Protein 6MGU (pdb70)

Radius of gyration: 30.3 Å; Cα contacts (8 Å, |Δi|>4): 1615; chains: 2; bounding box: 68×63×99 Å

B-factor: mean 42.01, std 12.17, range [18.79, 87.87]

CATH classification: 3.20.20.70

Nearest PDB structures (foldseek):
  6mgu-assembly1_A  TM=1.002E+00  e=1.951E-73  Bacillus anthracis
  5urs-assembly2_E  TM=9.987E-01  e=3.464E-72  Bacillus anthracis
  4qm1-assembly1_D  TM=9.973E-01  e=1.754E-67  Bacillus anthracis
  4qm1-assembly1_A  TM=9.969E-01  e=3.655E-67  Bacillus anthracis
  4q33-assembly2_E  TM=9.945E-01  e=1.100E-58  Clostridium perfringens ATCC 13124

InterPro domains:
  IPR000644 CBS domain [PF00571] (97-143)
  IPR000644 CBS domain [PF00571] (153-208)
  IPR000644 CBS domain [PS51371] (95-153)
  IPR000644 CBS domain [PS51371] (157-215)
  IPR000644 CBS domain [SM00116] (98-148)
  IPR000644 CBS domain [SM00116] (161-209)
  IPR001093 IMP dehydrogenase/GMP reductase [PF00478] (10-474)
  IPR001093 IMP dehydrogenase/GMP reductase [cd00381] (10-463)
  IPR005990 Inosine-5'-monophosphate dehydrogenase [MF_01964] (10-487)
  IPR005990 Inosine-5'-monophosphate dehydrogenase [PIRSF000130] (2-486)
  IPR005990 Inosine-5'-monophosphate dehydrogenase [PTHR11911] (8-482)
  IPR005990 Inosine-5'-monophosphate dehydrogenase [TIGR01302] (10-456)
  IPR013785 Aldolase-type TIM barrel [G3DSA:3.20.20.70] (1-487)
  IPR015875 IMP dehydrogenase / GMP reductase, conserved site [PS00487] (298-310)
  IPR046342 CBS domain superfamily [SSF54631] (66-208)

Sequence (695 aa):
SNAMMWESKFVKEGLTFDDVLLVPAKSDVLPREVSVKTVLSESLQLNIPLISAGMDTVTEADMAIAMARQGGLGIIHKNMSIEEQQAEQVDKVKRSGGLLVGAAVGVTADAMTRIDALVKASVDAIIVLDTAHGHSQGVIDKVKEVRAKYPSLNIIAGNVATAEATKALIEAGANVVKVGIGPGSICTTRVVVAGVGVPQLTAVYDCATEARKHGIPVIADGGIKYSGDMVKALAAGAHVVMLGSMFAGVAESPGEETEIYQGRQFKVYRGMGSVGAMELLVVPPEGIEGRVPYKGPLADTVHQLVGGLRAGMGYCGAQDLEFLRENAQFIRMSGAGLLESHPHHVQITKEAPNYSNAMWESKFVKEGLTTFDDVLLVPAKSDVLPREVSVKTVLSESLQLNIPLISAGMDTVTEADMAIAMARQGGLGIIHKNMSIEEQQAEQVDKVKRSGGLLVGAAVGVTADAMTRIDALVKASVDAIVLDTAHGHSQGVIDKVKEVRAKYPSLNIIAGNVATAEEATKALIEAGANVVKVGIGPGSICTTRVVAGVGVPQLTAVYDCATEARRKHGIPVIADGGIKYSGDMVKALAAGAHVVMLGSMFAGVAESPGETEIYQGRQFKVYRGMGSVGAMELVPEGIEGRVPYKGPLADTVHQLVGGLRAGMGYCGAQDLEFLRENAQFIRMSGAGLLESHPHHVQITKEAPNYS

Solvent-accessible surface area: 33070 Å² total; per-residue (Å²): 110,130,80,164,170,114,55,124,186,109,183,164,30,61,50,4,37,48,1,68,34,58,95,57,193,42,141,17,109,56,224,99,6,45,6,93,5,67,5,24,167,72,0,78,1,94,16,0,0,0,0,6,11,22,21,11,0,0,49,3,83,0,0,19,17,0,15,159,64,14,2,0,0,0,0,4,75,59,25,68,40,149,82,0,15,116,23,0,48,101,0,36,184,32,70,56,27,42,0,0,0,1,1,11,39,71,106,76,3,24,79,34,0,46,28,0,46,191,14,67,12,27,0,0,0,0,32,40,82,108,0,75,38,113,42,2,23,72,28,0,109,79,0,53,79,102,41,103,107,18,9,0,1,0,0,16,3,8,43,29,112,1,0,92,22,0,19,109,6,19,3,30,0,0,6,0,5,20,14,26,21,74,24,37,27,20,82,128,81,56,64,89,34,33,51,2,8,24,0,0,136,53,0,4,58,16,1,152,152,73,64,31,8,2,0,0,23,14,18,8,87,67,16,33,5,0,6,21,0,0,5,7,12,0,38,0,0,6,4,11,27,30,0,0,0,0,27,50,7,23,54,81,12,51,56,99,141,61,131,50,33,6,66,8,56,1,45,27,0,76,17,10,98,171,221,92,47,66,7,85,94,31,103,25,68,34,78,10,54,1,43,81,11,5,128,51,1,16,33,20,0,60,39,13,0,8,150,8,14,0,87,54,3,113,87,0,47,89,68,17,119,64,102,176,36,71,50,75,16,40,124,133,55,50,71,93,186,100,159,98,110,167,110,44,110,80,61,96,135,78,168,178,122,57,124,186,112,181,159,31,58,50,3,38,48,2,69,33,59,96,56,184,44,143,21,95,51,180,88,6,36,6,124,5,81,5,22,94,70,0,110,2,82,14,0,0,0,0,5,9,22,19,9,0,0,54,5,82,0,0,19,16,0,13,162,67,13,2,0,0,0,0,4,66,66,25,46,25,130,101,0,15,98,36,0,52,79,0,39,162,31,74,50,31,45,0,0,0,1,0,6,58,60,105,70,0,43,81,24,0,31,31,0,43,165,12,64,13,29,0,0,0,0,31,33,82,112,0,76,47,113,40,2,22,60,31,0,110,84,0,51,83,106,36,108,104,20,8,0,0,0,0,16,4,7,44,32,111,2,0,75,22,0,11,117,7,19,2,30,0,0,8,0,5,20,14,25,21,71,24,39,26,21,82,128,81,58,63,89,34,35,47,1,8,23,0,0,140,51,0,5,58,13,0,110,88,12,24,14,9,2,0,0,23,13,19,8,87,74,16,34,6,0,6,22,0,0,6,8,13,0,37,0,0,6,3,12,28,31,0,0,0,0,48,52,6,21,52,150,59,65,118,100,146,73,133,91,25,5,53,9,56,1,50,27,1,80,12,9,104,170,216,127,41,66,8,84,93,32,103,27,68,69,81,11,68,0,44,80,10,5,130,47,3,18,32,22,0,63,40,13,0,7,152,8,14,0,86,54,2,103,86,0,46,64,66,18,119,63,105,177,37,74,51,75,18,40,125,133,55,46,69,94,184,96,161,100,123,177,121,49,110,80,61,103

Organism: Bacillus anthracis (NCBI:txid1392)

Secondary structure (DSSP, 8-state):
--HHHHTTTT-----GGGEEEPP------GGG----EEEETTEEESSSEEE-S-TTT-SHHHHHHHHHTTSEEEE-SSS-HHHHHHHHHHHHTTTS---EEEEESSTTHHHHHHHHHHTT-SEEEEE-S-TTSHHHHHHHHHHHHH-TTSEEEEEEE-SHHHHHHHHHHT-SEEEE-SS-STTB-HHHHT-----HHHHHHHHHHHHHHHT--EEEES---SHHHHHHHHHTT-SEEEESHHHHTBTTSSS-EEEETTEEEEEEE-TTSHHHH----SB-EEEEE--B-HHHHHHHHHHHHHHHHHHHT-SSHHHHHHH--EEE--HHHHHHHS--SS---S-BTTB-/-HHHHTTT------GGGEEEPP------GGG----EEEETTEEESSSEEE-S-TTT-SHHHHHHHHHHT-EEEE-SSS-HHHHHHHHHHHHTTTS---EEEE-SSTTHHHHHHHHHHTT-SEEEEE-S-TTSHHHHHHHHHHHHH-TTSEEEEEEE-SHHHHHHHHHHT-SEEEE-SS--TTB-HHHHT-----HHHHHHHHHHHHHTTT--EEEES---SHHHHHHHHHTT-SEEEESHHHHTBTTSSS-EEEETTEEEEEEE-TTSHHHH----SB-EEEEE--B-HHHHHHHHHHHHHHHHHHHT-SSHHHHHHH--EEE--HHHHHHHS--SS---S-BTTB-

Foldseek 3Di:
DDDCVVCVPVDDADALLFWDWAFDDAPDALVQFFQWFPQDPLDIFRHQEEADQAQLFDFLLNQLQQQVVRHEYEHHDLDDLVVRLVSLLVSCVPPNGAYEYEFELDPCSVVSVVSNVVSVHQAYEHDDLAQLDPSNLVVLLVCCVVPVPHAYEYDDAQALVSLVSSVVSPHQEYEYWHAQAPFFQCCVQVVDTGRQLNSLLRNQVNVVVVVGAYEREHNDDFLSSQLSSLLSRHRHYYDHQLRSQEPRGDADWDADPNFIKGKGKDCQDPVNPCDDGGGYIDIHGHQYHPVLSVVRNSSSNSVSCRSHNHSYSVCSNVPIDMDGDDVVVSQVVDDDPDDDDDADSRHD/DVCVVCVPVDDADALLFWDWAFDDADDALVQFFQWFDQDPLDTFRHQEEADQAQLFDFLLNQLQQQVLRHEYEPHDPDDLVRRLVRLLSNCVPPRTAYEYEAELDPCRVVSVVSNVVSVHQEYEHDDLAQLDPSNLVVLLVCCVVPVPHAYEYDDAQALVSLVSNVVSPHQEYEYFHALAPFFQCCPQVVDTGHQLNSLLRNLVNQVVVPGAYEREHNDDFLSSQLSSLLSRHRHYYDYQLRSQEPSGDADWDADPNFIKGKGKDCQDPVNVCPDGGGGIDIHGHQYHPVLSVVRNSSSNSVSCRSHNHSYSVCSNVPIDMDGDDVVVSQVVDDDPDDDDDADSGHD

Structure (mmCIF, N/CA/C/O backbone):
data_6MGU
#
_entry.id   6MGU
#
_cell.length_a   86.411
_cell.length_b   86.411
_cell.length_c   90.984
_cell.angle_alpha   90.00
_cell.angle_beta   90.00
_cell.angle_gamma   90.00
#
_symmetry.space_group_name_H-M   'P 4'
#
loop_
_entity.id
_entity.type
_entity.pdbx_description
1 polymer "Inosine-5'-monophosphate dehydrogenase"
2 non-polymer '5-[(Z)-(aminomethylidene)amino]-1-(5-O-phosphono-beta-D-ribofuranosyl)-1H-imidazole-4-carboxylic acid'
3 non-polymer 'POTASSIUM ION'
4 non-polymer 1,2-ETHANEDIOL
5 non-polymer 'TRIETHYLENE GLYCOL'
6 non-polymer DI(HYDROXYETHYL)ETHER
7 water water
#
loop_
_atom_site.group_PDB
_atom_site.id
_atom_site.type_symbol
_atom_site.label_atom_id
_atom_site.label_alt_id
_atom_site.label_comp_id
_atom_site.label_asym_id
_atom_site.label_entity_id
_atom_site.label_seq_id
_atom_site.pdbx_PDB_ins_code
_atom_site.Cartn_x
_atom_site.Cartn_y
_atom_site.Cartn_z
_atom_site.occupancy
_atom_site.B_iso_or_equiv
_atom_site.auth_seq_id
_atom_site.auth_comp_id
_atom_site.auth_asym_id
_atom_site.auth_atom_id
_atom_site.pdbx_PDB_model_num
ATOM 1 N N . SER A 1 1 ? 14.953 -15.766 -48.261 1.00 70.63 -2 SER A N 1
ATOM 2 C CA . SER A 1 1 ? 14.615 -16.996 -47.553 1.00 69.57 -2 SER A CA 1
ATOM 3 C C . SER A 1 1 ? 13.258 -17.526 -48.008 1.00 66.79 -2 SER A C 1
ATOM 4 O O . SER A 1 1 ? 12.510 -16.831 -48.699 1.00 67.22 -2 SER A O 1
ATOM 7 N N . ASN A 1 2 ? 12.940 -18.757 -47.615 1.00 62.63 -1 ASN A N 1
ATOM 8 C CA . ASN A 1 2 ? 11.724 -19.387 -48.098 1.00 57.12 -1 ASN A CA 1
ATOM 9 C C . ASN A 1 2 ? 10.511 -18.864 -47.324 1.00 48.84 -1 ASN A C 1
ATOM 10 O O . ASN A 1 2 ? 10.613 -18.038 -46.402 1.00 44.15 -1 ASN A O 1
ATOM 15 N N . ALA A 1 3 ? 9.342 -19.372 -47.710 1.00 45.04 0 ALA A N 1
ATOM 16 C CA . ALA A 1 3 ? 8.091 -18.694 -47.395 1.00 41.77 0 ALA A CA 1
ATOM 17 C C . ALA A 1 3 ? 7.762 -18.768 -45.913 1.00 37.29 0 ALA A C 1
ATOM 18 O O . ALA A 1 3 ? 7.336 -17.770 -45.325 1.00 36.34 0 ALA A O 1
ATOM 20 N N A MET A 1 4 ? 7.941 -19.942 -45.297 0.55 35.91 1 MET A N 1
ATOM 21 N N B MET A 1 4 ? 7.944 -19.938 -45.296 0.45 36.44 1 MET A N 1
ATOM 22 C CA A MET A 1 4 ? 7.609 -20.105 -43.884 0.55 34.84 1 MET A CA 1
ATOM 23 C CA B MET A 1 4 ? 7.609 -20.087 -43.884 0.45 35.69 1 MET A CA 1
ATOM 24 C C A MET A 1 4 ? 8.529 -19.287 -42.990 0.55 31.48 1 MET A C 1
ATOM 25 C C B MET A 1 4 ? 8.521 -19.248 -43.004 0.45 32.57 1 MET A C 1
ATOM 26 O O A MET A 1 4 ? 8.105 -18.818 -41.931 0.55 30.37 1 MET A O 1
ATOM 27 O O B MET A 1 4 ? 8.089 -18.732 -41.969 0.45 31.92 1 MET A O 1
ATOM 36 N N . TRP A 1 5 ? 9.795 -19.125 -43.379 1.00 31.37 2 TRP A N 1
ATOM 37 C CA . TRP A 1 5 ? 10.686 -18.265 -42.609 1.00 29.43 2 TRP A CA 1
ATOM 38 C C . TRP A 1 5 ? 10.219 -16.815 -42.666 1.00 29.74 2 TRP A C 1
ATOM 39 O O . TRP A 1 5 ? 10.198 -16.116 -41.644 1.00 29.77 2 TRP A O 1
ATOM 50 N N . GLU A 1 6 ? 9.846 -16.344 -43.853 1.00 29.51 3 GLU A N 1
ATOM 51 C CA . GLU A 1 6 ? 9.504 -14.936 -44.006 1.00 30.27 3 GLU A CA 1
ATOM 52 C C . GLU A 1 6 ? 8.115 -14.586 -43.472 1.00 29.17 3 GLU A C 1
ATOM 53 O O . GLU A 1 6 ? 7.868 -13.410 -43.180 1.00 31.18 3 GLU A O 1
ATOM 59 N N . SER A 1 7 ? 7.215 -15.561 -43.298 1.00 27.58 4 SER A N 1
ATOM 60 C CA . SER A 1 7 ? 5.868 -15.269 -42.808 1.00 27.38 4 SER A CA 1
ATOM 61 C C . SER A 1 7 ? 5.744 -15.296 -41.289 1.00 25.70 4 SER A C 1
ATOM 62 O O . SER A 1 7 ? 4.634 -15.083 -40.774 1.00 24.85 4 SER A O 1
ATOM 65 N N . LYS A 1 8 ? 6.841 -15.536 -40.563 1.00 25.23 5 LYS A N 1
ATOM 66 C CA . LYS A 1 8 ? 6.743 -15.835 -39.131 1.00 24.55 5 LYS A CA 1
ATOM 67 C C . LYS A 1 8 ? 5.944 -14.795 -38.358 1.00 23.68 5 LYS A C 1
ATOM 68 O O . LYS A 1 8 ? 5.209 -15.142 -37.424 1.00 23.06 5 LYS A O 1
ATOM 74 N N . PHE A 1 9 ? 6.108 -13.508 -38.685 1.00 24.52 6 PHE A N 1
ATOM 75 C CA . PHE A 1 9 ? 5.541 -12.447 -37.854 1.00 25.11 6 PHE A CA 1
ATOM 76 C C . PHE A 1 9 ? 4.448 -11.655 -38.571 1.00 27.46 6 PHE A C 1
ATOM 77 O O . PHE A 1 9 ? 4.049 -10.576 -38.106 1.00 28.05 6 PHE A O 1
ATOM 85 N N . VAL A 1 10 ? 3.922 -12.191 -39.676 1.00 27.73 7 VAL A N 1
ATOM 86 C CA . VAL A 1 10 ? 2.967 -11.436 -40.479 1.00 27.66 7 VAL A CA 1
ATOM 87 C C . VAL A 1 10 ? 1.630 -11.290 -39.765 1.00 26.59 7 VAL A C 1
ATOM 88 O O . VAL A 1 10 ? 1.009 -10.226 -39.830 1.00 27.46 7 VAL A O 1
ATOM 92 N N . LYS A 1 11 ? 1.148 -12.347 -39.107 1.00 26.06 8 LYS A N 1
ATOM 93 C CA . LYS A 1 11 ? -0.214 -12.325 -38.566 1.00 25.17 8 LYS A CA 1
ATOM 94 C C . LYS A 1 11 ? -0.326 -11.392 -37.363 1.00 24.51 8 LYS A C 1
ATOM 95 O O . LYS A 1 11 ? 0.627 -11.208 -36.601 1.00 24.28 8 LYS A O 1
ATOM 101 N N . GLU A 1 12 ? -1.518 -10.812 -37.191 1.00 24.12 9 GLU A N 1
ATOM 102 C CA . GLU A 1 12 ? -1.842 -10.054 -35.990 1.00 25.05 9 GLU A CA 1
ATOM 103 C C . GLU A 1 12 ? -3.200 -10.489 -35.457 1.00 22.95 9 GLU A C 1
ATOM 104 O O . GLU A 1 12 ? -4.089 -10.886 -36.214 1.00 24.43 9 GLU A O 1
ATOM 110 N N . GLY A 1 13 ? -3.341 -10.436 -34.144 1.00 22.01 10 GLY A N 1
ATOM 111 C CA . GLY A 1 13 ? -4.549 -10.903 -33.494 1.00 22.48 10 GLY A CA 1
ATOM 112 C C . GLY A 1 13 ? -5.110 -9.919 -32.489 1.00 22.02 10 GLY A C 1
ATOM 113 O O . GLY A 1 13 ? -4.382 -9.131 -31.877 1.00 22.70 10 GLY A O 1
ATOM 114 N N . LEU A 1 14 ? -6.429 -10.009 -32.295 1.00 20.83 11 LEU A N 1
ATOM 115 C CA . LEU A 1 14 ? -7.195 -9.120 -31.422 1.00 21.41 11 LEU A CA 1
ATOM 116 C C . LEU A 1 14 ? -7.821 -9.898 -30.278 1.00 21.67 11 LEU A C 1
ATOM 117 O O . LEU A 1 14 ? -8.282 -11.035 -30.464 1.00 21.40 11 LEU A O 1
ATOM 122 N N . THR A 1 15 ? -7.887 -9.258 -29.110 1.00 22.35 12 THR A N 1
ATOM 123 C CA . THR A 1 15 ? -8.626 -9.749 -27.960 1.00 23.99 12 THR A CA 1
ATOM 124 C C . THR A 1 15 ? -9.868 -8.879 -27.739 1.00 21.58 12 THR A C 1
ATOM 125 O O . THR A 1 15 ? -10.060 -7.840 -28.390 1.00 21.54 12 THR A O 1
ATOM 129 N N . PHE A 1 16 ? -10.685 -9.284 -26.763 1.00 21.59 13 PHE A N 1
ATOM 130 C CA . PHE A 1 16 ? -11.903 -8.536 -26.454 1.00 21.41 13 PHE A CA 1
ATOM 131 C C . PHE A 1 16 ? -11.614 -7.073 -26.162 1.00 20.87 13 PHE A C 1
ATOM 132 O O . PHE A 1 16 ? -12.334 -6.179 -26.637 1.00 21.18 13 PHE A O 1
ATOM 140 N N . ASP A 1 17 ? -10.559 -6.811 -25.380 1.00 21.42 14 ASP A N 1
ATOM 141 C CA . ASP A 1 17 ? -10.235 -5.462 -24.919 1.00 21.45 14 ASP A CA 1
ATOM 142 C C . ASP A 1 17 ? -9.568 -4.618 -25.999 1.00 20.71 14 ASP A C 1
ATOM 143 O O . ASP A 1 17 ? -9.258 -3.444 -25.744 1.00 22.47 14 ASP A O 1
ATOM 148 N N . ASP A 1 18 ? -9.362 -5.172 -27.197 1.00 20.47 15 ASP A N 1
ATOM 149 C CA . ASP A 1 18 ? -8.869 -4.412 -28.340 1.00 19.28 15 ASP A CA 1
ATOM 150 C C . ASP A 1 18 ? -9.969 -3.783 -29.185 1.00 19.55 15 ASP A C 1
ATOM 151 O O . ASP A 1 18 ? -9.633 -3.054 -30.132 1.00 20.58 15 ASP A O 1
ATOM 156 N N . VAL A 1 19 ? -11.256 -4.051 -28.918 1.00 18.79 16 VAL A N 1
ATOM 157 C CA . VAL A 1 19 ? -12.317 -3.635 -29.835 1.00 19.54 16 VAL A CA 1
ATOM 158 C C . VAL A 1 19 ? -13.552 -3.206 -29.065 1.00 19.36 16 VAL A C 1
ATOM 159 O O . VAL A 1 19 ? -13.736 -3.543 -27.894 1.00 22.01 16 VAL A O 1
ATOM 163 N N . LEU A 1 20 ? -14.421 -2.475 -29.768 1.00 19.43 17 LEU A N 1
ATOM 164 C CA . LEU A 1 20 ? -15.800 -2.218 -29.364 1.00 19.43 17 LEU A CA 1
ATOM 165 C C . LEU A 1 20 ? -16.727 -2.564 -30.513 1.00 20.55 17 LEU A C 1
ATOM 166 O O . LEU A 1 20 ? -16.331 -2.501 -31.687 1.00 21.57 17 LEU A O 1
ATOM 171 N N . LEU A 1 21 ? -17.967 -2.941 -30.176 1.00 19.94 18 LEU A N 1
ATOM 172 C CA . LEU A 1 21 ? -18.996 -3.114 -31.199 1.00 19.74 18 LEU A CA 1
ATOM 173 C C . LEU A 1 21 ? -19.590 -1.771 -31.612 1.00 20.45 18 LEU A C 1
ATOM 174 O O . LEU A 1 21 ? -19.927 -0.944 -30.760 1.00 22.55 18 LEU A O 1
ATOM 179 N N . VAL A 1 22 ? -19.728 -1.546 -32.913 1.00 20.41 19 VAL A N 1
ATOM 180 C CA . VAL A 1 22 ? -20.231 -0.251 -33.394 1.00 20.72 19 VAL A CA 1
ATOM 181 C C . VAL A 1 22 ? -21.755 -0.255 -33.314 1.00 23.01 19 VAL A C 1
ATOM 182 O O . VAL A 1 22 ? -22.389 -1.157 -33.878 1.00 25.41 19 VAL A O 1
ATOM 186 N N . PRO A 1 23 ? -22.383 0.744 -32.685 1.00 22.66 20 PRO A N 1
ATOM 187 C CA . PRO A 1 23 ? -23.856 0.771 -32.664 1.00 24.47 20 PRO A CA 1
ATOM 188 C C . PRO A 1 23 ? -24.402 0.928 -34.075 1.00 24.83 20 PRO A C 1
ATOM 189 O O . PRO A 1 23 ? -23.791 1.573 -34.935 1.00 25.05 20 PRO A O 1
ATOM 193 N N . ALA A 1 24 ? -25.582 0.354 -34.307 1.00 24.91 21 ALA A N 1
ATOM 194 C CA . ALA A 1 24 ? -26.159 0.338 -35.644 1.00 24.84 21 ALA A CA 1
ATOM 195 C C . ALA A 1 24 ? -27.637 0.693 -35.558 1.00 27.26 21 ALA A C 1
ATOM 196 O O . ALA A 1 24 ? -28.219 0.708 -34.475 1.00 27.62 21 ALA A O 1
ATOM 198 N N . LYS A 1 25 ? -28.242 0.984 -36.713 1.00 28.81 22 LYS A N 1
ATOM 199 C CA . LYS A 1 25 ? -29.677 1.240 -36.765 1.00 32.10 22 LYS A CA 1
ATOM 200 C C . LYS A 1 25 ? -30.431 0.084 -36.118 1.00 32.74 22 LYS A C 1
ATOM 201 O O . LYS A 1 25 ? -30.168 -1.085 -36.409 1.00 32.97 22 LYS A O 1
ATOM 207 N N . SER A 1 26 ? -31.349 0.410 -35.218 1.00 32.77 23 SER A N 1
ATOM 208 C CA . SER A 1 26 ? -32.054 -0.628 -34.479 1.00 33.30 23 SER A CA 1
ATOM 209 C C . SER A 1 26 ? -33.528 -0.293 -34.336 1.00 36.77 23 SER A C 1
ATOM 210 O O . SER A 1 26 ? -33.886 0.833 -34.000 1.00 38.03 23 SER A O 1
ATOM 213 N N . ASP A 1 27 ? -34.379 -1.283 -34.556 1.00 38.95 24 ASP A N 1
ATOM 214 C CA . ASP A 1 27 ? -35.767 -1.163 -34.142 1.00 44.00 24 ASP A CA 1
ATOM 215 C C . ASP A 1 27 ? -36.142 -2.307 -33.207 1.00 42.57 24 ASP A C 1
ATOM 216 O O . ASP A 1 27 ? -37.305 -2.700 -33.113 1.00 43.21 24 ASP A O 1
ATOM 221 N N . VAL A 1 28 ? -35.164 -2.847 -32.493 1.00 40.72 25 VAL A N 1
ATOM 222 C CA . VAL A 1 28 ? -35.415 -3.947 -31.579 1.00 40.46 25 VAL A CA 1
ATOM 223 C C . VAL A 1 28 ? -35.111 -3.503 -30.156 1.00 40.27 25 VAL A C 1
ATOM 224 O O . VAL A 1 28 ? -34.146 -2.769 -29.907 1.00 42.21 25 VAL A O 1
ATOM 228 N N . LEU A 1 29 ? -35.954 -3.935 -29.231 1.00 38.31 26 LEU A N 1
ATOM 229 C CA . LEU A 1 29 ? -35.876 -3.710 -27.796 1.00 37.23 26 LEU A CA 1
ATOM 230 C C . LEU A 1 29 ? -35.078 -4.827 -27.149 1.00 34.52 26 LEU A C 1
ATOM 231 O O . LEU A 1 29 ? -35.281 -5.994 -27.497 1.00 34.30 26 LEU A O 1
ATOM 236 N N . PRO A 1 30 ? -34.164 -4.519 -26.224 1.00 33.64 27 PRO A N 1
ATOM 237 C CA . PRO A 1 30 ? -33.416 -5.600 -25.560 1.00 33.77 27 PRO A CA 1
ATOM 238 C C . PRO A 1 30 ? -34.289 -6.708 -24.999 1.00 33.28 27 PRO A C 1
ATOM 239 O O . PRO A 1 30 ? -33.935 -7.888 -25.128 1.00 32.69 27 PRO A O 1
ATOM 243 N N . ARG A 1 31 ? -35.427 -6.369 -24.390 1.00 34.68 28 ARG A N 1
ATOM 244 C CA . ARG A 1 31 ? -36.255 -7.411 -23.791 1.00 37.19 28 ARG A CA 1
ATOM 245 C C . ARG A 1 31 ? -36.891 -8.317 -24.838 1.00 36.98 28 ARG A C 1
ATOM 246 O O . ARG A 1 31 ? -37.317 -9.431 -24.500 1.00 37.45 28 ARG A O 1
ATOM 254 N N . GLU A 1 32 ? -36.952 -7.866 -26.090 1.00 35.42 29 GLU A N 1
ATOM 255 C CA . GLU A 1 32 ? -37.599 -8.591 -27.178 1.00 36.59 29 GLU A CA 1
ATOM 256 C C . GLU A 1 32 ? -36.654 -9.485 -27.967 1.00 34.06 29 GLU A C 1
ATOM 257 O O . GLU A 1 32 ? -37.131 -10.352 -28.706 1.00 34.14 29 GLU A O 1
ATOM 263 N N . VAL A 1 33 ? -35.337 -9.272 -27.880 1.00 31.07 30 VAL A N 1
ATOM 264 C CA . VAL A 1 33 ? -34.454 -10.051 -28.747 1.00 29.78 30 VAL A CA 1
ATOM 265 C C . VAL A 1 33 ? -34.502 -11.523 -28.353 1.00 29.93 30 VAL A C 1
ATOM 266 O O . VAL A 1 33 ? -34.871 -11.901 -27.229 1.00 31.06 30 VAL A O 1
ATOM 270 N N . SER A 1 34 ? -34.158 -12.372 -29.313 1.00 28.71 31 SER A N 1
ATOM 271 C CA . SER A 1 34 ? -34.025 -13.799 -29.071 1.00 28.95 31 SER A CA 1
ATOM 272 C C . SER A 1 34 ? -32.564 -14.125 -28.829 1.00 28.23 31 SER A C 1
ATOM 273 O O . SER A 1 34 ? -31.722 -13.806 -29.669 1.00 28.05 31 SER A O 1
ATOM 276 N N . VAL A 1 35 ? -32.267 -14.796 -27.721 1.00 27.20 32 VAL A N 1
ATOM 277 C CA . VAL A 1 35 ? -30.900 -15.255 -27.495 1.00 26.81 32 VAL A CA 1
ATOM 278 C C . VAL A 1 35 ? -30.809 -16.775 -27.593 1.00 27.50 32 VAL A C 1
ATOM 279 O O . VAL A 1 35 ? -29.820 -17.369 -27.157 1.00 28.00 32 VAL A O 1
ATOM 283 N N . LYS A 1 36 ? -31.808 -17.402 -28.212 1.00 27.22 33 LYS A N 1
ATOM 284 C CA . LYS A 1 36 ? -31.792 -18.840 -28.435 1.00 28.29 33 LYS A CA 1
ATOM 285 C C . LYS A 1 36 ? -30.717 -19.208 -29.456 1.00 29.73 33 LYS A C 1
ATOM 286 O O . LYS A 1 36 ? -30.410 -18.446 -30.371 1.00 32.98 33 LYS A O 1
ATOM 292 N N . THR A 1 37 ? -30.118 -20.380 -29.276 1.00 28.99 34 THR A N 1
ATOM 293 C CA . THR A 1 37 ? -29.080 -20.832 -30.186 1.00 29.01 34 THR A CA 1
ATOM 294 C C . THR A 1 37 ? -29.222 -22.332 -30.395 1.00 30.19 34 THR A C 1
ATOM 295 O O . THR A 1 37 ? -29.470 -23.077 -29.445 1.00 32.60 34 THR A O 1
ATOM 299 N N . VAL A 1 38 ? -29.107 -22.771 -31.643 1.00 30.39 35 VAL A N 1
ATOM 300 C CA . VAL A 1 38 ? -29.249 -24.181 -31.994 1.00 31.04 35 VAL A CA 1
ATOM 301 C C . VAL A 1 38 ? -27.847 -24.731 -32.208 1.00 30.99 35 VAL A C 1
ATOM 302 O O . VAL A 1 38 ? -27.195 -24.412 -33.208 1.00 32.40 35 VAL A O 1
ATOM 306 N N . LEU A 1 39 ? -27.353 -25.528 -31.255 1.00 28.56 36 LEU A N 1
ATOM 307 C CA . LEU A 1 39 ? -26.065 -26.178 -31.467 1.00 29.71 36 LEU A CA 1
ATOM 308 C C . LEU A 1 39 ? -26.213 -27.416 -32.337 1.00 30.79 36 LEU A C 1
ATOM 309 O O . LEU A 1 39 ? -25.327 -27.723 -33.151 1.00 31.87 36 LEU A O 1
ATOM 314 N N . SER A 1 40 ? -27.326 -28.123 -32.191 1.00 30.12 37 SER A N 1
ATOM 315 C CA . SER A 1 40 ? -27.742 -29.128 -33.158 1.00 31.84 37 SER A CA 1
ATOM 316 C C . SER A 1 40 ? -29.245 -29.286 -33.014 1.00 33.22 37 SER A C 1
ATOM 317 O O . SER A 1 40 ? -29.860 -28.732 -32.101 1.00 32.96 37 SER A O 1
ATOM 320 N N . GLU A 1 41 ? -29.836 -30.068 -33.915 1.00 35.04 38 GLU A N 1
ATOM 321 C CA . GLU A 1 41 ? -31.278 -30.237 -33.841 1.00 37.96 38 GLU A CA 1
ATOM 322 C C . GLU A 1 41 ? -31.698 -30.860 -32.510 1.00 37.64 38 GLU A C 1
ATOM 323 O O . GLU A 1 41 ? -32.814 -30.615 -32.036 1.00 39.26 38 GLU A O 1
ATOM 329 N N . SER A 1 42 ? -30.804 -31.610 -31.859 1.00 35.68 39 SER A N 1
ATOM 330 C CA . SER A 1 42 ? -31.082 -32.210 -30.559 1.00 33.99 39 SER A CA 1
ATOM 331 C C . SER A 1 42 ? -30.366 -31.496 -29.415 1.00 34.44 39 SER A C 1
ATOM 332 O O . SER A 1 42 ? -30.239 -32.057 -28.318 1.00 35.00 39 SER A O 1
ATOM 335 N N . LEU A 1 43 ? -29.880 -30.274 -29.648 1.00 32.33 40 LEU A N 1
ATOM 336 C CA . LEU A 1 43 ? -29.153 -29.557 -28.599 1.00 31.81 40 LEU A CA 1
ATOM 337 C C . LEU A 1 43 ? -29.431 -28.062 -28.787 1.00 31.00 40 LEU A C 1
ATOM 338 O O . LEU A 1 43 ? -28.621 -27.303 -29.323 1.00 31.65 40 LEU A O 1
ATOM 343 N N . GLN A 1 44 ? -30.609 -27.634 -28.340 1.00 30.09 41 GLN A N 1
ATOM 344 C CA . GLN A 1 44 ? -31.059 -26.255 -28.503 1.00 30.63 41 GLN A CA 1
ATOM 345 C C . GLN A 1 44 ? -31.049 -25.563 -27.145 1.00 28.96 41 GLN A C 1
ATOM 346 O O . GLN A 1 44 ? -31.677 -26.045 -26.195 1.00 30.27 41 GLN A O 1
ATOM 352 N N . LEU A 1 45 ? -30.338 -24.439 -27.056 1.00 27.95 42 LEU A N 1
ATOM 353 C CA . LEU A 1 45 ? -30.182 -23.689 -25.815 1.00 28.02 42 LEU A CA 1
ATOM 354 C C . LEU A 1 45 ? -30.993 -22.399 -25.880 1.00 29.61 42 LEU A C 1
ATOM 355 O O . LEU A 1 45 ? -30.866 -21.627 -26.841 1.00 30.32 42 LEU A O 1
ATOM 360 N N . ASN A 1 46 ? -31.782 -22.139 -24.832 1.00 29.40 43 ASN A N 1
ATOM 361 C CA . ASN A 1 46 ? -32.529 -20.889 -24.781 1.00 30.67 43 ASN A CA 1
ATOM 362 C C . ASN A 1 46 ? -31.650 -19.685 -24.465 1.00 29.76 43 ASN A C 1
ATOM 363 O O . ASN A 1 46 ? -32.043 -18.558 -24.793 1.00 29.46 43 ASN A O 1
ATOM 368 N N . ILE A 1 47 ? -30.504 -19.883 -23.816 1.00 27.35 44 ILE A N 1
ATOM 369 C CA . ILE A 1 47 ? -29.524 -18.810 -23.632 1.00 26.80 44 ILE A CA 1
ATOM 370 C C . ILE A 1 47 ? -28.158 -19.340 -24.052 1.00 26.74 44 ILE A C 1
ATOM 371 O O . ILE A 1 47 ? -27.874 -20.538 -23.892 1.00 26.60 44 ILE A O 1
ATOM 376 N N . PRO A 1 48 ? -27.285 -18.490 -24.599 1.00 24.67 45 PRO A N 1
ATOM 377 C CA . PRO A 1 48 ? -26.047 -18.964 -25.230 1.00 24.96 45 PRO A CA 1
ATOM 378 C C . PRO A 1 48 ? -24.879 -19.105 -24.248 1.00 25.22 45 PRO A C 1
ATOM 379 O O . PRO A 1 48 ? -23.778 -18.599 -24.483 1.00 25.16 45 PRO A O 1
ATOM 383 N N . LEU A 1 49 ? -25.095 -19.855 -23.166 1.00 24.72 46 LEU A N 1
ATOM 384 C CA . LEU A 1 49 ? -24.135 -19.983 -22.075 1.00 24.18 46 LEU A CA 1
ATOM 385 C C . LEU A 1 49 ? -23.917 -21.450 -21.736 1.00 24.13 46 LEU A C 1
ATOM 386 O O . LEU A 1 49 ? -24.885 -22.182 -21.492 1.00 24.71 46 LEU A O 1
ATOM 391 N N . ILE A 1 50 ? -22.653 -21.856 -21.677 1.00 23.42 47 ILE A N 1
ATOM 392 C CA . ILE A 1 50 ? -22.247 -23.178 -21.205 1.00 23.33 47 ILE A CA 1
ATOM 393 C C . ILE A 1 50 ? -21.291 -22.993 -20.033 1.00 24.23 47 ILE A C 1
ATOM 394 O O . ILE A 1 50 ? -20.354 -22.195 -20.119 1.00 24.53 47 ILE A O 1
ATOM 399 N N . SER A 1 51 ? -21.503 -23.741 -18.941 1.00 24.62 48 SER A N 1
ATOM 400 C CA . SER A 1 51 ? -20.539 -23.715 -17.837 1.00 25.43 48 SER A CA 1
ATOM 401 C C . SER A 1 51 ? -19.429 -24.733 -18.084 1.00 25.66 48 SER A C 1
ATOM 402 O O . SER A 1 51 ? -19.682 -25.859 -18.530 1.00 26.73 48 SER A O 1
ATOM 405 N N . ALA A 1 52 ? -18.188 -24.317 -17.825 1.00 25.16 49 ALA A N 1
ATOM 406 C CA . ALA A 1 52 ? -17.024 -25.111 -18.211 1.00 24.37 49 ALA A CA 1
ATOM 407 C C . ALA A 1 52 ? -16.970 -26.448 -17.483 1.00 26.26 49 ALA A C 1
ATOM 408 O O . ALA A 1 52 ? -17.387 -26.574 -16.330 1.00 27.18 49 ALA A O 1
ATOM 410 N N . GLY A 1 53 ? -16.398 -27.443 -18.162 1.00 26.64 50 GLY A N 1
ATOM 411 C CA . GLY A 1 53 ? -16.209 -28.758 -17.569 1.00 27.94 50 GLY A CA 1
ATOM 412 C C . GLY A 1 53 ? -14.990 -28.803 -16.665 1.00 27.64 50 GLY A C 1
ATOM 413 O O . GLY A 1 53 ? -14.002 -29.475 -16.975 1.00 28.73 50 GLY A O 1
ATOM 414 N N . MET A 1 54 ? -15.045 -28.070 -15.556 1.00 28.04 51 MET A N 1
ATOM 415 C CA . MET A 1 54 ? -13.933 -27.925 -14.624 1.00 28.06 51 MET A CA 1
ATOM 416 C C . MET A 1 54 ? -14.393 -28.328 -13.240 1.00 29.91 51 MET A C 1
ATOM 417 O O . MET A 1 54 ? -15.570 -28.176 -12.898 1.00 30.79 51 MET A O 1
ATOM 422 N N . ASP A 1 55 ? -13.454 -28.845 -12.443 1.00 30.64 52 ASP A N 1
ATOM 423 C CA . ASP A 1 55 ? -13.841 -29.436 -11.169 1.00 30.97 52 ASP A CA 1
ATOM 424 C C . ASP A 1 55 ? -14.114 -28.394 -10.093 1.00 30.40 52 ASP A C 1
ATOM 425 O O . ASP A 1 55 ? -14.504 -28.766 -8.983 1.00 32.23 52 ASP A O 1
ATOM 430 N N . THR A 1 56 ? -13.957 -27.109 -10.404 1.00 30.29 53 THR A N 1
ATOM 431 C CA . THR A 1 56 ? -14.430 -26.044 -9.535 1.00 29.73 53 THR A CA 1
ATOM 432 C C . THR A 1 56 ? -15.561 -25.247 -10.177 1.00 28.63 53 THR A C 1
ATOM 433 O O . THR A 1 56 ? -15.914 -24.170 -9.668 1.00 29.94 53 THR A O 1
ATOM 437 N N . VAL A 1 57 ? -16.171 -25.751 -11.262 1.00 28.25 54 VAL A N 1
ATOM 438 C CA . VAL A 1 57 ? -17.240 -25.034 -11.950 1.00 28.80 54 VAL A CA 1
ATOM 439 C C . VAL A 1 57 ? -18.519 -25.865 -12.057 1.00 29.71 54 VAL A C 1
ATOM 440 O O . VAL A 1 57 ? -19.594 -25.398 -11.678 1.00 30.80 54 VAL A O 1
ATOM 444 N N . THR A 1 58 ? -18.434 -27.094 -12.592 1.00 29.75 55 THR A N 1
ATOM 445 C CA . THR A 1 58 ? -19.661 -27.818 -12.970 1.00 29.36 55 THR A CA 1
ATOM 446 C C . THR A 1 58 ? -19.682 -29.256 -12.477 1.00 31.22 55 THR A C 1
ATOM 447 O O . THR A 1 58 ? -18.986 -30.116 -13.026 1.00 30.66 55 THR A O 1
ATOM 451 N N . GLU A 1 59 ? -20.543 -29.525 -11.496 1.00 32.49 56 GLU A N 1
ATOM 452 C CA . GLU A 1 59 ? -21.029 -30.882 -11.272 1.00 34.26 56 GLU A CA 1
ATOM 453 C C . GLU A 1 59 ? -22.552 -30.876 -11.430 1.00 34.47 56 GLU A C 1
ATOM 454 O O . GLU A 1 59 ? -23.095 -29.961 -12.052 1.00 33.27 56 GLU A O 1
ATOM 460 N N . ALA A 1 60 ? -23.256 -31.891 -10.910 1.00 36.15 57 ALA A N 1
ATOM 461 C CA . ALA A 1 60 ? -24.669 -32.051 -11.252 1.00 36.47 57 ALA A CA 1
ATOM 462 C C . ALA A 1 60 ? -25.499 -30.834 -10.849 1.00 37.52 57 ALA A C 1
ATOM 463 O O . ALA A 1 60 ? -26.365 -30.389 -11.609 1.00 37.45 57 ALA A O 1
ATOM 465 N N . ASP A 1 61 ? -25.245 -30.271 -9.666 1.00 38.91 58 ASP A N 1
ATOM 466 C CA . ASP A 1 61 ? -26.077 -29.164 -9.198 1.00 39.76 58 ASP A CA 1
ATOM 467 C C . ASP A 1 61 ? -25.929 -27.947 -10.096 1.00 36.07 58 ASP A C 1
ATOM 468 O O . ASP A 1 61 ? -26.916 -27.253 -10.386 1.00 35.34 58 ASP A O 1
ATOM 473 N N . MET A 1 62 ? -24.702 -27.672 -10.547 1.00 34.28 59 MET A N 1
ATOM 474 C CA . MET A 1 62 ? -24.485 -26.593 -11.499 1.00 32.82 59 MET A CA 1
ATOM 475 C C . MET A 1 62 ? -25.159 -26.901 -12.828 1.00 31.77 59 MET A C 1
ATOM 476 O O . MET A 1 62 ? -25.774 -26.022 -13.439 1.00 31.39 59 MET A O 1
ATOM 481 N N . ALA A 1 63 ? -25.061 -28.147 -13.291 1.00 31.78 60 ALA A N 1
ATOM 482 C CA . ALA A 1 63 ? -25.635 -28.469 -14.591 1.00 31.84 60 ALA A CA 1
ATOM 483 C C . ALA A 1 63 ? -27.155 -28.357 -14.555 1.00 32.16 60 ALA A C 1
ATOM 484 O O . ALA A 1 63 ? -27.778 -27.906 -15.525 1.00 31.67 60 ALA A O 1
ATOM 486 N N . ILE A 1 64 ? -27.765 -28.756 -13.440 1.00 32.56 61 ILE A N 1
ATOM 487 C CA . ILE A 1 64 ? -29.209 -28.597 -13.287 1.00 32.45 61 ILE A CA 1
ATOM 488 C C . ILE A 1 64 ? -29.577 -27.121 -13.321 1.00 31.49 61 ILE A C 1
ATOM 489 O O . ILE A 1 64 ? -30.517 -26.711 -14.010 1.00 31.13 61 ILE A O 1
ATOM 494 N N . ALA A 1 65 ? -28.826 -26.298 -12.589 1.00 31.33 62 ALA A N 1
ATOM 495 C CA . ALA A 1 65 ? -29.165 -24.882 -12.515 1.00 31.07 62 ALA A CA 1
ATOM 496 C C . ALA A 1 65 ? -28.970 -24.207 -13.865 1.00 30.05 62 ALA A C 1
ATOM 497 O O . ALA A 1 65 ? -29.808 -23.395 -14.280 1.00 30.85 62 ALA A O 1
ATOM 499 N N . MET A 1 66 ? -27.894 -24.563 -14.578 1.00 30.23 63 MET A N 1
ATOM 500 C CA . MET A 1 66 ? -27.660 -24.012 -15.910 1.00 28.96 63 MET A CA 1
ATOM 501 C C . MET A 1 66 ? -28.786 -24.373 -16.870 1.00 28.78 63 MET A C 1
ATOM 502 O O . MET A 1 66 ? -29.261 -23.519 -17.627 1.00 29.04 63 MET A O 1
ATOM 507 N N . ALA A 1 67 ? -29.176 -25.656 -16.896 1.00 29.75 64 ALA A N 1
ATOM 508 C CA . ALA A 1 67 ? -30.237 -26.109 -17.792 1.00 30.10 64 ALA A CA 1
ATOM 509 C C . ALA A 1 67 ? -31.557 -25.419 -17.467 1.00 30.40 64 ALA A C 1
ATOM 510 O O . ALA A 1 67 ? -32.294 -25.011 -18.374 1.00 31.64 64 ALA A O 1
ATOM 512 N N . ARG A 1 68 ? -31.876 -25.278 -16.176 1.00 30.68 65 ARG A N 1
ATOM 513 C CA . ARG A 1 68 ? -33.112 -24.596 -15.811 1.00 32.18 65 ARG A CA 1
ATOM 514 C C . ARG A 1 68 ? -33.094 -23.137 -16.238 1.00 32.38 65 ARG A C 1
ATOM 515 O O . ARG A 1 68 ? -34.157 -22.544 -16.470 1.00 32.71 65 ARG A O 1
ATOM 523 N N . GLN A 1 69 ? -31.908 -22.536 -16.338 1.00 32.73 66 GLN A N 1
ATOM 524 C CA . GLN A 1 69 ? -31.788 -21.180 -16.854 1.00 32.61 66 GLN A CA 1
ATOM 525 C C . GLN A 1 69 ? -31.824 -21.116 -18.374 1.00 31.28 66 GLN A C 1
ATOM 526 O O . GLN A 1 69 ? -31.876 -20.013 -18.922 1.00 32.19 66 GLN A O 1
ATOM 532 N N . GLY A 1 70 ? -31.806 -22.256 -19.057 1.00 28.46 67 GLY A N 1
ATOM 533 C CA . GLY A 1 70 ? -31.824 -22.293 -20.507 1.00 28.50 67 GLY A CA 1
ATOM 534 C C . GLY A 1 70 ? -30.482 -22.561 -21.142 1.00 27.70 67 GLY A C 1
ATOM 535 O O . GLY A 1 70 ? -30.378 -22.531 -22.379 1.00 28.32 67 GLY A O 1
ATOM 536 N N . GLY A 1 71 ? -29.451 -22.791 -20.339 1.00 26.60 68 GLY A N 1
ATOM 537 C CA . GLY A 1 71 ? -28.117 -23.044 -20.862 1.00 25.26 68 GLY A CA 1
ATOM 538 C C . GLY A 1 71 ? -27.718 -24.494 -20.725 1.00 26.48 68 GLY A C 1
ATOM 539 O O . GLY A 1 71 ? -28.573 -25.385 -20.773 1.00 27.54 68 GLY A O 1
ATOM 540 N N . LEU A 1 72 ? -26.428 -24.746 -20.526 1.00 26.12 69 LEU A N 1
ATOM 541 C CA . LEU A 1 72 ? -25.910 -26.105 -20.525 1.00 27.22 69 LEU A CA 1
ATOM 542 C C . LEU A 1 72 ? -24.731 -26.189 -19.573 1.00 26.62 69 LEU A C 1
ATOM 543 O O . LEU A 1 72 ? -23.884 -25.288 -19.552 1.00 27.12 69 LEU A O 1
ATOM 548 N N . GLY A 1 73 ? -24.667 -27.262 -18.796 1.00 26.13 70 GLY A N 1
ATOM 549 C CA . GLY A 1 73 ? -23.496 -27.562 -17.976 1.00 27.42 70 GLY A CA 1
ATOM 550 C C . GLY A 1 73 ? -22.725 -28.738 -18.550 1.00 27.40 70 GLY A C 1
ATOM 551 O O . GLY A 1 73 ? -23.326 -29.689 -19.064 1.00 30.09 70 GLY A O 1
ATOM 552 N N . ILE A 1 74 ? -21.393 -28.667 -18.481 1.00 27.13 71 ILE A N 1
ATOM 553 C CA . ILE A 1 74 ? -20.528 -29.787 -18.842 1.00 27.63 71 ILE A CA 1
ATOM 554 C C . ILE A 1 74 ? -19.992 -30.394 -17.551 1.00 28.74 71 ILE A C 1
ATOM 555 O O . ILE A 1 74 ? -19.176 -29.770 -16.861 1.00 29.63 71 ILE A O 1
ATOM 560 N N . ILE A 1 75 ? -20.407 -31.623 -17.241 1.00 30.42 72 ILE A N 1
ATOM 561 C CA . ILE A 1 75 ? -19.877 -32.312 -16.069 1.00 31.91 72 ILE A CA 1
ATOM 562 C C . ILE A 1 75 ? -18.410 -32.652 -16.291 1.00 31.44 72 ILE A C 1
ATOM 563 O O . ILE A 1 75 ? -18.055 -33.314 -17.274 1.00 31.50 72 ILE A O 1
ATOM 568 N N . HIS A 1 76 ? -17.553 -32.228 -15.361 1.00 31.43 73 HIS A N 1
ATOM 569 C CA . HIS A 1 76 ? -16.117 -32.404 -15.544 1.00 31.88 73 HIS A CA 1
ATOM 570 C C . HIS A 1 76 ? -15.722 -33.875 -15.429 1.00 34.34 73 HIS A C 1
ATOM 571 O O . HIS A 1 76 ? -16.484 -34.726 -14.951 1.00 34.49 73 HIS A O 1
ATOM 578 N N . LYS A 1 77 ? -14.504 -34.166 -15.890 1.00 35.71 74 LYS A N 1
ATOM 579 C CA . LYS A 1 77 ? -14.020 -35.531 -16.046 1.00 37.37 74 LYS A CA 1
ATOM 580 C C . LYS A 1 77 ? -13.152 -35.986 -14.885 1.00 38.21 74 LYS A C 1
ATOM 581 O O . LYS A 1 77 ? -12.673 -37.125 -14.899 1.00 37.82 74 LYS A O 1
ATOM 587 N N . ASN A 1 78 ? -12.934 -35.133 -13.884 1.00 39.42 75 ASN A N 1
ATOM 588 C CA . ASN A 1 78 ? -12.048 -35.469 -12.768 1.00 41.12 75 ASN A CA 1
ATOM 589 C C . ASN A 1 78 ? -12.796 -36.285 -11.713 1.00 41.21 75 ASN A C 1
ATOM 590 O O . ASN A 1 78 ? -12.882 -35.925 -10.538 1.00 41.30 75 ASN A O 1
ATOM 595 N N . MET A 1 79 ? -13.330 -37.414 -12.173 1.00 41.42 76 MET A N 1
ATOM 596 C CA . MET A 1 79 ? -14.089 -38.349 -11.353 1.00 42.84 76 MET A CA 1
ATOM 597 C C . MET A 1 79 ? -14.169 -39.667 -12.106 1.00 44.11 76 MET A C 1
ATOM 598 O O . MET A 1 79 ? -13.887 -39.734 -13.306 1.00 44.51 76 MET A O 1
ATOM 603 N N . SER A 1 80 ? -14.549 -40.719 -11.389 1.00 46.20 77 SER A N 1
ATOM 604 C CA . SER A 1 80 ? -14.636 -42.019 -12.025 1.00 46.64 77 SER A CA 1
ATOM 605 C C . SER A 1 80 ? -15.730 -42.022 -13.087 1.00 47.55 77 SER A C 1
ATOM 606 O O . SER A 1 80 ? -16.628 -41.170 -13.100 1.00 47.56 77 SER A O 1
ATOM 609 N N . ILE A 1 81 ? -15.627 -42.986 -14.006 1.00 47.73 78 ILE A N 1
ATOM 610 C CA . ILE A 1 81 ? -16.650 -43.153 -15.036 1.00 47.85 78 ILE A CA 1
ATOM 611 C C . ILE A 1 81 ? -18.013 -43.359 -14.395 1.00 48.64 78 ILE A C 1
ATOM 612 O O . ILE A 1 81 ? -19.020 -42.794 -14.836 1.00 45.81 78 ILE A O 1
ATOM 617 N N A GLU A 1 82 ? -18.073 -44.167 -13.336 0.41 50.86 79 GLU A N 1
ATOM 618 N N B GLU A 1 82 ? -18.058 -44.178 -13.344 0.59 50.67 79 GLU A N 1
ATOM 619 C CA A GLU A 1 82 ? -19.366 -44.460 -12.729 0.41 52.85 79 GLU A CA 1
ATOM 620 C CA B GLU A 1 82 ? -19.312 -44.488 -12.668 0.59 52.67 79 GLU A CA 1
ATOM 621 C C A GLU A 1 82 ? -19.965 -43.229 -12.056 0.41 50.90 79 GLU A C 1
ATOM 622 C C B GLU A 1 82 ? -19.942 -43.235 -12.072 0.59 50.63 79 GLU A C 1
ATOM 623 O O A GLU A 1 82 ? -21.177 -42.998 -12.146 0.41 49.75 79 GLU A O 1
ATOM 624 O O B GLU A 1 82 ? -21.146 -42.996 -12.228 0.59 49.09 79 GLU A O 1
ATOM 635 N N . GLN A 1 83 ? -19.137 -42.448 -11.369 1.00 50.00 80 GLN A N 1
ATOM 636 C CA . GLN A 1 83 ? -19.648 -41.201 -10.796 1.00 50.18 80 GLN A CA 1
ATOM 637 C C . GLN A 1 83 ? -20.098 -40.178 -11.847 1.00 46.27 80 GLN A C 1
ATOM 638 O O . GLN A 1 83 ? -21.099 -39.516 -11.672 1.00 45.79 80 GLN A O 1
ATOM 644 N N . GLN A 1 84 ? -19.355 -40.053 -12.931 1.00 43.24 81 GLN A N 1
ATOM 645 C CA . GLN A 1 84 ? -19.756 -39.105 -13.971 1.00 41.57 81 GLN A CA 1
ATOM 646 C C . GLN A 1 84 ? -21.092 -39.509 -14.576 1.00 42.55 81 GLN A C 1
ATOM 647 O O . GLN A 1 84 ? -21.984 -38.675 -14.754 1.00 42.17 81 GLN A O 1
ATOM 653 N N . ALA A 1 85 ? -21.252 -40.793 -14.892 1.00 43.09 82 ALA A N 1
ATOM 654 C CA . ALA A 1 85 ? -22.534 -41.253 -15.414 1.00 43.68 82 ALA A CA 1
ATOM 655 C C . ALA A 1 85 ? -23.643 -41.032 -14.395 1.00 44.76 82 ALA A C 1
ATOM 656 O O . ALA A 1 85 ? -24.772 -40.679 -14.760 1.00 44.44 82 ALA A O 1
ATOM 658 N N . GLU A 1 86 ? -23.334 -41.230 -13.110 1.00 44.64 83 GLU A N 1
ATOM 659 C CA . GLU A 1 86 ? -24.315 -40.979 -12.061 1.00 48.17 83 GLU A CA 1
ATOM 660 C C . GLU A 1 86 ? -24.744 -39.519 -12.047 1.00 46.74 83 GLU A C 1
ATOM 661 O O . GLU A 1 86 ? -25.934 -39.213 -11.894 1.00 46.12 83 GLU A O 1
ATOM 667 N N . GLN A 1 87 ? -23.793 -38.598 -12.211 1.00 45.45 84 GLN A N 1
ATOM 668 C CA . GLN A 1 87 ? -24.166 -37.189 -12.211 1.00 43.13 84 GLN A CA 1
ATOM 669 C C . GLN A 1 87 ? -24.965 -36.838 -13.456 1.00 42.07 84 GLN A C 1
ATOM 670 O O . GLN A 1 87 ? -25.931 -36.074 -13.376 1.00 41.65 84 GLN A O 1
ATOM 676 N N . VAL A 1 88 ? -24.596 -37.401 -14.611 1.00 41.19 85 VAL A N 1
ATOM 677 C CA . VAL A 1 88 ? -25.383 -37.185 -15.825 1.00 40.49 85 VAL A CA 1
ATOM 678 C C . VAL A 1 88 ? -26.814 -37.675 -15.623 1.00 41.43 85 VAL A C 1
ATOM 679 O O . VAL A 1 88 ? -27.782 -36.979 -15.961 1.00 41.02 85 VAL A O 1
ATOM 683 N N . ASP A 1 89 ? -26.967 -38.883 -15.068 1.00 42.62 86 ASP A N 1
ATOM 684 C CA . ASP A 1 89 ? -28.300 -39.430 -14.826 1.00 45.30 86 ASP A CA 1
ATOM 685 C C . ASP A 1 89 ? -29.095 -38.555 -13.863 1.00 45.11 86 ASP A C 1
ATOM 686 O O . ASP A 1 89 ? -30.299 -38.333 -14.055 1.00 45.72 86 ASP A O 1
ATOM 691 N N . LYS A 1 90 ? -28.441 -38.071 -12.805 1.00 44.39 87 LYS A N 1
ATOM 692 C CA . LYS A 1 90 ? -29.094 -37.164 -11.868 1.00 44.98 87 LYS A CA 1
ATOM 693 C C . LYS A 1 90 ? -29.676 -35.946 -12.579 1.00 43.17 87 LYS A C 1
ATOM 694 O O . LYS A 1 90 ? -30.788 -35.504 -12.264 1.00 43.19 87 LYS A O 1
ATOM 700 N N . VAL A 1 91 ? -28.937 -35.381 -13.534 1.00 40.49 88 VAL A N 1
ATOM 701 C CA . VAL A 1 91 ? -29.438 -34.209 -14.246 1.00 39.66 88 VAL A CA 1
ATOM 702 C C . VAL A 1 91 ? -30.601 -34.597 -15.148 1.00 40.24 88 VAL A C 1
ATOM 703 O O . VAL A 1 91 ? -31.632 -33.912 -15.188 1.00 40.13 88 VAL A O 1
ATOM 707 N N . LYS A 1 92 ? -30.437 -35.684 -15.909 1.00 41.21 89 LYS A N 1
ATOM 708 C CA . LYS A 1 92 ? -31.503 -36.127 -16.802 1.00 43.14 89 LYS A CA 1
ATOM 709 C C . LYS A 1 92 ? -32.792 -36.357 -16.033 1.00 46.61 89 LYS A C 1
ATOM 710 O O . LYS A 1 92 ? -33.883 -36.087 -16.546 1.00 48.02 89 LYS A O 1
ATOM 716 N N . ARG A 1 93 ? -32.687 -36.843 -14.795 1.00 49.21 90 ARG A N 1
ATOM 717 C CA . ARG A 1 93 ? -33.855 -37.201 -13.999 1.00 52.27 90 ARG A CA 1
ATOM 718 C C . ARG A 1 93 ? -34.453 -36.017 -13.255 1.00 52.03 90 ARG A C 1
ATOM 719 O O . ARG A 1 93 ? -35.411 -36.206 -12.497 1.00 52.53 90 ARG A O 1
ATOM 727 N N . SER A 1 94 ? -33.915 -34.814 -13.444 1.00 51.08 91 SER A N 1
ATOM 728 C CA . SER A 1 94 ? -34.414 -33.601 -12.800 1.00 51.42 91 SER A CA 1
ATOM 729 C C . SER A 1 94 ? -35.333 -32.813 -13.721 1.00 51.72 91 SER A C 1
ATOM 730 O O . SER A 1 94 ? -35.299 -31.577 -13.738 1.00 52.04 91 SER A O 1
ATOM 733 N N . GLY A 1 95 ? -36.148 -33.499 -14.511 1.00 52.24 92 GLY A N 1
ATOM 734 C CA . GLY A 1 95 ? -37.024 -32.848 -15.461 1.00 51.92 92 GLY A CA 1
ATOM 735 C C . GLY A 1 95 ? -36.590 -32.933 -16.907 1.00 50.92 92 GLY A C 1
ATOM 736 O O . GLY A 1 95 ? -36.965 -32.060 -17.697 1.00 51.56 92 GLY A O 1
ATOM 737 N N . GLY A 1 96 ? -35.812 -33.947 -17.277 1.00 49.55 220 GLY A N 1
ATOM 738 C CA . GLY A 1 96 ? -35.344 -34.067 -18.648 1.00 48.37 220 GLY A CA 1
ATOM 739 C C . GLY A 1 96 ? -34.445 -32.936 -19.092 1.00 46.15 220 GLY A C 1
ATOM 740 O O . GLY A 1 96 ? -34.471 -32.551 -20.265 1.00 48.58 220 GLY A O 1
ATOM 741 N N . LEU A 1 97 ? -33.650 -32.389 -18.183 1.00 41.26 221 LEU A N 1
ATOM 742 C CA . LEU A 1 97 ? -32.785 -31.269 -18.520 1.00 37.42 221 LEU A CA 1
ATOM 743 C C . LEU A 1 97 ? -31.642 -31.716 -19.428 1.00 35.68 221 LEU A C 1
ATOM 744 O O . LEU A 1 97 ? -31.201 -32.868 -19.385 1.00 37.31 221 LEU A O 1
ATOM 749 N N . LEU A 1 98 ? -31.178 -30.798 -20.273 1.00 33.40 222 LEU A N 1
ATOM 750 C CA . LEU A 1 98 ? -29.999 -31.051 -21.092 1.00 33.39 222 LEU A CA 1
ATOM 751 C C . LEU A 1 98 ? -28.742 -31.102 -20.223 1.00 32.91 222 LEU A C 1
ATOM 752 O O . LEU A 1 98 ? -28.605 -30.357 -19.245 1.00 33.16 222 LEU A O 1
ATOM 757 N N . VAL A 1 99 ? -27.801 -31.964 -20.602 1.00 32.35 223 VAL A N 1
ATOM 758 C CA . VAL A 1 99 ? -26.533 -32.051 -19.878 1.00 32.14 223 VAL A CA 1
ATOM 759 C C . VAL A 1 99 ? -25.442 -32.545 -20.820 1.00 31.36 223 VAL A C 1
ATOM 760 O O . VAL A 1 99 ? -25.685 -33.380 -21.697 1.00 31.97 223 VAL A O 1
ATOM 764 N N . GLY A 1 100 ? -24.228 -32.017 -20.638 1.00 30.83 224 GLY A N 1
ATOM 765 C CA . GLY A 1 100 ? -23.057 -32.508 -21.329 1.00 30.31 224 GLY A CA 1
ATOM 766 C C . GLY A 1 100 ? -22.041 -33.050 -20.333 1.00 30.69 224 GLY A C 1
ATOM 767 O O . GLY A 1 100 ? -22.193 -32.909 -19.115 1.00 29.85 224 GLY A O 1
ATOM 768 N N . ALA A 1 101 ? -21.006 -33.699 -20.865 1.00 31.76 225 ALA A N 1
ATOM 769 C CA . ALA A 1 101 ? -19.997 -34.312 -20.017 1.00 32.30 225 ALA A CA 1
ATOM 770 C C . ALA A 1 101 ? -18.671 -34.342 -20.764 1.00 32.26 225 ALA A C 1
ATOM 771 O O . ALA A 1 101 ? -18.636 -34.614 -21.969 1.00 32.40 225 ALA A O 1
ATOM 773 N N . ALA A 1 102 ? -17.591 -34.035 -20.048 1.00 31.42 226 ALA A N 1
ATOM 774 C CA . ALA A 1 102 ? -16.252 -33.967 -20.627 1.00 32.22 226 ALA A CA 1
ATOM 775 C C . ALA A 1 102 ? -15.572 -35.332 -20.632 1.00 33.34 226 ALA A C 1
ATOM 776 O O . ALA A 1 102 ? -15.721 -36.124 -19.691 1.00 34.29 226 ALA A O 1
ATOM 778 N N . VAL A 1 103 ? -14.819 -35.598 -21.698 1.00 32.37 227 VAL A N 1
ATOM 779 C CA . VAL A 1 103 ? -14.057 -36.834 -21.852 1.00 34.47 227 VAL A CA 1
ATOM 780 C C . VAL A 1 103 ? -12.699 -36.484 -22.440 1.00 35.82 227 VAL A C 1
ATOM 781 O O . VAL A 1 103 ? -12.616 -35.766 -23.442 1.00 35.28 227 VAL A O 1
ATOM 785 N N . GLY A 1 104 ? -11.632 -36.974 -21.817 1.00 37.82 228 GLY A N 1
ATOM 786 C CA . GLY A 1 104 ? -10.308 -36.757 -22.365 1.00 39.27 228 GLY A CA 1
ATOM 787 C C . GLY A 1 104 ? -10.052 -37.613 -23.588 1.00 40.71 228 GLY A C 1
ATOM 788 O O . GLY A 1 104 ? -10.685 -38.639 -23.804 1.00 40.64 228 GLY A O 1
ATOM 789 N N . VAL A 1 105 ? -9.112 -37.177 -24.421 1.00 43.03 229 VAL A N 1
ATOM 790 C CA . VAL A 1 105 ? -8.760 -37.934 -25.639 1.00 44.15 229 VAL A CA 1
ATOM 791 C C . VAL A 1 105 ? -7.664 -38.908 -25.223 1.00 44.80 229 VAL A C 1
ATOM 792 O O . VAL A 1 105 ? -6.462 -38.656 -25.353 1.00 45.67 229 VAL A O 1
ATOM 796 N N . THR A 1 106 ? -8.094 -40.050 -24.682 1.00 42.68 230 THR A N 1
ATOM 797 C CA . THR A 1 106 ? -7.207 -41.090 -24.174 1.00 44.16 230 THR A CA 1
ATOM 798 C C . THR A 1 106 ? -7.652 -42.449 -24.701 1.00 44.14 230 THR A C 1
ATOM 799 O O . THR A 1 106 ? -8.711 -42.587 -25.319 1.00 42.91 230 THR A O 1
ATOM 803 N N . ALA A 1 107 ? -6.839 -43.469 -24.410 1.00 46.53 231 ALA A N 1
ATOM 804 C CA . ALA A 1 107 ? -7.120 -44.813 -24.912 1.00 48.45 231 ALA A CA 1
ATOM 805 C C . ALA A 1 107 ? -8.483 -45.321 -24.451 1.00 49.86 231 ALA A C 1
ATOM 806 O O . ALA A 1 107 ? -9.181 -46.015 -25.200 1.00 50.09 231 ALA A O 1
ATOM 808 N N . ASP A 1 108 ? -8.883 -44.992 -23.225 1.00 50.95 232 ASP A N 1
ATOM 809 C CA . ASP A 1 108 ? -10.139 -45.493 -22.683 1.00 52.64 232 ASP A CA 1
ATOM 810 C C . ASP A 1 108 ? -11.279 -44.488 -22.809 1.00 50.04 232 ASP A C 1
ATOM 811 O O . ASP A 1 108 ? -12.304 -44.635 -22.132 1.00 50.47 232 ASP A O 1
ATOM 816 N N . ALA A 1 109 ? -11.124 -43.470 -23.661 1.00 46.47 233 ALA A N 1
ATOM 817 C CA . ALA A 1 109 ? -12.203 -42.503 -23.854 1.00 44.71 233 ALA A CA 1
ATOM 818 C C . ALA A 1 109 ? -13.522 -43.197 -24.181 1.00 44.20 233 ALA A C 1
ATOM 819 O O . ALA A 1 109 ? -14.573 -42.846 -23.628 1.00 42.94 233 ALA A O 1
ATOM 821 N N . MET A 1 110 ? -13.484 -44.206 -25.059 1.00 43.83 234 MET A N 1
ATOM 822 C CA . MET A 1 110 ? -14.728 -44.826 -25.503 1.00 46.02 234 MET A CA 1
ATOM 823 C C . MET A 1 110 ? -15.456 -45.511 -24.354 1.00 46.88 234 MET A C 1
ATOM 824 O O . MET A 1 110 ? -16.692 -45.512 -24.321 1.00 46.23 234 MET A O 1
ATOM 829 N N . THR A 1 111 ? -14.713 -46.083 -23.401 1.00 48.25 235 THR A N 1
ATOM 830 C CA . THR A 1 111 ? -15.343 -46.721 -22.247 1.00 48.80 235 THR A CA 1
ATOM 831 C C . THR A 1 111 ? -16.138 -45.707 -21.425 1.00 46.64 235 THR A C 1
ATOM 832 O O . THR A 1 111 ? -17.279 -45.972 -21.022 1.00 46.11 235 THR A O 1
ATOM 836 N N . ARG A 1 112 ? -15.546 -44.535 -21.163 1.00 44.45 236 ARG A N 1
ATOM 837 C CA . ARG A 1 112 ? -16.266 -43.488 -20.447 1.00 43.20 236 ARG A CA 1
ATOM 838 C C . ARG A 1 112 ? -17.467 -43.003 -21.254 1.00 42.37 236 ARG A C 1
ATOM 839 O O . ARG A 1 112 ? -18.561 -42.828 -20.708 1.00 41.58 236 ARG A O 1
ATOM 847 N N . ILE A 1 113 ? -17.281 -42.803 -22.563 1.00 41.56 237 ILE A N 1
ATOM 848 C CA . ILE A 1 113 ? -18.374 -42.364 -23.427 1.00 40.70 237 ILE A CA 1
ATOM 849 C C . ILE A 1 113 ? -19.519 -43.367 -23.395 1.00 41.26 237 ILE A C 1
ATOM 850 O O . ILE A 1 113 ? -20.693 -42.983 -23.367 1.00 41.68 237 ILE A O 1
ATOM 855 N N . ASP A 1 114 ? -19.195 -44.670 -23.383 1.00 41.77 238 ASP A N 1
ATOM 856 C CA . ASP A 1 114 ? -20.230 -45.699 -23.344 1.00 43.13 238 ASP A CA 1
ATOM 857 C C . ASP A 1 114 ? -21.132 -45.541 -22.126 1.00 43.77 238 ASP A C 1
ATOM 858 O O . ASP A 1 114 ? -22.360 -45.654 -22.232 1.00 44.16 238 ASP A O 1
ATOM 863 N N . ALA A 1 115 ? -20.542 -45.294 -20.955 1.00 43.19 239 ALA A N 1
ATOM 864 C CA . ALA A 1 115 ? -21.345 -45.148 -19.744 1.00 43.04 239 ALA A CA 1
ATOM 865 C C . ALA A 1 115 ? -22.149 -43.855 -19.756 1.00 41.60 239 ALA A C 1
ATOM 866 O O . ALA A 1 115 ? -23.283 -43.815 -19.255 1.00 41.75 239 ALA A O 1
ATOM 868 N N . LEU A 1 116 ? -21.566 -42.783 -20.302 1.00 38.88 240 LEU A N 1
ATOM 869 C CA . LEU A 1 116 ? -22.275 -41.511 -20.391 1.00 37.96 240 LEU A CA 1
ATOM 870 C C . LEU A 1 116 ? -23.453 -41.604 -21.349 1.00 39.46 240 LEU A C 1
ATOM 871 O O . LEU A 1 116 ? -24.519 -41.032 -21.090 1.00 39.57 240 LEU A O 1
ATOM 876 N N . VAL A 1 117 ? -23.289 -42.340 -22.448 1.00 40.33 241 VAL A N 1
ATOM 877 C CA . VAL A 1 117 ? -24.389 -42.525 -23.390 1.00 41.51 241 VAL A CA 1
ATOM 878 C C . VAL A 1 117 ? -25.495 -43.373 -22.769 1.00 42.19 241 VAL A C 1
ATOM 879 O O . VAL A 1 117 ? -26.681 -43.046 -22.889 1.00 41.14 241 VAL A O 1
ATOM 883 N N . LYS A 1 118 ? -25.128 -44.468 -22.089 1.00 43.40 242 LYS A N 1
ATOM 884 C CA . LYS A 1 118 ? -26.112 -45.246 -21.342 1.00 45.63 242 LYS A CA 1
ATOM 885 C C . LYS A 1 118 ? -26.899 -44.369 -20.373 1.00 45.40 242 LYS A C 1
ATOM 886 O O . LYS A 1 118 ? -28.079 -44.638 -20.109 1.00 45.88 242 LYS A O 1
ATOM 892 N N . ALA A 1 119 ? -26.272 -43.313 -19.844 1.00 43.92 243 ALA A N 1
ATOM 893 C CA . ALA A 1 119 ? -26.941 -42.383 -18.941 1.00 42.63 243 ALA A CA 1
ATOM 894 C C . ALA A 1 119 ? -27.702 -41.278 -19.669 1.00 41.14 243 ALA A C 1
ATOM 895 O O . ALA A 1 119 ? -28.210 -40.369 -19.003 1.00 41.50 243 ALA A O 1
ATOM 897 N N . SER A 1 120 ? -27.787 -41.338 -21.006 1.00 39.28 244 SER A N 1
ATOM 898 C CA . SER A 1 120 ? -28.557 -40.392 -21.831 1.00 38.44 244 SER A CA 1
ATOM 899 C C . SER A 1 120 ? -27.959 -38.988 -21.824 1.00 38.08 244 SER A C 1
ATOM 900 O O . SER A 1 120 ? -28.683 -37.985 -21.861 1.00 38.35 244 SER A O 1
ATOM 903 N N . VAL A 1 121 ? -26.630 -38.910 -21.798 1.00 36.91 245 VAL A N 1
ATOM 904 C CA . VAL A 1 121 ? -25.989 -37.611 -21.952 1.00 35.55 245 VAL A CA 1
ATOM 905 C C . VAL A 1 121 ? -26.376 -37.013 -23.303 1.00 35.11 245 VAL A C 1
ATOM 906 O O . VAL A 1 121 ? -26.566 -37.723 -24.295 1.00 35.05 245 VAL A O 1
ATOM 910 N N . ASP A 1 122 ? -26.507 -35.687 -23.341 1.00 34.62 246 ASP A N 1
ATOM 911 C CA . ASP A 1 122 ? -26.916 -35.037 -24.579 1.00 34.03 246 ASP A CA 1
ATOM 912 C C . ASP A 1 122 ? -25.743 -34.673 -25.466 1.00 33.27 246 ASP A C 1
ATOM 913 O O . ASP A 1 122 ? -25.907 -34.573 -26.685 1.00 34.46 246 ASP A O 1
ATOM 918 N N . ALA A 1 123 ? -24.562 -34.481 -24.894 1.00 32.67 247 ALA A N 1
ATOM 919 C CA . ALA A 1 123 ? -23.409 -34.139 -25.700 1.00 33.30 247 ALA A CA 1
ATOM 920 C C . ALA A 1 123 ? -22.165 -34.563 -24.956 1.00 32.26 247 ALA A C 1
ATOM 921 O O . ALA A 1 123 ? -22.099 -34.460 -23.730 1.00 32.37 247 ALA A O 1
ATOM 923 N N A ILE A 1 124 ? -21.187 -35.041 -25.710 0.55 31.14 248 ILE A N 1
ATOM 924 N N B ILE A 1 124 ? -21.186 -35.053 -25.689 0.45 31.40 248 ILE A N 1
ATOM 925 C CA A ILE A 1 124 ? -19.860 -35.333 -25.192 0.55 30.38 248 ILE A CA 1
ATOM 926 C CA B ILE A 1 124 ? -19.880 -35.315 -25.110 0.45 30.76 248 ILE A CA 1
ATOM 927 C C A ILE A 1 124 ? -18.941 -34.197 -25.608 0.55 30.11 248 ILE A C 1
ATOM 928 C C B ILE A 1 124 ? -18.930 -34.234 -25.594 0.45 30.36 248 ILE A C 1
ATOM 929 O O A ILE A 1 124 ? -18.997 -33.725 -26.752 0.55 30.98 248 ILE A O 1
ATOM 930 O O B ILE A 1 124 ? -18.962 -33.830 -26.764 0.45 31.33 248 ILE A O 1
ATOM 939 N N . VAL A 1 125 ? -18.122 -33.725 -24.679 1.00 29.07 249 VAL A N 1
ATOM 940 C CA . VAL A 1 125 ? -17.078 -32.762 -24.996 1.00 29.80 249 VAL A CA 1
ATOM 941 C C . VAL A 1 125 ? -15.768 -33.530 -24.994 1.00 31.22 249 VAL A C 1
ATOM 942 O O . VAL A 1 125 ? -15.266 -33.917 -23.932 1.00 31.48 249 VAL A O 1
ATOM 946 N N . LEU A 1 126 ? -15.224 -33.770 -26.181 1.00 31.96 250 LEU A N 1
ATOM 947 C CA . LEU A 1 126 ? -13.888 -34.346 -26.309 1.00 34.30 250 LEU A CA 1
ATOM 948 C C . LEU A 1 126 ? -12.927 -33.189 -26.075 1.00 35.93 250 LEU A C 1
ATOM 949 O O . LEU A 1 126 ? -12.789 -32.298 -26.917 1.00 37.56 250 LEU A O 1
ATOM 954 N N . ASP A 1 127 ? -12.437 -33.121 -24.857 1.00 36.81 251 ASP A N 1
ATOM 955 C CA . ASP A 1 127 ? -11.646 -32.009 -24.385 1.00 40.53 251 ASP A CA 1
ATOM 956 C C . ASP A 1 127 ? -10.182 -32.293 -24.324 1.00 39.47 251 ASP A C 1
ATOM 957 O O . ASP A 1 127 ? -9.748 -33.201 -23.663 1.00 40.84 251 ASP A O 1
ATOM 962 N N . THR A 1 128 ? -9.418 -31.475 -25.006 1.00 38.02 252 THR A N 1
ATOM 963 C CA . THR A 1 128 ? -7.995 -31.624 -24.966 1.00 38.49 252 THR A CA 1
ATOM 964 C C . THR A 1 128 ? -7.322 -30.270 -25.100 1.00 37.04 252 THR A C 1
ATOM 965 O O . THR A 1 128 ? -7.893 -29.323 -25.593 1.00 37.21 252 THR A O 1
ATOM 969 N N . ALA A 1 129 ? -6.097 -30.207 -24.631 1.00 35.09 253 ALA A N 1
ATOM 970 C CA . ALA A 1 129 ? -5.321 -28.995 -24.678 1.00 33.00 253 ALA A CA 1
ATOM 971 C C . ALA A 1 129 ? -5.070 -28.560 -26.095 1.00 31.78 253 ALA A C 1
ATOM 972 O O . ALA A 1 129 ? -5.089 -27.395 -26.385 1.00 31.83 253 ALA A O 1
ATOM 974 N N . HIS A 1 130 ? -4.840 -29.519 -26.972 1.00 31.46 254 HIS A N 1
ATOM 975 C CA . HIS A 1 130 ? -4.474 -29.222 -28.362 1.00 32.04 254 HIS A CA 1
ATOM 976 C C . HIS A 1 130 ? -5.321 -30.090 -29.285 1.00 31.92 254 HIS A C 1
ATOM 977 O O . HIS A 1 130 ? -4.949 -31.223 -29.627 1.00 31.78 254 HIS A O 1
ATOM 984 N N . GLY A 1 131 ? -6.458 -29.535 -29.702 1.00 31.17 255 GLY A N 1
ATOM 985 C CA . GLY A 1 131 ? -7.406 -30.256 -30.533 1.00 31.14 255 GLY A CA 1
ATOM 986 C C . GLY A 1 131 ? -6.915 -30.542 -31.933 1.00 32.99 255 GLY A C 1
ATOM 987 O O . GLY A 1 131 ? -7.445 -31.445 -32.583 1.00 34.66 255 GLY A O 1
ATOM 988 N N . HIS A 1 132 ? -5.903 -29.809 -32.411 1.00 33.10 256 HIS A N 1
ATOM 989 C CA . HIS A 1 132 ? -5.340 -30.039 -33.743 1.00 34.38 256 HIS A CA 1
ATOM 990 C C . HIS A 1 132 ? -4.287 -31.128 -33.719 1.00 39.10 256 HIS A C 1
ATOM 991 O O . HIS A 1 132 ? -3.265 -31.051 -34.398 1.00 41.14 256 HIS A O 1
ATOM 998 N N . SER A 1 133 ? -4.486 -32.120 -32.882 1.00 43.02 257 SER A N 1
ATOM 999 C CA . SER A 1 133 ? -3.573 -33.242 -32.806 1.00 46.16 257 SER A CA 1
ATOM 1000 C C . SER A 1 133 ? -4.189 -34.423 -33.541 1.00 46.62 257 SER A C 1
ATOM 1001 O O . SER A 1 133 ? -5.411 -34.594 -33.555 1.00 46.20 257 SER A O 1
ATOM 1004 N N . GLN A 1 134 ? -3.328 -35.233 -34.158 1.00 47.22 258 GLN A N 1
ATOM 1005 C CA . GLN A 1 134 ? -3.810 -36.376 -34.930 1.00 47.21 258 GLN A CA 1
ATOM 1006 C C . GLN A 1 134 ? -4.634 -37.329 -34.074 1.00 46.18 258 GLN A C 1
ATOM 1007 O O . GLN A 1 134 ? -5.584 -37.952 -34.570 1.00 46.22 258 GLN A O 1
ATOM 1013 N N . GLY A 1 135 ? -4.292 -37.458 -32.792 1.00 44.82 259 GLY A N 1
ATOM 1014 C CA . GLY A 1 135 ? -5.053 -38.344 -31.927 1.00 43.62 259 GLY A CA 1
ATOM 1015 C C . GLY A 1 135 ? -6.483 -37.881 -31.721 1.00 43.23 259 GLY A C 1
ATOM 1016 O O . GLY A 1 135 ? -7.405 -38.700 -31.647 1.00 43.46 259 GLY A O 1
ATOM 1017 N N . VAL A 1 136 ? -6.691 -36.565 -31.630 1.00 42.27 260 VAL A N 1
ATOM 1018 C CA . VAL A 1 136 ? -8.043 -36.043 -31.428 1.00 42.05 260 VAL A CA 1
ATOM 1019 C C . VAL A 1 136 ? -8.899 -36.282 -32.667 1.00 41.01 260 VAL A C 1
ATOM 1020 O O . VAL A 1 136 ? -10.038 -36.757 -32.570 1.00 40.28 260 VAL A O 1
ATOM 1024 N N . ILE A 1 137 ? -8.356 -35.984 -33.849 1.00 40.75 261 ILE A N 1
ATOM 1025 C CA . ILE A 1 137 ? -9.065 -36.274 -35.094 1.00 42.46 261 ILE A CA 1
ATOM 1026 C C . ILE A 1 137 ? -9.487 -37.731 -35.125 1.00 44.13 261 ILE A C 1
ATOM 1027 O O . ILE A 1 137 ? -10.645 -38.064 -35.404 1.00 44.30 261 ILE A O 1
ATOM 1032 N N . ASP A 1 138 ? -8.542 -38.621 -34.833 1.00 44.27 262 ASP A N 1
ATOM 1033 C CA . ASP A 1 138 ? -8.827 -40.047 -34.871 1.00 44.69 262 ASP A CA 1
ATOM 1034 C C . ASP A 1 138 ? -9.914 -40.419 -33.873 1.00 42.85 262 ASP A C 1
ATOM 1035 O O . ASP A 1 138 ? -10.788 -41.245 -34.170 1.00 42.58 262 ASP A O 1
ATOM 1040 N N . LYS A 1 139 ? -9.874 -39.830 -32.679 1.00 41.03 263 LYS A N 1
ATOM 1041 C CA . LYS A 1 139 ? -10.861 -40.187 -31.669 1.00 40.31 263 LYS A CA 1
ATOM 1042 C C . LYS A 1 139 ? -12.239 -39.667 -32.054 1.00 40.30 263 LYS A C 1
ATOM 1043 O O . LYS A 1 139 ? -13.245 -40.354 -31.855 1.00 40.32 263 LYS A O 1
ATOM 1049 N N . VAL A 1 140 ? -12.299 -38.468 -32.638 1.00 39.11 264 VAL A N 1
ATOM 1050 C CA . VAL A 1 140 ? -13.580 -37.939 -33.102 1.00 39.45 264 VAL A CA 1
ATOM 1051 C C . VAL A 1 140 ? -14.187 -38.867 -34.152 1.00 40.83 264 VAL A C 1
ATOM 1052 O O . VAL A 1 140 ? -15.370 -39.221 -34.080 1.00 40.32 264 VAL A O 1
ATOM 1056 N N . LYS A 1 141 ? -13.380 -39.294 -35.130 1.00 42.08 265 LYS A N 1
ATOM 1057 C CA . LYS A 1 141 ? -13.876 -40.222 -36.148 1.00 44.47 265 LYS A CA 1
ATOM 1058 C C . LYS A 1 141 ? -14.407 -41.502 -35.514 1.00 44.91 265 LYS A C 1
ATOM 1059 O O . LYS A 1 141 ? -15.447 -42.032 -35.930 1.00 45.06 265 LYS A O 1
ATOM 1065 N N . GLU A 1 142 ? -13.702 -42.012 -34.504 1.00 44.58 266 GLU A N 1
ATOM 1066 C CA . GLU A 1 142 ? -14.092 -43.277 -33.889 1.00 45.86 266 GLU A CA 1
ATOM 1067 C C . GLU A 1 142 ? -15.411 -43.143 -33.138 1.00 44.43 266 GLU A C 1
ATOM 1068 O O . GLU A 1 142 ? -16.282 -44.024 -33.232 1.00 44.05 266 GLU A O 1
ATOM 1074 N N . VAL A 1 143 ? -15.579 -42.044 -32.400 1.00 42.13 267 VAL A N 1
ATOM 1075 C CA . VAL A 1 143 ? -16.819 -41.827 -31.664 1.00 41.19 267 VAL A CA 1
ATOM 1076 C C . VAL A 1 143 ? -17.980 -41.628 -32.627 1.00 42.36 267 VAL A C 1
ATOM 1077 O O . VAL A 1 143 ? -19.067 -42.180 -32.423 1.00 42.83 267 VAL A O 1
ATOM 1081 N N . ARG A 1 144 ? -17.772 -40.844 -33.690 1.00 41.93 268 ARG A N 1
ATOM 1082 C CA . ARG A 1 144 ? -18.839 -40.612 -34.662 1.00 42.74 268 ARG A CA 1
ATOM 1083 C C . ARG A 1 144 ? -19.278 -41.913 -35.321 1.00 43.90 268 ARG A C 1
ATOM 1084 O O . ARG A 1 144 ? -20.470 -42.113 -35.586 1.00 43.52 268 ARG A O 1
ATOM 1092 N N . ALA A 1 145 ? -18.329 -42.810 -35.589 1.00 43.72 269 ALA A N 1
ATOM 1093 C CA . ALA A 1 145 ? -18.678 -44.089 -36.199 1.00 45.47 269 ALA A CA 1
ATOM 1094 C C . ALA A 1 145 ? -19.525 -44.940 -35.261 1.00 46.46 269 ALA A C 1
ATOM 1095 O O . ALA A 1 145 ? -20.493 -45.579 -35.696 1.00 48.03 269 ALA A O 1
ATOM 1097 N N . LYS A 1 146 ? -19.177 -44.968 -33.973 1.00 46.54 270 LYS A N 1
ATOM 1098 C CA . LYS A 1 146 ? -19.914 -45.813 -33.038 1.00 47.85 270 LYS A CA 1
ATOM 1099 C C . LYS A 1 146 ? -21.270 -45.209 -32.687 1.00 48.25 270 LYS A C 1
ATOM 1100 O O . LYS A 1 146 ? -22.262 -45.939 -32.550 1.00 49.05 270 LYS A O 1
ATOM 1106 N N . TYR A 1 147 ? -21.338 -43.878 -32.552 1.00 47.11 271 TYR A N 1
ATOM 1107 C CA . TYR A 1 147 ? -22.537 -43.167 -32.108 1.00 46.12 271 TYR A CA 1
ATOM 1108 C C . TYR A 1 147 ? -22.907 -42.119 -33.155 1.00 46.22 271 TYR A C 1
ATOM 1109 O O . TYR A 1 147 ? -22.640 -40.917 -32.981 1.00 45.43 271 TYR A O 1
ATOM 1118 N N . PRO A 1 148 ? -23.549 -42.540 -34.247 1.00 46.86 272 PRO A N 1
ATOM 1119 C CA . PRO A 1 148 ? -23.755 -41.630 -35.384 1.00 47.18 272 PRO A CA 1
ATOM 1120 C C . PRO A 1 148 ? -24.673 -40.453 -35.094 1.00 47.28 272 PRO A C 1
ATOM 1121 O O . PRO A 1 148 ? -24.642 -39.474 -35.847 1.00 47.70 272 PRO A O 1
ATOM 1125 N N . SER A 1 149 ? -25.487 -40.500 -34.043 1.00 47.00 273 SER A N 1
ATOM 1126 C CA . SER A 1 149 ? -26.379 -39.392 -33.727 1.00 47.23 273 SER A CA 1
ATOM 1127 C C . SER A 1 149 ? -25.989 -38.675 -32.441 1.00 44.95 273 SER A C 1
ATOM 1128 O O . SER A 1 149 ? -26.738 -37.818 -31.967 1.00 45.31 273 SER A O 1
ATOM 1131 N N . LEU A 1 150 ? -24.832 -38.989 -31.876 1.00 42.16 274 LEU A N 1
ATOM 1132 C CA . LEU A 1 150 ? -24.392 -38.318 -30.663 1.00 39.29 274 LEU A CA 1
ATOM 1133 C C . LEU A 1 150 ? -23.849 -36.929 -30.979 1.00 36.84 274 LEU A C 1
ATOM 1134 O O . LEU A 1 150 ? -23.084 -36.749 -31.931 1.00 37.57 274 LEU A O 1
ATOM 1139 N N . ASN A 1 151 ? -24.244 -35.941 -30.175 1.00 33.50 275 ASN A N 1
ATOM 1140 C CA . ASN A 1 151 ? -23.634 -34.621 -30.283 1.00 32.11 275 ASN A CA 1
ATOM 1141 C C . ASN A 1 151 ? -22.205 -34.695 -29.779 1.00 32.60 275 ASN A C 1
ATOM 1142 O O . ASN A 1 151 ? -21.970 -35.042 -28.615 1.00 32.99 275 ASN A O 1
ATOM 1147 N N . ILE A 1 152 ? -21.257 -34.366 -30.650 1.00 32.00 276 ILE A N 1
ATOM 1148 C CA . ILE A 1 152 ? -19.840 -34.338 -30.307 1.00 31.51 276 ILE A CA 1
ATOM 1149 C C . ILE A 1 152 ? -19.356 -32.900 -30.375 1.00 30.62 276 ILE A C 1
ATOM 1150 O O . ILE A 1 152 ? -19.352 -32.289 -31.452 1.00 31.19 276 ILE A O 1
ATOM 1155 N N . ILE A 1 153 ? -18.947 -32.372 -29.226 1.00 29.00 277 ILE A N 1
ATOM 1156 C CA . ILE A 1 153 ? -18.232 -31.104 -29.113 1.00 27.93 277 ILE A CA 1
ATOM 1157 C C . ILE A 1 153 ? -16.755 -31.450 -29.015 1.00 28.88 277 ILE A C 1
ATOM 1158 O O . ILE A 1 153 ? -16.366 -32.211 -28.122 1.00 31.57 277 ILE A O 1
ATOM 1163 N N . ALA A 1 154 ? -15.925 -30.919 -29.920 1.00 28.14 278 ALA A N 1
ATOM 1164 C CA . ALA A 1 154 ? -14.499 -31.242 -29.943 1.00 28.57 278 ALA A CA 1
ATOM 1165 C C . ALA A 1 154 ? -13.648 -29.980 -29.856 1.00 28.20 278 ALA A C 1
ATOM 1166 O O . ALA A 1 154 ? -13.970 -28.962 -30.477 1.00 28.65 278 ALA A O 1
ATOM 1168 N N . GLY A 1 155 ? -12.549 -30.053 -29.111 1.00 28.21 279 GLY A N 1
ATOM 1169 C CA . GLY A 1 155 ? -11.672 -28.892 -28.958 1.00 27.50 279 GLY A CA 1
ATOM 1170 C C . GLY A 1 155 ? -10.479 -29.247 -28.096 1.00 27.19 279 GLY A C 1
ATOM 1171 O O . GLY A 1 155 ? -10.314 -30.401 -27.701 1.00 29.59 279 GLY A O 1
ATOM 1172 N N . ASN A 1 156 ? -9.643 -28.252 -27.785 1.00 26.33 280 ASN A N 1
ATOM 1173 C CA . ASN A 1 156 ? -9.815 -26.861 -28.191 1.00 25.45 280 ASN A CA 1
ATOM 1174 C C . ASN A 1 156 ? -8.904 -26.520 -29.354 1.00 26.33 280 ASN A C 1
ATOM 1175 O O . ASN A 1 156 ? -7.809 -27.070 -29.482 1.00 27.00 280 ASN A O 1
ATOM 1180 N N . VAL A 1 157 ? -9.362 -25.608 -30.203 1.00 25.36 281 VAL A N 1
ATOM 1181 C CA . VAL A 1 157 ? -8.596 -25.171 -31.360 1.00 23.62 281 VAL A CA 1
ATOM 1182 C C . VAL A 1 157 ? -8.610 -23.654 -31.423 1.00 23.20 281 VAL A C 1
ATOM 1183 O O . VAL A 1 157 ? -9.361 -22.980 -30.716 1.00 23.66 281 VAL A O 1
ATOM 1187 N N . ALA A 1 158 ? -7.765 -23.123 -32.298 1.00 22.60 282 ALA A N 1
ATOM 1188 C CA . ALA A 1 158 ? -7.693 -21.676 -32.466 1.00 23.10 282 ALA A CA 1
ATOM 1189 C C . ALA A 1 158 ? -7.418 -21.272 -33.909 1.00 24.87 282 ALA A C 1
ATOM 1190 O O . ALA A 1 158 ? -7.130 -20.094 -34.160 1.00 24.84 282 ALA A O 1
ATOM 1192 N N . THR A 1 159 ? -7.503 -22.196 -34.865 1.00 25.08 283 THR A N 1
ATOM 1193 C CA . THR A 1 159 ? -7.204 -21.898 -36.260 1.00 24.68 283 THR A CA 1
ATOM 1194 C C . THR A 1 159 ? -8.269 -22.484 -37.171 1.00 25.28 283 THR A C 1
ATOM 1195 O O . THR A 1 159 ? -8.934 -23.469 -36.841 1.00 24.93 283 THR A O 1
ATOM 1199 N N . ALA A 1 160 ? -8.389 -21.873 -38.352 1.00 25.33 284 ALA A N 1
ATOM 1200 C CA . ALA A 1 160 ? -9.301 -22.393 -39.363 1.00 25.71 284 ALA A CA 1
ATOM 1201 C C . ALA A 1 160 ? -8.923 -23.809 -39.768 1.00 27.01 284 ALA A C 1
ATOM 1202 O O . ALA A 1 160 ? -9.800 -24.659 -39.961 1.00 27.65 284 ALA A O 1
ATOM 1204 N N . GLU A 1 161 ? -7.618 -24.080 -39.912 1.00 28.26 285 GLU A N 1
ATOM 1205 C CA . GLU A 1 161 ? -7.182 -25.407 -40.336 1.00 31.44 285 GLU A CA 1
ATOM 1206 C C . GLU A 1 161 ? -7.597 -26.472 -39.326 1.00 29.46 285 GLU A C 1
ATOM 1207 O O . GLU A 1 161 ? -8.069 -27.549 -39.704 1.00 28.95 285 GLU A O 1
ATOM 1213 N N . ALA A 1 162 ? -7.434 -26.183 -38.034 1.00 28.00 286 ALA A N 1
ATOM 1214 C CA . ALA A 1 162 ? -7.836 -27.131 -36.999 1.00 27.97 286 ALA A CA 1
ATOM 1215 C C . ALA A 1 162 ? -9.347 -27.320 -36.975 1.00 27.28 286 ALA A C 1
ATOM 1216 O O . ALA A 1 162 ? -9.842 -28.438 -36.769 1.00 27.88 286 ALA A O 1
ATOM 1218 N N . THR A 1 163 ? -10.088 -26.228 -37.143 1.00 26.82 287 THR A N 1
ATOM 1219 C CA . THR A 1 163 ? -11.544 -26.301 -37.199 1.00 26.57 287 THR A CA 1
ATOM 1220 C C . THR A 1 163 ? -11.998 -27.189 -38.355 1.00 29.14 287 THR A C 1
ATOM 1221 O O . THR A 1 163 ? -12.850 -28.069 -38.183 1.00 29.86 287 THR A O 1
ATOM 1225 N N . LYS A 1 164 ? -11.432 -26.966 -39.542 1.00 30.04 288 LYS A N 1
ATOM 1226 C CA . LYS A 1 164 ? -11.732 -27.814 -40.691 1.00 32.04 288 LYS A CA 1
ATOM 1227 C C . LYS A 1 164 ? -11.487 -29.280 -40.370 1.00 32.38 288 LYS A C 1
ATOM 1228 O O . LYS A 1 164 ? -12.303 -30.150 -40.714 1.00 32.06 288 LYS A O 1
ATOM 1234 N N . ALA A 1 165 ? -10.361 -29.576 -39.712 1.00 31.02 289 ALA A N 1
ATOM 1235 C CA . ALA A 1 165 ? -10.004 -30.969 -39.468 1.00 31.93 289 ALA A CA 1
ATOM 1236 C C . ALA A 1 165 ? -10.997 -31.641 -38.528 1.00 32.02 289 ALA A C 1
ATOM 1237 O O . ALA A 1 165 ? -11.395 -32.791 -38.762 1.00 33.03 289 ALA A O 1
ATOM 1239 N N . LEU A 1 166 ? -11.397 -30.947 -37.452 1.00 31.23 290 LEU A N 1
ATOM 1240 C CA . LEU A 1 166 ? -12.341 -31.541 -36.506 1.00 31.05 290 LEU A CA 1
ATOM 1241 C C . LEU A 1 166 ? -13.726 -31.707 -37.129 1.00 31.60 290 LEU A C 1
ATOM 1242 O O . LEU A 1 166 ? -14.421 -32.704 -36.862 1.00 32.24 290 LEU A O 1
ATOM 1247 N N . ILE A 1 167 ? -14.143 -30.758 -37.974 1.00 31.22 291 ILE A N 1
ATOM 1248 C CA . ILE A 1 167 ? -15.439 -30.888 -38.643 1.00 31.94 291 ILE A CA 1
ATOM 1249 C C . ILE A 1 167 ? -15.426 -32.089 -39.579 1.00 34.00 291 ILE A C 1
ATOM 1250 O O . ILE A 1 167 ? -16.343 -32.923 -39.570 1.00 34.61 291 ILE A O 1
ATOM 1255 N N . GLU A 1 168 ? -14.379 -32.195 -40.401 1.00 34.29 292 GLU A N 1
ATOM 1256 C CA . GLU A 1 168 ? -14.306 -33.312 -41.333 1.00 37.93 292 GLU A CA 1
ATOM 1257 C C . GLU A 1 168 ? -14.192 -34.640 -40.597 1.00 38.26 292 GLU A C 1
ATOM 1258 O O . GLU A 1 168 ? -14.661 -35.669 -41.100 1.00 38.89 292 GLU A O 1
ATOM 1264 N N . ALA A 1 169 ? -13.630 -34.629 -39.386 1.00 37.87 293 ALA A N 1
ATOM 1265 C CA . ALA A 1 169 ? -13.570 -35.845 -38.584 1.00 38.52 293 ALA A CA 1
ATOM 1266 C C . ALA A 1 169 ? -14.932 -36.238 -38.034 1.00 38.68 293 ALA A C 1
ATOM 1267 O O . ALA A 1 169 ? -15.145 -37.414 -37.724 1.00 39.87 293 ALA A O 1
ATOM 1269 N N . GLY A 1 170 ? -15.859 -35.292 -37.909 1.00 38.89 294 GLY A N 1
ATOM 1270 C CA . GLY A 1 170 ? -17.220 -35.622 -37.537 1.00 37.71 294 GLY A CA 1
ATOM 1271 C C . GLY A 1 170 ? -17.761 -34.870 -36.332 1.00 36.90 294 GLY A C 1
ATOM 1272 O O . GLY A 1 170 ? -18.873 -35.155 -35.879 1.00 37.36 294 GLY A O 1
ATOM 1273 N N . ALA A 1 171 ? -17.001 -33.924 -35.788 1.00 35.83 295 ALA A N 1
ATOM 1274 C CA . ALA A 1 171 ? -17.530 -33.093 -34.717 1.00 35.35 295 ALA A CA 1
ATOM 1275 C C . ALA A 1 171 ? -18.635 -32.205 -35.266 1.00 36.32 295 ALA A C 1
ATOM 1276 O O . ALA A 1 171 ? -18.503 -31.631 -36.349 1.00 38.87 295 ALA A O 1
ATOM 1278 N N . ASN A 1 172 ? -19.727 -32.070 -34.525 1.00 33.61 296 ASN A N 1
ATOM 1279 C CA . ASN A 1 172 ? -20.734 -31.136 -34.997 1.00 34.39 296 ASN A CA 1
ATOM 1280 C C . ASN A 1 172 ? -20.752 -29.821 -34.226 1.00 31.34 296 ASN A C 1
ATOM 1281 O O . ASN A 1 172 ? -21.527 -28.936 -34.588 1.00 30.86 296 ASN A O 1
ATOM 1286 N N . VAL A 1 173 ? -19.894 -29.655 -33.210 1.00 29.99 297 VAL A N 1
ATOM 1287 C CA . VAL A 1 173 ? -19.614 -28.361 -32.577 1.00 28.16 297 VAL A CA 1
ATOM 1288 C C . VAL A 1 173 ? -18.114 -28.288 -32.291 1.00 26.69 297 VAL A C 1
ATOM 1289 O O . VAL A 1 173 ? -17.524 -29.252 -31.794 1.00 28.29 297 VAL A O 1
ATOM 1293 N N . VAL A 1 174 ? -17.487 -27.149 -32.587 1.00 25.52 298 VAL A N 1
ATOM 1294 C CA . VAL A 1 174 ? -16.050 -26.972 -32.357 1.00 26.32 298 VAL A CA 1
ATOM 1295 C C . VAL A 1 174 ? -15.842 -25.950 -31.250 1.00 24.54 298 VAL A C 1
ATOM 1296 O O . VAL A 1 174 ? -16.418 -24.859 -31.297 1.00 25.13 298 VAL A O 1
ATOM 1300 N N . LYS A 1 175 ? -14.994 -26.282 -30.275 1.00 24.81 299 LYS A N 1
ATOM 1301 C CA . LYS A 1 175 ? -14.755 -25.410 -29.125 1.00 23.91 299 LYS A CA 1
ATOM 1302 C C . LYS A 1 175 ? -13.436 -24.677 -29.320 1.00 23.76 299 LYS A C 1
ATOM 1303 O O . LYS A 1 175 ? -12.394 -25.311 -29.552 1.00 24.77 299 LYS A O 1
ATOM 1309 N N . VAL A 1 176 ? -13.478 -23.348 -29.202 1.00 22.21 300 VAL A N 1
ATOM 1310 C CA . VAL A 1 176 ? -12.387 -22.486 -29.625 1.00 21.68 300 VAL A CA 1
ATOM 1311 C C . VAL A 1 176 ? -11.785 -21.787 -28.415 1.00 21.60 300 VAL A C 1
ATOM 1312 O O . VAL A 1 176 ? -12.507 -21.141 -27.639 1.00 22.43 300 VAL A O 1
ATOM 1316 N N . GLY A 1 177 ? -10.463 -21.865 -28.295 1.00 21.29 301 GLY A N 1
ATOM 1317 C CA . GLY A 1 177 ? -9.736 -21.150 -27.260 1.00 22.10 301 GLY A CA 1
ATOM 1318 C C . GLY A 1 177 ? -8.447 -21.848 -26.880 1.00 23.09 301 GLY A C 1
ATOM 1319 O O . GLY A 1 177 ? -8.490 -22.971 -26.366 1.00 23.89 301 GLY A O 1
ATOM 1320 N N . ILE A 1 178 ? -7.292 -21.228 -27.147 1.00 22.23 302 ILE A N 1
ATOM 1321 C CA . ILE A 1 178 ? -6.011 -21.732 -26.654 1.00 23.32 302 ILE A CA 1
ATOM 1322 C C . ILE A 1 178 ? -5.366 -20.645 -25.793 1.00 24.27 302 ILE A C 1
ATOM 1323 O O . ILE A 1 178 ? -4.821 -19.655 -26.302 1.00 26.69 302 ILE A O 1
ATOM 1328 N N . GLY A 1 179 ? -5.448 -20.812 -24.472 1.00 24.81 303 GLY A N 1
ATOM 1329 C CA . GLY A 1 179 ? -4.803 -19.907 -23.539 1.00 24.90 303 GLY A CA 1
ATOM 1330 C C . GLY A 1 179 ? -5.499 -18.654 -22.978 1.00 24.91 303 GLY A C 1
ATOM 1331 O O . GLY A 1 179 ? -4.924 -18.018 -22.090 1.00 25.09 303 GLY A O 1
ATOM 1332 N N . PRO A 1 180 ? -6.698 -18.239 -23.436 1.00 24.75 304 PRO A N 1
ATOM 1333 C CA . PRO A 1 180 ? -7.271 -17.003 -22.868 1.00 24.15 304 PRO A CA 1
ATOM 1334 C C . PRO A 1 180 ? -7.841 -17.137 -21.465 1.00 24.33 304 PRO A C 1
ATOM 1335 O O . PRO A 1 180 ? -8.179 -16.102 -20.857 1.00 24.46 304 PRO A O 1
ATOM 1339 N N . GLY A 1 181 ? -7.985 -18.357 -20.948 1.00 25.45 305 GLY A N 1
ATOM 1340 C CA . GLY A 1 181 ? -8.672 -18.539 -19.682 1.00 24.93 305 GLY A CA 1
ATOM 1341 C C . GLY A 1 181 ? -8.035 -17.751 -18.551 1.00 25.19 305 GLY A C 1
ATOM 1342 O O . GLY A 1 181 ? -6.812 -17.565 -18.482 1.00 26.51 305 GLY A O 1
ATOM 1343 N N . SER A 1 182 ? -8.892 -17.276 -17.649 1.00 24.41 306 SER A N 1
ATOM 1344 C CA . SER A 1 182 ? -8.450 -16.469 -16.513 1.00 23.65 306 SER A CA 1
ATOM 1345 C C . SER A 1 182 ? -7.418 -17.186 -15.657 1.00 25.63 306 SER A C 1
ATOM 1346 O O . SER A 1 182 ? -6.535 -16.539 -15.077 1.00 25.20 306 SER A O 1
ATOM 1349 N N . ILE A 1 183 ? -7.518 -18.512 -15.549 1.00 25.27 307 ILE A N 1
ATOM 1350 C CA . ILE A 1 183 ? -6.608 -19.296 -14.723 1.00 25.89 307 ILE A CA 1
ATOM 1351 C C . ILE A 1 183 ? -5.510 -19.956 -15.548 1.00 26.24 307 ILE A C 1
ATOM 1352 O O . ILE A 1 183 ? -4.761 -20.795 -15.021 1.00 27.02 307 ILE A O 1
ATOM 1357 N N . CYS A 1 184 ? -5.408 -19.617 -16.835 1.00 24.83 308 CYS A N 1
ATOM 1358 C CA . CYS A 1 184 ? -4.574 -20.360 -17.775 1.00 26.62 308 CYS A CA 1
ATOM 1359 C C . CYS A 1 184 ? -3.189 -19.736 -17.908 1.00 26.26 308 CYS A C 1
ATOM 1360 O O . CYS A 1 184 ? -3.059 -18.514 -18.032 1.00 27.01 308 CYS A O 1
ATOM 1363 N N . THR A 1 185 ? -2.153 -20.585 -17.899 1.00 26.03 309 THR A N 1
ATOM 1364 C CA . THR A 1 185 ? -0.780 -20.142 -18.150 1.00 26.20 309 THR A CA 1
ATOM 1365 C C . THR A 1 185 ? -0.170 -20.763 -19.404 1.00 25.93 309 THR A C 1
ATOM 1366 O O . THR A 1 185 ? 1.021 -20.567 -19.643 1.00 26.79 309 THR A O 1
ATOM 1370 N N . THR A 1 186 ? -0.950 -21.486 -20.220 1.00 24.26 310 THR A N 1
ATOM 1371 C CA . THR A 1 186 ? -0.423 -22.061 -21.458 1.00 24.66 310 THR A CA 1
ATOM 1372 C C . THR A 1 186 ? 0.396 -21.050 -22.268 1.00 23.49 310 THR A C 1
ATOM 1373 O O . THR A 1 186 ? 1.502 -21.351 -22.743 1.00 24.19 310 THR A O 1
ATOM 1377 N N . ARG A 1 187 ? -0.118 -19.829 -22.424 1.00 22.33 311 ARG A N 1
ATOM 1378 C CA . ARG A 1 187 ? 0.616 -18.878 -23.252 1.00 22.73 311 ARG A CA 1
ATOM 1379 C C . ARG A 1 187 ? 1.916 -18.449 -22.596 1.00 24.60 311 ARG A C 1
ATOM 1380 O O 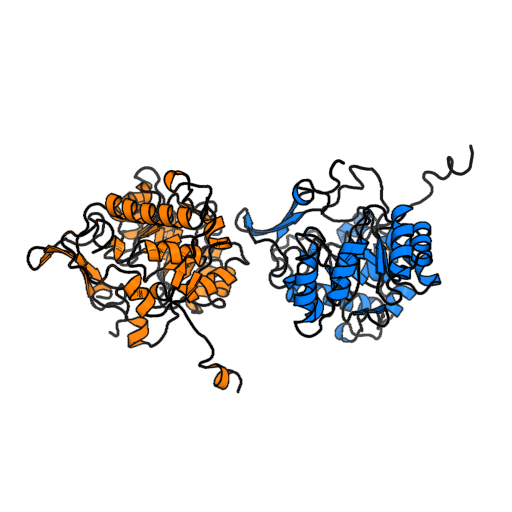. ARG A 1 187 ? 2.880 -18.129 -23.302 1.00 26.27 311 ARG A O 1
ATOM 1388 N N . VAL A 1 188 ? 1.957 -18.428 -21.265 1.00 24.28 312 VAL A N 1
ATOM 1389 C CA . VAL A 1 188 ? 3.147 -17.980 -20.552 1.00 24.71 312 VAL A CA 1
ATOM 1390 C C . VAL A 1 188 ? 4.171 -19.099 -20.465 1.00 24.89 312 VAL A C 1
ATOM 1391 O O . VAL A 1 188 ? 5.383 -18.861 -20.605 1.00 25.06 312 VAL A O 1
ATOM 1395 N N A VAL A 1 189 ? 3.705 -20.329 -20.241 0.43 24.66 313 VAL A N 1
ATOM 1396 N N B VAL A 1 189 ? 3.720 -20.335 -20.254 0.57 24.24 313 VAL A N 1
ATOM 1397 C CA A VAL A 1 189 ? 4.586 -21.464 -19.971 0.43 24.91 313 VAL A CA 1
ATOM 1398 C CA B VAL A 1 189 ? 4.674 -21.404 -19.990 0.57 23.86 313 VAL A CA 1
ATOM 1399 C C A VAL A 1 189 ? 5.042 -22.136 -21.256 0.43 24.68 313 VAL A C 1
ATOM 1400 C C B VAL A 1 189 ? 5.054 -22.159 -21.259 0.57 24.36 313 VAL A C 1
ATOM 1401 O O A VAL A 1 189 ? 6.207 -22.529 -21.380 0.43 24.88 313 VAL A O 1
ATOM 1402 O O B VAL A 1 189 ? 6.195 -22.624 -21.379 0.57 24.74 313 VAL A O 1
ATOM 1409 N N . ALA A 1 190 ? 4.139 -22.260 -22.228 1.00 23.49 314 ALA A N 1
ATOM 1410 C CA . ALA A 1 190 ? 4.449 -22.893 -23.502 1.00 22.32 314 ALA A CA 1
ATOM 1411 C C . ALA A 1 190 ? 4.651 -21.892 -24.631 1.00 22.05 314 ALA A C 1
ATOM 1412 O O . ALA A 1 190 ? 5.193 -22.271 -25.675 1.00 22.52 314 ALA A O 1
ATOM 1414 N N . GLY A 1 191 ? 4.200 -20.646 -24.469 1.00 21.12 315 GLY A N 1
ATOM 1415 C CA . GLY A 1 191 ? 4.395 -19.624 -25.470 1.00 21.97 315 GLY A CA 1
ATOM 1416 C C . GLY A 1 191 ? 3.350 -19.586 -26.564 1.00 22.30 315 GLY A C 1
ATOM 1417 O O . GLY A 1 191 ? 3.490 -18.783 -27.491 1.00 22.39 315 GLY A O 1
ATOM 1418 N N . VAL A 1 192 ? 2.299 -20.404 -26.471 1.00 21.69 316 VAL A N 1
ATOM 1419 C CA . VAL A 1 192 ? 1.411 -20.712 -27.589 1.00 22.56 316 VAL A CA 1
ATOM 1420 C C . VAL A 1 192 ? 0.019 -20.158 -27.325 1.00 23.51 316 VAL A C 1
ATOM 1421 O O . VAL A 1 192 ? -0.532 -20.328 -26.227 1.00 24.57 316 VAL A O 1
ATOM 1425 N N . GLY A 1 193 ? -0.570 -19.559 -28.355 1.00 21.63 317 GLY A N 1
ATOM 1426 C CA . GLY A 1 193 ? -1.977 -19.206 -28.329 1.00 21.69 317 GLY A CA 1
ATOM 1427 C C . GLY A 1 193 ? -2.335 -18.302 -29.490 1.00 20.81 317 GLY A C 1
ATOM 1428 O O . GLY A 1 193 ? -1.506 -17.985 -30.355 1.00 22.30 317 GLY A O 1
ATOM 1429 N N . VAL A 1 194 ? -3.606 -17.912 -29.505 1.00 20.89 318 VAL A N 1
ATOM 1430 C CA . VAL A 1 194 ? -4.134 -16.935 -30.468 1.00 20.33 318 VAL A CA 1
ATOM 1431 C C . VAL A 1 194 ? -5.050 -15.988 -29.704 1.00 20.84 318 VAL A C 1
ATOM 1432 O O . VAL A 1 194 ? -5.932 -16.467 -28.978 1.00 21.98 318 VAL A O 1
ATOM 1436 N N . PRO A 1 195 ? -4.892 -14.668 -29.809 1.00 20.12 319 PRO A N 1
ATOM 1437 C CA . PRO A 1 195 ? -5.827 -13.767 -29.106 1.00 20.93 319 PRO A CA 1
ATOM 1438 C C . PRO A 1 195 ? -7.271 -14.155 -29.440 1.00 22.17 319 PRO A C 1
ATOM 1439 O O . PRO A 1 195 ? -7.610 -14.442 -30.592 1.00 22.08 319 PRO A O 1
ATOM 1443 N N . GLN A 1 196 ? -8.117 -14.214 -28.409 1.00 21.42 320 GLN A N 1
ATOM 1444 C CA . GLN A 1 196 ? -9.326 -15.044 -28.492 1.00 20.96 320 GLN A CA 1
ATOM 1445 C C . GLN A 1 196 ? -10.352 -14.508 -29.485 1.00 22.09 320 GLN A C 1
ATOM 1446 O O . GLN A 1 196 ? -11.076 -15.298 -30.105 1.00 21.98 320 GLN A O 1
ATOM 1452 N N . LEU A 1 197 ? -10.480 -13.186 -29.637 1.00 22.38 321 LEU A N 1
ATOM 1453 C CA . LEU A 1 197 ? -11.466 -12.718 -30.603 1.00 22.60 321 LEU A CA 1
ATOM 1454 C C . LEU A 1 197 ? -11.050 -13.112 -32.020 1.00 22.69 321 LEU A C 1
ATOM 1455 O O . LEU A 1 197 ? -11.892 -13.530 -32.836 1.00 23.36 321 LEU A O 1
ATOM 1460 N N . THR A 1 198 ? -9.747 -13.014 -32.327 1.00 21.46 322 THR A N 1
ATOM 1461 C CA . THR A 1 198 ? -9.277 -13.476 -33.628 1.00 22.74 322 THR A CA 1
ATOM 1462 C C . THR A 1 198 ? -9.438 -14.985 -33.768 1.00 21.66 322 THR A C 1
ATOM 1463 O O . THR A 1 198 ? -9.810 -15.480 -34.844 1.00 22.47 322 THR A O 1
ATOM 1467 N N . ALA A 1 199 ? -9.181 -15.737 -32.690 1.00 21.16 323 ALA A N 1
ATOM 1468 C CA . ALA A 1 199 ? -9.380 -17.184 -32.756 1.00 20.76 323 ALA A CA 1
ATOM 1469 C C . ALA A 1 199 ? -10.830 -17.510 -33.101 1.00 22.75 323 ALA A C 1
ATOM 1470 O O . ALA A 1 199 ? -11.103 -18.333 -33.985 1.00 23.42 323 ALA A O 1
ATOM 1472 N N . VAL A 1 200 ? -11.777 -16.862 -32.423 1.00 22.88 324 VAL A N 1
ATOM 1473 C CA . VAL A 1 200 ? -13.191 -17.119 -32.704 1.00 21.85 324 VAL A CA 1
ATOM 1474 C C . VAL A 1 200 ? -13.526 -16.749 -34.145 1.00 22.66 324 VAL A C 1
ATOM 1475 O O . VAL A 1 200 ? -14.190 -17.508 -34.862 1.00 23.30 324 VAL A O 1
ATOM 1479 N N . TYR A 1 201 ? -13.080 -15.571 -34.591 1.00 22.59 325 TYR A N 1
ATOM 1480 C CA . TYR A 1 201 ? -13.408 -15.126 -35.946 1.00 23.09 325 TYR A CA 1
ATOM 1481 C C . TYR A 1 201 ? -12.808 -16.056 -36.996 1.00 23.68 325 TYR A C 1
ATOM 1482 O O . TYR A 1 201 ? -13.487 -16.449 -37.957 1.00 24.39 325 TYR A O 1
ATOM 1491 N N . ASP A 1 202 ? -11.531 -16.428 -36.828 1.00 23.71 326 ASP A N 1
ATOM 1492 C CA . ASP A 1 202 ? -10.890 -17.322 -37.794 1.00 25.15 326 ASP A CA 1
ATOM 1493 C C . ASP A 1 202 ? -11.567 -18.688 -37.833 1.00 25.47 326 ASP A C 1
ATOM 1494 O O . ASP A 1 202 ? -11.775 -19.264 -38.912 1.00 26.20 326 ASP A O 1
ATOM 1499 N N . CYS A 1 203 ? -11.878 -19.239 -36.660 1.00 24.14 327 CYS A N 1
ATOM 1500 C CA . CYS A 1 203 ? -12.511 -20.551 -36.615 1.00 23.88 327 CYS A CA 1
ATOM 1501 C C . CYS A 1 203 ? -13.941 -20.496 -37.140 1.00 25.01 327 CYS A C 1
ATOM 1502 O O . CYS A 1 203 ? -14.373 -21.407 -37.860 1.00 25.06 327 CYS A O 1
ATOM 1505 N N . ALA A 1 204 ? -14.686 -19.438 -36.797 1.00 24.09 328 ALA A N 1
ATOM 1506 C CA . ALA A 1 204 ? -16.044 -19.292 -37.317 1.00 24.43 328 ALA A CA 1
ATOM 1507 C C . ALA A 1 204 ? -16.031 -19.108 -38.825 1.00 25.96 328 ALA A C 1
ATOM 1508 O O . ALA A 1 204 ? -16.917 -19.615 -39.527 1.00 27.33 328 ALA A O 1
ATOM 1510 N N . THR A 1 205 ? -15.034 -18.382 -39.344 1.00 25.88 329 THR A N 1
ATOM 1511 C CA . THR A 1 205 ? -14.944 -18.203 -40.792 1.00 27.64 329 THR A CA 1
ATOM 1512 C C . THR A 1 205 ? -14.935 -19.544 -41.503 1.00 28.62 329 THR A C 1
ATOM 1513 O O . THR A 1 205 ? -15.621 -19.735 -42.522 1.00 30.56 329 THR A O 1
ATOM 1517 N N . GLU A 1 206 ? -14.177 -20.492 -40.972 1.00 27.14 330 GLU A N 1
ATOM 1518 C CA . GLU A 1 206 ? -14.153 -21.824 -41.559 1.00 28.56 330 GLU A CA 1
ATOM 1519 C C . GLU A 1 206 ? -15.433 -22.597 -41.251 1.00 27.80 330 GLU A C 1
ATOM 1520 O O . GLU A 1 206 ? -16.048 -23.188 -42.150 1.00 29.21 330 GLU A O 1
ATOM 1526 N N . ALA A 1 207 ? -15.854 -22.596 -39.985 1.00 26.97 331 ALA A N 1
ATOM 1527 C CA . ALA A 1 207 ? -16.997 -23.413 -39.583 1.00 27.59 331 ALA A CA 1
ATOM 1528 C C . ALA A 1 207 ? -18.280 -23.010 -40.303 1.00 28.52 331 ALA A C 1
ATOM 1529 O O . ALA A 1 207 ? -19.116 -23.876 -40.610 1.00 28.25 331 ALA A O 1
ATOM 1531 N N . ARG A 1 208 ? -18.446 -21.708 -40.574 1.00 28.90 332 ARG A N 1
ATOM 1532 C CA . ARG A 1 208 ? -19.602 -21.201 -41.316 1.00 32.47 332 ARG A CA 1
ATOM 1533 C C . ARG A 1 208 ? -19.781 -21.911 -42.644 1.00 32.50 332 ARG A C 1
ATOM 1534 O O . ARG A 1 208 ? -20.915 -22.097 -43.110 1.00 33.77 332 ARG A O 1
ATOM 1542 N N . LYS A 1 209 ? -18.669 -22.252 -43.304 1.00 33.30 333 LYS A N 1
ATOM 1543 C CA . LYS A 1 209 ? -18.740 -22.910 -44.606 1.00 35.18 333 LYS A CA 1
ATOM 1544 C C . LYS A 1 209 ? -19.428 -24.261 -44.520 1.00 35.82 333 LYS A C 1
ATOM 1545 O O . LYS A 1 209 ? -19.960 -24.755 -45.529 1.00 37.78 333 LYS A O 1
ATOM 1551 N N . HIS A 1 210 ? -19.376 -24.891 -43.350 1.00 35.87 334 HIS A N 1
ATOM 1552 C CA . HIS A 1 210 ? -19.911 -26.226 -43.118 1.00 35.85 334 HIS A CA 1
ATOM 1553 C C . HIS A 1 210 ? -21.215 -26.210 -42.340 1.00 35.07 334 HIS A C 1
ATOM 1554 O O . HIS A 1 210 ? -21.789 -27.278 -42.097 1.00 36.00 334 HIS A O 1
ATOM 1561 N N . GLY A 1 211 ? -21.680 -25.042 -41.916 1.00 32.72 335 GLY A N 1
ATOM 1562 C CA . GLY A 1 211 ? -22.856 -24.978 -41.074 1.00 32.27 335 GLY A CA 1
ATOM 1563 C C . GLY A 1 211 ? -22.640 -25.420 -39.644 1.00 31.33 335 GLY A C 1
ATOM 1564 O O . GLY A 1 211 ? -23.608 -25.784 -38.971 1.00 32.16 335 GLY A O 1
ATOM 1565 N N . ILE A 1 212 ? -21.408 -25.370 -39.149 1.00 30.21 336 ILE A N 1
ATOM 1566 C CA . ILE A 1 212 ? -21.047 -25.927 -37.845 1.00 29.33 336 ILE A CA 1
ATOM 1567 C C . ILE A 1 212 ? -20.907 -24.793 -36.827 1.00 29.14 336 ILE A C 1
ATOM 1568 O O . ILE A 1 212 ? -20.179 -23.827 -37.094 1.00 29.82 336 ILE A O 1
ATOM 1573 N N . PRO A 1 213 ? -21.551 -24.880 -35.667 1.00 27.96 337 PRO A N 1
ATOM 1574 C CA . PRO A 1 213 ? -21.388 -23.831 -34.650 1.00 26.69 337 PRO A CA 1
ATOM 1575 C C . PRO A 1 213 ? -20.072 -23.951 -33.894 1.00 25.95 337 PRO A C 1
ATOM 1576 O O . PRO A 1 213 ? -19.523 -25.040 -33.714 1.00 25.39 337 PRO A O 1
ATOM 1580 N N . VAL A 1 214 ? -19.564 -22.806 -33.442 1.00 25.32 338 VAL A N 1
ATOM 1581 C CA . VAL A 1 214 ? -18.382 -22.800 -32.591 1.00 24.88 338 VAL A CA 1
ATOM 1582 C C . VAL A 1 214 ? -18.728 -22.214 -31.225 1.00 25.02 338 VAL A C 1
ATOM 1583 O O . VAL A 1 214 ? -19.625 -21.366 -31.074 1.00 24.92 338 VAL A O 1
ATOM 1587 N N . ILE A 1 215 ? -18.031 -22.733 -30.212 1.00 22.91 339 ILE A N 1
ATOM 1588 C CA . ILE A 1 215 ? -18.101 -22.252 -28.834 1.00 21.71 339 ILE A CA 1
ATOM 1589 C C . ILE A 1 215 ? -16.900 -21.358 -28.565 1.00 22.33 339 ILE A C 1
ATOM 1590 O O . ILE A 1 215 ? -15.757 -21.787 -28.744 1.00 23.22 339 ILE A O 1
ATOM 1595 N N . ALA A 1 216 ? -17.137 -20.142 -28.081 1.00 21.33 340 ALA A N 1
ATOM 1596 C CA . ALA A 1 216 ? -16.036 -19.272 -27.644 1.00 21.27 340 ALA A CA 1
ATOM 1597 C C . ALA A 1 216 ? -15.732 -19.581 -26.183 1.00 22.64 340 ALA A C 1
ATOM 1598 O O . ALA A 1 216 ? -16.466 -19.166 -25.280 1.00 23.07 340 ALA A O 1
ATOM 1600 N N . ASP A 1 217 ? -14.635 -20.305 -25.949 1.00 21.78 341 ASP A N 1
ATOM 1601 C CA . ASP A 1 217 ? -14.300 -20.857 -24.639 1.00 21.43 341 ASP A CA 1
ATOM 1602 C C . ASP A 1 217 ? -13.119 -20.110 -24.020 1.00 20.87 341 ASP A C 1
ATOM 1603 O O . ASP A 1 217 ? -11.976 -20.298 -24.453 1.00 21.88 341 ASP A O 1
ATOM 1608 N N . GLY A 1 218 ? -13.385 -19.292 -22.997 1.00 21.70 342 GLY A N 1
ATOM 1609 C CA . GLY A 1 218 ? -12.297 -18.759 -22.196 1.00 21.75 342 GLY A CA 1
ATOM 1610 C C . GLY A 1 218 ? -12.087 -17.260 -22.372 1.00 22.06 342 GLY A C 1
ATOM 1611 O O . GLY A 1 218 ? -12.322 -16.683 -23.446 1.00 23.85 342 GLY A O 1
ATOM 1612 N N . GLY A 1 219 ? -11.606 -16.619 -21.296 1.00 20.35 343 GLY A N 1
ATOM 1613 C CA . GLY A 1 219 ? -11.202 -15.214 -21.327 1.00 21.52 343 GLY A CA 1
ATOM 1614 C C . GLY A 1 219 ? -12.313 -14.194 -21.232 1.00 23.06 343 GLY A C 1
ATOM 1615 O O . GLY A 1 219 ? -12.038 -12.986 -21.317 1.00 24.66 343 GLY A O 1
ATOM 1616 N N . ILE A 1 220 ? -13.558 -14.618 -21.055 1.00 21.90 344 ILE A N 1
ATOM 1617 C CA . ILE A 1 220 ? -14.658 -13.677 -20.870 1.00 21.70 344 ILE A CA 1
ATOM 1618 C C . ILE A 1 220 ? -14.688 -13.263 -19.407 1.00 22.82 344 ILE A C 1
ATOM 1619 O O . ILE A 1 220 ? -14.842 -14.110 -18.520 1.00 24.02 344 ILE A O 1
ATOM 1624 N N . LYS A 1 221 ? -14.533 -11.952 -19.145 1.00 23.11 345 LYS A N 1
ATOM 1625 C CA . LYS A 1 221 ? -14.501 -11.472 -17.771 1.00 23.42 345 LYS A CA 1
ATOM 1626 C C . LYS A 1 221 ? -15.605 -10.479 -17.461 1.00 23.84 345 LYS A C 1
ATOM 1627 O O . LYS A 1 221 ? -15.873 -10.229 -16.271 1.00 24.76 345 LYS A O 1
ATOM 1633 N N . TYR A 1 222 ? -16.263 -9.931 -18.484 1.00 23.33 346 TYR A N 1
ATOM 1634 C CA . TYR A 1 222 ? -17.459 -9.115 -18.316 1.00 24.31 346 TYR A CA 1
ATOM 1635 C C . TYR A 1 222 ? -18.478 -9.524 -19.367 1.00 23.87 346 TYR A C 1
ATOM 1636 O O . TYR A 1 222 ? -18.128 -10.120 -20.385 1.00 23.20 346 TYR A O 1
ATOM 1645 N N . SER A 1 223 ? -19.754 -9.175 -19.127 1.00 23.07 347 SER A N 1
ATOM 1646 C CA . SER A 1 223 ? -20.787 -9.580 -20.081 1.00 22.70 347 SER A CA 1
ATOM 1647 C C . SER A 1 223 ? -20.523 -9.036 -21.480 1.00 22.71 347 SER A C 1
ATOM 1648 O O . SER A 1 223 ? -20.863 -9.699 -22.474 1.00 22.89 347 SER A O 1
ATOM 1651 N N . GLY A 1 224 ? -19.911 -7.849 -21.590 1.00 22.21 348 GLY A N 1
ATOM 1652 C CA . GLY A 1 224 ? -19.624 -7.311 -22.912 1.00 22.52 348 GLY A CA 1
ATOM 1653 C C . GLY A 1 224 ? -18.668 -8.177 -23.715 1.00 21.92 348 GLY A C 1
ATOM 1654 O O . GLY A 1 224 ? -18.704 -8.173 -24.949 1.00 23.18 348 GLY A O 1
ATOM 1655 N N . ASP A 1 225 ? -17.793 -8.917 -23.031 1.00 21.80 349 ASP A N 1
ATOM 1656 C CA . ASP A 1 225 ? -16.893 -9.829 -23.728 1.00 22.11 349 ASP A CA 1
ATOM 1657 C C . ASP A 1 225 ? -17.672 -10.940 -24.414 1.00 23.52 349 ASP A C 1
ATOM 1658 O O . ASP A 1 225 ? -17.299 -11.392 -25.509 1.00 22.65 349 ASP A O 1
ATOM 1663 N N . MET A 1 226 ? -18.718 -11.432 -23.750 1.00 23.14 350 MET A N 1
ATOM 1664 C CA . MET A 1 226 ? -19.576 -12.424 -24.378 1.00 23.45 350 MET A CA 1
ATOM 1665 C C . MET A 1 226 ? -20.227 -11.852 -25.627 1.00 23.63 350 MET A C 1
ATOM 1666 O O . MET A 1 226 ? -20.300 -12.527 -26.661 1.00 23.65 350 MET A O 1
ATOM 1671 N N . VAL A 1 227 ? -20.696 -10.603 -25.562 1.00 22.66 351 VAL A N 1
ATOM 1672 C CA . VAL A 1 227 ? -21.326 -10.025 -26.746 1.00 22.85 351 VAL A CA 1
ATOM 1673 C C . VAL A 1 227 ? -20.325 -9.95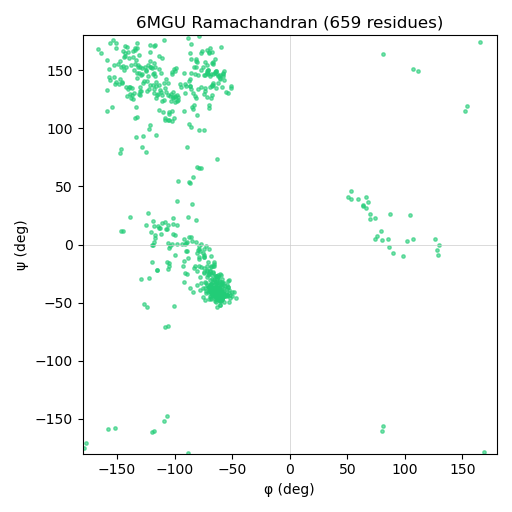5 -27.894 1.00 22.19 351 VAL A C 1
ATOM 1674 O O . VAL A 1 227 ? -20.649 -10.294 -29.043 1.00 22.85 351 VAL A O 1
ATOM 1678 N N . LYS A 1 228 ? -19.091 -9.522 -27.607 1.00 21.57 352 LYS A N 1
ATOM 1679 C CA . LYS A 1 228 ? -18.062 -9.493 -28.646 1.00 20.09 352 LYS A CA 1
ATOM 1680 C C . LYS A 1 228 ? -17.770 -10.882 -29.217 1.00 21.94 352 LYS A C 1
ATOM 1681 O O . LYS A 1 228 ? -17.588 -11.032 -30.429 1.00 23.48 352 LYS A O 1
ATOM 1687 N N . ALA A 1 229 ? -17.679 -11.902 -28.363 1.00 20.97 353 ALA A N 1
ATOM 1688 C CA . ALA A 1 229 ? -17.404 -13.247 -28.872 1.00 22.44 353 ALA A CA 1
ATOM 1689 C C . ALA A 1 229 ? -18.503 -13.728 -29.811 1.00 22.91 353 ALA A C 1
ATOM 1690 O O . ALA A 1 229 ? -18.219 -14.332 -30.860 1.00 23.26 353 ALA A O 1
ATOM 1692 N N . LEU A 1 230 ? -19.764 -13.495 -29.446 1.00 22.21 354 LEU A N 1
ATOM 1693 C CA . LEU A 1 230 ? -20.862 -13.923 -30.310 1.00 22.07 354 LEU A CA 1
ATOM 1694 C C . LEU A 1 230 ? -20.879 -13.117 -31.605 1.00 24.22 354 LEU A C 1
ATOM 1695 O O . LEU A 1 230 ? -21.107 -13.668 -32.695 1.00 25.18 354 LEU A O 1
ATOM 1700 N N . ALA A 1 231 ? -20.614 -11.813 -31.516 1.00 23.38 355 ALA A N 1
ATOM 1701 C CA . ALA A 1 231 ? -20.546 -10.993 -32.720 1.00 23.06 355 ALA A CA 1
ATOM 1702 C C . ALA A 1 231 ? -19.367 -11.365 -33.611 1.00 23.67 355 ALA A C 1
ATOM 1703 O O . ALA A 1 231 ? -19.423 -11.128 -34.824 1.00 25.67 355 ALA A O 1
ATOM 1705 N N . ALA A 1 232 ? -18.311 -11.950 -33.045 1.00 23.15 356 ALA A N 1
ATOM 1706 C CA . ALA A 1 232 ? -17.188 -12.412 -33.846 1.00 23.28 356 ALA A CA 1
ATOM 1707 C C . ALA A 1 232 ? -17.462 -13.745 -34.523 1.00 23.90 356 ALA A C 1
ATOM 1708 O O . ALA A 1 232 ? -16.616 -14.222 -35.292 1.00 23.91 356 ALA A O 1
ATOM 1710 N N . GLY A 1 233 ? -18.597 -14.369 -34.241 1.00 22.93 357 GLY A N 1
ATOM 1711 C CA . GLY A 1 233 ? -18.954 -15.578 -34.961 1.00 23.74 357 GLY A CA 1
ATOM 1712 C C . GLY A 1 233 ? -19.331 -16.783 -34.127 1.00 23.88 357 GLY A C 1
ATOM 1713 O O . GLY A 1 233 ? -19.809 -17.771 -34.682 1.00 24.44 357 GLY A O 1
ATOM 1714 N N . ALA A 1 234 ? -19.140 -16.735 -32.809 1.00 24.17 358 ALA A N 1
ATOM 1715 C CA . ALA A 1 234 ? -19.477 -17.895 -31.983 1.00 23.22 358 ALA A CA 1
ATOM 1716 C C . ALA A 1 234 ? -20.991 -18.021 -31.820 1.00 23.65 358 ALA A C 1
ATOM 1717 O O . ALA A 1 234 ? -21.702 -17.021 -31.760 1.00 24.33 358 ALA A O 1
ATOM 1719 N N . HIS A 1 235 ? -21.481 -19.267 -31.756 1.00 24.28 359 HIS A N 1
ATOM 1720 C CA . HIS A 1 235 ? -22.891 -19.499 -31.449 1.00 24.02 359 HIS A CA 1
ATOM 1721 C C . HIS A 1 235 ? -23.176 -19.354 -29.965 1.00 25.02 359 HIS A C 1
ATOM 1722 O O . HIS A 1 235 ? -24.301 -19.030 -29.576 1.00 27.54 359 HIS A O 1
ATOM 1729 N N . VAL A 1 236 ? -22.184 -19.622 -29.123 1.00 23.83 360 VAL A N 1
ATOM 1730 C CA . VAL A 1 236 ? -22.397 -19.766 -27.691 1.00 24.45 360 VAL A CA 1
ATOM 1731 C C . VAL A 1 236 ? -21.040 -19.533 -27.044 1.00 23.12 360 VAL A C 1
ATOM 1732 O O . VAL A 1 236 ? -19.996 -19.620 -27.707 1.00 23.08 360 VAL A O 1
ATOM 1736 N N . VAL A 1 237 ? -21.041 -19.184 -25.759 1.00 22.44 361 VAL A N 1
ATOM 1737 C CA . VAL A 1 237 ? -19.787 -19.010 -25.037 1.00 22.19 361 VAL A CA 1
ATOM 1738 C C . VAL A 1 237 ? -19.717 -20.016 -23.899 1.00 22.81 361 VAL A C 1
ATOM 1739 O O . VAL A 1 237 ? -20.738 -20.506 -23.398 1.00 24.13 361 VAL A O 1
ATOM 1743 N N . MET A 1 238 ? -18.486 -20.307 -23.480 1.00 22.64 362 MET A N 1
ATOM 1744 C CA . MET A 1 238 ? -18.227 -21.148 -22.320 1.00 22.49 362 MET A CA 1
ATOM 1745 C C . MET A 1 238 ? -17.482 -20.318 -21.287 1.00 22.99 362 MET A C 1
ATOM 1746 O O . MET A 1 238 ? -16.477 -19.660 -21.611 1.00 23.43 362 MET A O 1
ATOM 1751 N N . LEU A 1 239 ? -17.967 -20.359 -20.044 1.00 23.19 363 LEU A N 1
ATOM 1752 C CA . LEU A 1 239 ? -17.409 -19.565 -18.955 1.00 22.69 363 LEU A CA 1
ATOM 1753 C C . LEU A 1 239 ? -16.946 -20.466 -17.820 1.00 24.39 363 LEU A C 1
ATOM 1754 O O . LEU A 1 239 ? -17.661 -21.391 -17.419 1.00 25.16 363 LEU A O 1
ATOM 1759 N N . GLY A 1 240 ? -15.774 -20.146 -17.275 1.00 24.32 364 GLY A N 1
ATOM 1760 C CA . GLY A 1 240 ? -15.295 -20.737 -16.043 1.00 24.92 364 GLY A CA 1
ATOM 1761 C C . GLY A 1 240 ? -15.344 -19.714 -14.921 1.00 25.30 364 GLY A C 1
ATOM 1762 O O . GLY A 1 240 ? -16.206 -19.792 -14.046 1.00 26.61 364 GLY A O 1
ATOM 1763 N N . SER A 1 241 ? -14.460 -18.716 -14.971 1.00 25.89 365 SER A N 1
ATOM 1764 C CA . SER A 1 241 ? -14.316 -17.788 -13.847 1.00 26.15 365 SER A CA 1
ATOM 1765 C C . SER A 1 241 ? -15.626 -17.092 -13.486 1.00 27.07 365 SER A C 1
ATOM 1766 O O . SER A 1 241 ? -15.916 -16.893 -12.297 1.00 28.15 365 SER A O 1
ATOM 1769 N N . MET A 1 242 ? -16.424 -16.693 -14.481 1.00 25.52 366 MET A N 1
ATOM 1770 C CA . MET A 1 242 ? -17.628 -15.944 -14.135 1.00 26.83 366 MET A CA 1
ATOM 1771 C C . MET A 1 242 ? -18.714 -16.820 -13.533 1.00 28.00 366 MET A C 1
ATOM 1772 O O . MET A 1 242 ? -19.696 -16.279 -13.012 1.00 29.06 366 MET A O 1
ATOM 1777 N N . PHE A 1 243 ? -18.566 -18.149 -13.589 1.00 28.24 367 PHE A N 1
ATOM 1778 C CA . PHE A 1 243 ? -19.483 -19.068 -12.925 1.00 27.20 367 PHE A CA 1
ATOM 1779 C C . PHE A 1 243 ? -18.909 -19.689 -11.657 1.00 28.51 367 PHE A C 1
ATOM 1780 O O . PHE A 1 243 ? -19.679 -20.189 -10.834 1.00 30.21 367 PHE A O 1
ATOM 1788 N N . ALA A 1 244 ? -17.587 -19.663 -11.470 1.00 29.87 368 ALA A N 1
ATOM 1789 C CA . ALA A 1 244 ? -16.984 -20.415 -10.370 1.00 31.60 368 ALA A CA 1
ATOM 1790 C C . ALA A 1 244 ? -17.431 -19.918 -9.001 1.00 33.25 368 ALA A C 1
ATOM 1791 O O . ALA A 1 244 ? -17.437 -20.691 -8.031 1.00 34.85 368 ALA A O 1
ATOM 1793 N N . GLY A 1 245 ? -17.799 -18.652 -8.884 1.00 32.56 369 GLY A N 1
ATOM 1794 C CA . GLY A 1 245 ? -18.197 -18.185 -7.571 1.00 32.96 369 GLY A CA 1
ATOM 1795 C C . GLY A 1 245 ? -19.656 -18.364 -7.208 1.00 32.86 369 GLY A C 1
ATOM 1796 O O . GLY A 1 245 ? -20.074 -17.876 -6.152 1.00 34.19 369 GLY A O 1
ATOM 1797 N N . VAL A 1 246 ? -20.460 -19.032 -8.020 1.00 31.42 370 VAL A N 1
ATOM 1798 C CA . VAL A 1 246 ? -21.886 -19.100 -7.703 1.00 30.55 370 VAL A CA 1
ATOM 1799 C C . VAL A 1 246 ? -22.137 -20.259 -6.750 1.00 31.06 370 VAL A C 1
ATOM 1800 O O . VAL A 1 246 ? -21.335 -21.194 -6.638 1.00 31.96 370 VAL A O 1
ATOM 1804 N N . ALA A 1 247 ? -23.281 -20.179 -6.061 1.00 31.70 371 ALA A N 1
ATOM 1805 C CA . ALA A 1 247 ? -23.648 -21.154 -5.041 1.00 32.70 371 ALA A CA 1
ATOM 1806 C C . ALA A 1 247 ? -23.578 -22.580 -5.564 1.00 33.19 371 ALA A C 1
ATOM 1807 O O . ALA A 1 247 ? -23.125 -23.494 -4.859 1.00 33.97 371 ALA A O 1
ATOM 1809 N N . GLU A 1 248 ? -24.046 -22.793 -6.791 1.00 32.35 372 GLU A N 1
ATOM 1810 C CA . GLU A 1 248 ? -24.212 -24.130 -7.340 1.00 32.74 372 GLU A CA 1
ATOM 1811 C C . GLU A 1 248 ? -22.913 -24.757 -7.840 1.00 31.92 372 GLU A C 1
ATOM 1812 O O . GLU A 1 248 ? -22.908 -25.955 -8.145 1.00 32.70 372 GLU A O 1
ATOM 1818 N N . SER A 1 249 ? -21.820 -24.003 -7.946 1.00 32.01 373 SER A N 1
ATOM 1819 C CA . SER A 1 249 ? -20.563 -24.615 -8.333 1.00 32.08 373 SER A CA 1
ATOM 1820 C C . SER A 1 249 ? -20.074 -25.550 -7.224 1.00 33.42 373 SER A C 1
ATOM 1821 O O . SER A 1 249 ? -20.468 -25.409 -6.057 1.00 33.49 373 SER A O 1
ATOM 1824 N N . PRO A 1 250 ? -19.251 -26.539 -7.559 1.00 34.13 374 PRO A N 1
ATOM 1825 C CA . PRO A 1 250 ? -18.741 -27.445 -6.530 1.00 37.49 374 PRO A CA 1
ATOM 1826 C C . PRO A 1 250 ? -17.648 -26.764 -5.717 1.00 42.00 374 PRO A C 1
ATOM 1827 O O . PRO A 1 250 ? -17.144 -25.696 -6.062 1.00 44.92 374 PRO A O 1
ATOM 1831 N N . GLY A 1 251 ? -17.310 -27.380 -4.604 1.00 45.95 375 GLY A N 1
ATOM 1832 C CA . GLY A 1 251 ? -16.381 -26.650 -3.761 1.00 49.43 375 GLY A CA 1
ATOM 1833 C C . GLY A 1 251 ? -17.108 -25.704 -2.832 1.00 52.85 375 GLY A C 1
ATOM 1834 O O . GLY A 1 251 ? -18.127 -25.108 -3.169 1.00 53.00 375 GLY A O 1
ATOM 1835 N N A GLU A 1 252 ? -16.556 -25.559 -1.635 0.53 54.41 376 GLU A N 1
ATOM 1836 N N B GLU A 1 252 ? -16.584 -25.573 -1.624 0.47 54.50 376 GLU A N 1
ATOM 1837 C CA A GLU A 1 252 ? -17.187 -24.788 -0.577 0.53 56.06 376 GLU A CA 1
ATOM 1838 C CA B GLU A 1 252 ? -17.273 -24.778 -0.623 0.47 56.20 376 GLU A CA 1
ATOM 1839 C C A GLU A 1 252 ? -16.669 -23.354 -0.562 0.53 53.11 376 GLU A C 1
ATOM 1840 C C B GLU A 1 252 ? -16.671 -23.379 -0.526 0.47 53.37 376 GLU A C 1
ATOM 1841 O O A GLU A 1 252 ? -15.621 -23.034 -1.126 0.53 51.83 376 GLU A O 1
ATOM 1842 O O B GLU A 1 252 ? -15.570 -23.107 -1.009 0.47 52.38 376 GLU A O 1
ATOM 1853 N N . THR A 1 253 ? -17.435 -22.488 0.090 1.00 51.47 377 THR A N 1
ATOM 1854 C CA . THR A 1 253 ? -17.087 -21.084 0.206 1.00 47.84 377 THR A CA 1
ATOM 1855 C C . THR A 1 253 ? -16.196 -20.869 1.420 1.00 46.63 377 THR A C 1
ATOM 1856 O O . THR A 1 253 ? -16.410 -21.479 2.470 1.00 45.41 377 THR A O 1
ATOM 1860 N N . GLU A 1 254 ? -15.187 -20.015 1.259 1.00 47.37 378 GLU A N 1
ATOM 1861 C CA . GLU A 1 254 ? -14.220 -19.696 2.298 1.00 50.22 378 GLU A CA 1
ATOM 1862 C C . GLU A 1 254 ? -14.241 -18.200 2.575 1.00 48.16 378 GLU A C 1
ATOM 1863 O O . GLU A 1 254 ? -14.563 -17.397 1.696 1.00 46.84 378 GLU A O 1
ATOM 1869 N N . ILE A 1 255 ? -13.884 -17.829 3.799 1.00 47.76 379 ILE A N 1
ATOM 1870 C CA . ILE A 1 255 ? -13.753 -16.429 4.181 1.00 48.69 379 ILE A CA 1
ATOM 1871 C C . ILE A 1 255 ? -12.278 -16.072 4.188 1.00 51.53 379 ILE A C 1
ATOM 1872 O O . ILE A 1 255 ? -11.473 -16.739 4.850 1.00 51.42 379 ILE A O 1
ATOM 1877 N N . TYR A 1 256 ? -11.921 -15.021 3.458 1.00 54.11 380 TYR A N 1
ATOM 1878 C CA . TYR A 1 256 ? -10.558 -14.515 3.440 1.00 58.27 380 TYR A CA 1
ATOM 1879 C C . TYR A 1 256 ? -10.615 -13.006 3.602 1.00 58.37 380 TYR A C 1
ATOM 1880 O O . TYR A 1 256 ? -11.219 -12.316 2.773 1.00 58.21 380 TYR A O 1
ATOM 1889 N N . GLN A 1 257 ? -10.013 -12.501 4.680 1.00 58.40 381 GLN A N 1
ATOM 1890 C CA . GLN A 1 257 ? -9.990 -11.066 4.951 1.00 58.46 381 GLN A CA 1
ATOM 1891 C C . GLN A 1 257 ? -11.407 -10.512 5.080 1.00 55.98 381 GLN A C 1
ATOM 1892 O O . GLN A 1 257 ? -11.716 -9.421 4.598 1.00 55.67 381 GLN A O 1
ATOM 1898 N N . GLY A 1 258 ? -12.285 -11.283 5.720 1.00 54.05 382 GLY A N 1
ATOM 1899 C CA . GLY A 1 258 ? -13.659 -10.877 5.914 1.00 52.51 382 GLY A CA 1
ATOM 1900 C C . GLY A 1 258 ? -14.539 -10.950 4.688 1.00 51.25 382 GLY A C 1
ATOM 1901 O O . GLY A 1 258 ? -15.702 -10.537 4.757 1.00 51.27 382 GLY A O 1
ATOM 1902 N N . ARG A 1 259 ? -14.035 -11.454 3.567 1.00 49.32 383 ARG A N 1
ATOM 1903 C CA . ARG A 1 259 ? -14.826 -11.551 2.350 1.00 48.56 383 ARG A CA 1
ATOM 1904 C C . ARG A 1 259 ? -14.991 -13.008 1.945 1.00 43.62 383 ARG A C 1
ATOM 1905 O O . ARG A 1 259 ? -14.157 -13.855 2.271 1.00 42.96 383 ARG A O 1
ATOM 1913 N N . GLN A 1 260 ? -16.087 -13.288 1.239 1.00 41.03 384 GLN A N 1
ATOM 1914 C CA . GLN A 1 260 ? -16.452 -14.647 0.846 1.00 39.27 384 GLN A CA 1
ATOM 1915 C C . GLN A 1 260 ? -15.868 -14.976 -0.525 1.00 37.42 384 GLN A C 1
ATOM 1916 O O . GLN A 1 260 ? -16.024 -14.201 -1.471 1.00 36.54 384 GLN A O 1
ATOM 1922 N N . PHE A 1 261 ? -15.203 -16.130 -0.630 1.00 35.87 385 PHE A N 1
ATOM 1923 C CA . PHE A 1 261 ? -14.557 -16.542 -1.870 1.00 36.13 385 PHE A CA 1
ATOM 1924 C C . PHE A 1 261 ? -14.801 -18.022 -2.120 1.00 35.43 385 PHE A C 1
ATOM 1925 O O . PHE A 1 261 ? -15.014 -18.797 -1.184 1.00 36.74 385 PHE A O 1
ATOM 1933 N N . LYS A 1 262 ? -14.752 -18.413 -3.392 1.00 33.23 386 LYS A N 1
ATOM 1934 C CA . LYS A 1 262 ? -14.695 -19.820 -3.748 1.00 33.53 386 LYS A CA 1
ATOM 1935 C C . LYS A 1 262 ? -13.409 -20.104 -4.505 1.00 34.01 386 LYS A C 1
ATOM 1936 O O . LYS A 1 262 ? -12.914 -19.260 -5.253 1.00 34.49 386 LYS A O 1
ATOM 1942 N N . VAL A 1 263 ? -12.878 -21.308 -4.301 1.00 33.44 387 VAL A N 1
ATOM 1943 C CA . VAL A 1 263 ? -11.688 -21.734 -5.018 1.00 34.33 387 VAL A CA 1
ATOM 1944 C C . VAL A 1 263 ? -12.014 -21.868 -6.498 1.00 33.87 387 VAL A C 1
ATOM 1945 O O . VAL A 1 263 ? -13.094 -22.343 -6.886 1.00 35.35 387 VAL A O 1
ATOM 1949 N N . TYR A 1 264 ? -11.094 -21.421 -7.338 1.00 31.59 388 TYR A N 1
ATOM 1950 C CA . TYR A 1 264 ? -11.223 -21.608 -8.775 1.00 29.94 388 TYR A CA 1
ATOM 1951 C C . TYR A 1 264 ? -9.828 -21.916 -9.286 1.00 30.93 388 TYR A C 1
ATOM 1952 O O . TYR A 1 264 ? -8.888 -21.192 -8.961 1.00 32.14 388 TYR A O 1
ATOM 1961 N N . ARG A 1 265 ? -9.674 -23.012 -10.032 1.00 31.42 389 ARG A N 1
ATOM 1962 C CA . ARG A 1 265 ? -8.344 -23.430 -10.462 1.00 31.76 389 ARG A CA 1
ATOM 1963 C C . ARG A 1 265 ? -8.387 -24.024 -11.858 1.00 30.90 389 ARG A C 1
ATOM 1964 O O . ARG A 1 265 ? -9.384 -24.629 -12.262 1.00 31.03 389 ARG A O 1
ATOM 1972 N N . GLY A 1 266 ? -7.278 -23.861 -12.581 1.00 29.73 390 GLY A N 1
ATOM 1973 C CA . GLY A 1 266 ? -7.153 -24.503 -13.879 1.00 29.68 390 GLY A CA 1
ATOM 1974 C C . GLY A 1 266 ? -7.175 -26.014 -13.761 1.00 30.63 390 GLY A C 1
ATOM 1975 O O . GLY A 1 266 ? -6.700 -26.593 -12.780 1.00 31.51 390 GLY A O 1
ATOM 1976 N N . MET A 1 267 ? -7.736 -26.667 -14.780 1.00 30.43 391 MET A N 1
ATOM 1977 C CA . MET A 1 267 ? -7.696 -28.125 -14.791 1.00 31.71 391 MET A CA 1
ATOM 1978 C C . MET A 1 267 ? -6.288 -28.661 -15.049 1.00 32.57 391 MET A C 1
ATOM 1979 O O . MET A 1 267 ? -6.029 -29.847 -14.783 1.00 34.41 391 MET A O 1
ATOM 1984 N N . GLY A 1 268 ? -5.369 -27.811 -15.518 1.00 31.65 392 GLY A N 1
ATOM 1985 C CA . GLY A 1 268 ? -3.965 -28.177 -15.657 1.00 32.35 392 GLY A CA 1
ATOM 1986 C C . GLY A 1 268 ? -3.102 -27.619 -14.538 1.00 33.46 392 GLY A C 1
ATOM 1987 O O . GLY A 1 268 ? -1.879 -27.535 -14.675 1.00 35.66 392 GLY A O 1
ATOM 1988 N N . SER A 1 269 ? -3.724 -27.220 -13.431 1.00 33.37 393 SER A N 1
ATOM 1989 C CA . SER A 1 269 ? -2.969 -26.771 -12.273 1.00 32.79 393 SER A CA 1
ATOM 1990 C C . SER A 1 269 ? -2.488 -27.974 -11.472 1.00 35.21 393 SER A C 1
ATOM 1991 O O . SER A 1 269 ? -3.012 -29.084 -11.604 1.00 35.56 393 SER A O 1
ATOM 1994 N N . VAL A 1 270 ? -1.456 -27.749 -10.647 1.00 35.82 394 VAL A N 1
ATOM 1995 C CA . VAL A 1 270 ? -0.930 -28.837 -9.823 1.00 38.04 394 VAL A CA 1
ATOM 1996 C C . VAL A 1 270 ? -2.062 -29.494 -9.047 1.00 39.47 394 VAL A C 1
ATOM 1997 O O . VAL A 1 270 ? -2.189 -30.724 -9.016 1.00 40.49 394 VAL A O 1
ATOM 2001 N N . GLY A 1 271 ? -2.918 -28.677 -8.432 1.00 39.92 395 GLY A N 1
ATOM 2002 C CA . GLY A 1 271 ? -3.937 -29.227 -7.550 1.00 40.82 395 GLY A CA 1
ATOM 2003 C C . GLY A 1 271 ? -4.955 -30.081 -8.283 1.00 42.86 395 GLY A C 1
ATOM 2004 O O . GLY A 1 271 ? -5.360 -31.142 -7.792 1.00 43.34 395 GLY A O 1
ATOM 2005 N N . ALA A 1 272 ? -5.377 -29.634 -9.469 1.00 43.60 396 ALA A N 1
ATOM 2006 C CA . ALA A 1 272 ? -6.381 -30.368 -10.231 1.00 45.51 396 ALA A CA 1
ATOM 2007 C C . ALA A 1 272 ? -5.807 -31.655 -10.813 1.00 50.17 396 ALA A C 1
ATOM 2008 O O . ALA A 1 272 ? -6.507 -32.670 -10.901 1.00 50.62 396 ALA A O 1
ATOM 2010 N N . MET A 1 273 ? -4.536 -31.634 -11.213 1.00 53.70 397 MET A N 1
ATOM 2011 C CA . MET A 1 273 ? -3.916 -32.818 -11.790 1.00 58.70 397 MET A CA 1
ATOM 2012 C C . MET A 1 273 ? -3.604 -33.876 -10.741 1.00 62.96 397 MET A C 1
ATOM 2013 O O . MET A 1 273 ? -3.541 -35.062 -11.078 1.00 63.35 397 MET A O 1
ATOM 2018 N N . GLU A 1 274 ? -3.433 -33.483 -9.484 1.00 66.34 398 GLU A N 1
ATOM 2019 C CA . GLU A 1 274 ? -3.292 -34.449 -8.402 1.00 69.83 398 GLU A CA 1
ATOM 2020 C C . GLU A 1 274 ? -4.647 -35.046 -8.042 1.00 71.59 398 GLU A C 1
ATOM 2021 O O . GLU A 1 274 ? -4.863 -36.249 -8.188 1.00 72.57 398 GLU A O 1
ATOM 2027 N N A LEU A 1 289 ? 2.934 -32.794 -18.353 0.36 49.44 413 LEU A N 1
ATOM 2028 N N B LEU A 1 289 ? 5.159 -32.456 -12.136 0.64 49.44 413 LEU A N 1
ATOM 2029 C CA A LEU A 1 289 ? 4.198 -32.604 -17.658 0.36 50.26 413 LEU A CA 1
ATOM 2030 C CA B LEU A 1 289 ? 4.323 -31.981 -13.227 0.64 50.26 413 LEU A CA 1
ATOM 2031 C C A LEU A 1 289 ? 4.015 -31.577 -16.565 0.36 47.55 413 LEU A C 1
ATOM 2032 C C B LEU A 1 289 ? 4.693 -30.575 -13.636 0.64 47.55 413 LEU A C 1
ATOM 2033 O O A LEU A 1 289 ? 3.428 -31.861 -15.530 0.36 47.36 413 LEU A O 1
ATOM 2034 O O B LEU A 1 289 ? 5.220 -29.814 -12.840 0.64 47.36 413 LEU A O 1
ATOM 2043 N N A VAL A 1 290 ? 4.556 -30.389 -16.807 0.36 44.57 414 VAL A N 1
ATOM 2044 N N B VAL A 1 290 ? 4.426 -30.267 -14.901 0.64 44.57 414 VAL A N 1
ATOM 2045 C CA A VAL A 1 290 ? 4.496 -29.260 -15.899 0.36 42.34 414 VAL A CA 1
ATOM 2046 C CA B VAL A 1 290 ? 4.655 -28.945 -15.455 0.64 42.34 414 VAL A CA 1
ATOM 2047 C C A VAL A 1 290 ? 3.135 -28.574 -16.050 0.36 38.51 414 VAL A C 1
ATOM 2048 C C B VAL A 1 290 ? 3.259 -28.467 -15.813 0.64 38.51 414 VAL A C 1
ATOM 2049 O O A VAL A 1 290 ? 2.492 -28.762 -17.047 0.36 39.39 414 VAL A O 1
ATOM 2050 O O B VAL A 1 290 ? 2.726 -28.802 -16.845 0.64 39.39 414 VAL A O 1
ATOM 2057 N N A PRO A 1 291 ? 2.697 -27.790 -15.054 0.36 36.01 415 PRO A N 1
ATOM 2058 N N B PRO A 1 291 ? 2.694 -27.632 -14.954 0.64 36.01 415 PRO A N 1
ATOM 2059 C CA A PRO A 1 291 ? 1.338 -27.252 -15.168 0.36 33.81 415 PRO A CA 1
ATOM 2060 C CA B PRO A 1 291 ? 1.314 -27.199 -15.128 0.64 33.81 415 PRO A CA 1
ATOM 2061 C C A PRO A 1 291 ? 1.147 -26.095 -16.122 0.36 31.79 415 PRO A C 1
ATOM 2062 C C B PRO A 1 291 ? 1.127 -26.047 -16.077 0.64 31.79 415 PRO A C 1
ATOM 2063 O O A PRO A 1 291 ? 2.084 -25.393 -16.426 0.36 30.74 415 PRO A O 1
ATOM 2064 O O B PRO A 1 291 ? 2.084 -25.405 -16.442 0.64 30.74 415 PRO A O 1
ATOM 2071 N N . GLU A 1 292 ? -0.071 -25.978 -16.636 1.00 29.16 416 GLU A N 1
ATOM 2072 C CA . GLU A 1 292 ? -0.430 -24.886 -17.530 1.00 28.34 416 GLU A CA 1
ATOM 2073 C C . GLU A 1 292 ? -1.600 -24.084 -16.975 1.00 28.39 416 GLU A C 1
ATOM 2074 O O . GLU A 1 292 ? -2.300 -23.399 -17.727 1.00 28.53 416 GLU A O 1
ATOM 2080 N N . GLY A 1 293 ? -1.804 -24.146 -15.661 1.00 28.79 417 GLY A N 1
ATOM 2081 C CA . GLY A 1 293 ? -2.804 -23.339 -14.997 1.00 29.97 417 GLY A CA 1
ATOM 2082 C C . GLY A 1 293 ? -2.369 -23.054 -13.578 1.00 30.34 417 GLY A C 1
ATOM 2083 O O . GLY A 1 293 ? -1.391 -23.627 -13.075 1.00 31.66 417 GLY A O 1
ATOM 2084 N N . ILE A 1 294 ? -3.101 -22.140 -12.936 1.00 30.21 418 ILE A N 1
ATOM 2085 C CA . ILE A 1 294 ? -2.836 -21.786 -11.548 1.00 30.29 418 ILE A CA 1
ATOM 2086 C C . ILE A 1 294 ? -4.082 -22.048 -10.707 1.00 31.08 418 ILE A C 1
ATOM 2087 O O . ILE A 1 294 ? -5.169 -22.347 -11.211 1.00 29.56 418 ILE A O 1
ATOM 2092 N N . GLU A 1 295 ? -3.903 -21.925 -9.403 1.00 32.18 419 GLU A N 1
ATOM 2093 C CA . GLU A 1 295 ? -4.967 -22.115 -8.432 1.00 34.60 419 GLU A CA 1
ATOM 2094 C C . GLU A 1 295 ? -5.253 -20.774 -7.781 1.00 35.29 419 GLU A C 1
ATOM 2095 O O . GLU A 1 295 ? -4.321 -20.055 -7.401 1.00 35.29 419 GLU A O 1
ATOM 2101 N N . GLY A 1 296 ? -6.531 -20.427 -7.678 1.00 34.81 420 GLY A N 1
ATOM 2102 C CA . GLY A 1 296 ? -6.861 -19.154 -7.082 1.00 34.70 420 GLY A CA 1
ATOM 2103 C C . GLY A 1 296 ? -8.209 -19.128 -6.406 1.00 33.76 420 GLY A C 1
ATOM 2104 O O . GLY A 1 296 ? -8.740 -20.170 -6.001 1.00 33.37 420 GLY A O 1
ATOM 2105 N N . ARG A 1 297 ? -8.764 -17.933 -6.258 1.00 33.93 421 ARG A N 1
ATOM 2106 C CA . ARG A 1 297 ? -10.080 -17.812 -5.660 1.00 34.90 421 ARG A CA 1
ATOM 2107 C C . ARG A 1 297 ? -10.794 -16.646 -6.317 1.00 33.08 421 ARG A C 1
ATOM 2108 O O . ARG A 1 297 ? -10.161 -15.719 -6.835 1.00 32.00 421 ARG A O 1
ATOM 2116 N N . VAL A 1 298 ? -12.118 -16.727 -6.324 1.00 31.88 422 VAL A N 1
ATOM 2117 C CA . VAL A 1 298 ? -12.954 -15.703 -6.937 1.00 32.24 422 VAL A CA 1
ATOM 2118 C C . VAL A 1 298 ? -14.024 -15.317 -5.930 1.00 32.16 422 VAL A C 1
ATOM 2119 O O . VAL A 1 298 ? -14.411 -16.148 -5.098 1.00 31.44 422 VAL A O 1
ATOM 2123 N N . PRO A 1 299 ? -14.543 -14.092 -5.978 1.00 32.87 423 PRO A N 1
ATOM 2124 C CA . PRO A 1 299 ? -15.584 -13.708 -5.020 1.00 33.17 423 PRO A CA 1
ATOM 2125 C C . PRO A 1 299 ? -16.817 -14.588 -5.151 1.00 34.06 423 PRO A C 1
ATOM 2126 O O . PRO A 1 299 ? -17.219 -14.979 -6.254 1.00 34.53 423 PRO A O 1
ATOM 2130 N N . TYR A 1 300 ? -17.418 -14.882 -4.005 1.00 34.37 424 TYR A N 1
ATOM 2131 C CA . TYR A 1 300 ? -18.701 -15.565 -3.972 1.00 35.47 424 TYR A CA 1
ATOM 2132 C C . TYR A 1 300 ? -19.782 -14.649 -4.529 1.00 35.55 424 TYR A C 1
ATOM 2133 O O . TYR A 1 300 ? -19.832 -13.455 -4.209 1.00 35.10 424 TYR A O 1
ATOM 2142 N N . LYS A 1 301 ? -20.657 -15.212 -5.362 1.00 36.10 425 LYS A N 1
ATOM 2143 C CA . LYS A 1 301 ? -21.635 -14.423 -6.098 1.00 37.61 425 LYS A CA 1
ATOM 2144 C C . LYS A 1 301 ? -23.082 -14.786 -5.805 1.00 36.90 425 LYS A C 1
ATOM 2145 O O . LYS A 1 301 ? -23.979 -14.165 -6.380 1.00 37.01 425 LYS A O 1
ATOM 2151 N N . GLY A 1 302 ? -23.345 -15.763 -4.946 1.00 35.62 426 GLY A N 1
ATOM 2152 C CA . GLY A 1 302 ? -24.712 -16.142 -4.660 1.00 35.48 426 GLY A CA 1
ATOM 2153 C C . GLY A 1 302 ? -25.274 -17.047 -5.739 1.00 34.49 426 GLY A C 1
ATOM 2154 O O . GLY A 1 302 ? -24.526 -17.650 -6.515 1.00 35.07 426 GLY A O 1
ATOM 2155 N N . PRO A 1 303 ? -26.603 -17.149 -5.818 1.00 33.71 427 PRO A N 1
ATOM 2156 C CA . PRO A 1 303 ? -27.219 -18.092 -6.763 1.00 33.43 427 PRO A CA 1
ATOM 2157 C C . PRO A 1 303 ? -26.849 -17.803 -8.212 1.00 32.33 427 PRO A C 1
ATOM 2158 O O . PRO A 1 303 ? -26.749 -16.647 -8.635 1.00 32.07 427 PRO A O 1
ATOM 2162 N N . LEU A 1 304 ? -26.656 -18.889 -8.970 1.00 31.17 428 LEU A N 1
ATOM 2163 C CA . LEU A 1 304 ? -26.367 -18.797 -10.401 1.00 30.11 428 LEU A CA 1
ATOM 2164 C C . LEU A 1 304 ? -27.331 -17.866 -11.129 1.00 30.55 428 LEU A C 1
ATOM 2165 O O . LEU A 1 304 ? -26.914 -17.095 -12.001 1.00 29.38 428 LEU A O 1
ATOM 2170 N N . ALA A 1 305 ? -28.625 -17.930 -10.788 1.00 31.93 429 ALA A N 1
ATOM 2171 C CA . ALA A 1 305 ? -29.633 -17.174 -11.529 1.00 31.82 429 ALA A CA 1
ATOM 2172 C C . ALA A 1 305 ? -29.304 -15.685 -11.593 1.00 32.14 429 ALA A C 1
ATOM 2173 O O . ALA A 1 305 ? -29.592 -15.028 -12.602 1.00 32.46 429 ALA A O 1
ATOM 2175 N N . ASP A 1 306 ? -28.706 -15.136 -10.535 1.00 31.86 430 ASP A N 1
ATOM 2176 C CA . ASP A 1 306 ? -28.407 -13.706 -10.531 1.00 32.89 430 ASP A CA 1
ATOM 2177 C C . ASP A 1 306 ? -27.305 -13.365 -11.522 1.00 30.50 430 ASP A C 1
ATOM 2178 O O . ASP A 1 306 ? -27.376 -12.338 -12.205 1.00 30.37 430 ASP A O 1
ATOM 2183 N N . THR A 1 307 ? -26.278 -14.214 -11.608 1.00 28.86 431 THR A N 1
ATOM 2184 C CA . THR A 1 307 ? -25.196 -13.994 -12.562 1.00 28.81 431 THR A CA 1
ATOM 2185 C C . THR A 1 307 ? -25.683 -14.187 -13.988 1.00 28.35 431 THR A C 1
ATOM 2186 O O . THR A 1 307 ? -25.344 -13.403 -14.880 1.00 27.40 431 THR A O 1
ATOM 2190 N N . VAL A 1 308 ? -26.497 -15.215 -14.221 1.00 27.92 432 VAL A N 1
ATOM 2191 C CA . VAL A 1 308 ? -27.051 -15.412 -15.558 1.00 27.14 432 VAL A CA 1
ATOM 2192 C C . VAL A 1 308 ? -27.910 -14.217 -15.966 1.00 27.22 432 VAL A C 1
ATOM 2193 O O . VAL A 1 308 ? -27.866 -13.765 -17.118 1.00 27.69 432 VAL A O 1
ATOM 2197 N N . HIS A 1 309 ? -28.705 -13.682 -15.037 1.00 27.79 433 HIS A N 1
ATOM 2198 C CA . HIS A 1 309 ? -29.535 -12.531 -15.381 1.00 28.53 433 HIS A CA 1
ATOM 2199 C C . HIS A 1 309 ? -28.689 -11.341 -15.832 1.00 28.25 433 HIS A C 1
ATOM 2200 O O . HIS A 1 309 ? -29.035 -10.655 -16.802 1.00 28.53 433 HIS A O 1
ATOM 2207 N N . GLN A 1 310 ? -27.566 -11.087 -15.152 1.00 26.94 434 GLN A N 1
ATOM 2208 C CA . GLN A 1 310 ? -26.707 -9.971 -15.544 1.00 26.73 434 GLN A CA 1
ATOM 2209 C C . GLN A 1 310 ? -26.035 -10.243 -16.885 1.00 25.69 434 GLN A C 1
ATOM 2210 O O . GLN A 1 310 ? -25.939 -9.347 -17.733 1.00 26.47 434 GLN A O 1
ATOM 2216 N N . LEU A 1 311 ? -25.604 -11.486 -17.111 1.00 25.08 435 LEU A N 1
ATOM 2217 C CA . LEU A 1 311 ? -24.963 -11.827 -18.379 1.00 24.03 435 LEU A CA 1
ATOM 2218 C C . LEU A 1 311 ? -25.932 -11.659 -19.540 1.00 24.41 435 LEU A C 1
ATOM 2219 O O . LEU A 1 311 ? -25.625 -10.974 -20.528 1.00 24.42 435 LEU A O 1
ATOM 2224 N N . VAL A 1 312 ? -27.102 -12.302 -19.452 1.00 24.98 436 VAL A N 1
ATOM 2225 C CA . VAL A 1 312 ? -28.067 -12.210 -20.548 1.00 26.25 436 VAL A CA 1
ATOM 2226 C C . VAL A 1 312 ? -28.578 -10.780 -20.713 1.00 26.20 436 VAL A C 1
ATOM 2227 O O . VAL A 1 312 ? -28.840 -10.335 -21.837 1.00 26.21 436 VAL A O 1
ATOM 2231 N N . GLY A 1 313 ? -28.714 -10.036 -19.618 1.00 26.14 437 GLY A N 1
ATOM 2232 C CA . GLY A 1 313 ? -29.133 -8.642 -19.735 1.00 26.01 437 GLY A CA 1
ATOM 2233 C C . GLY A 1 313 ? -28.146 -7.792 -20.517 1.00 25.61 437 GLY A C 1
ATOM 2234 O O . GLY A 1 313 ? -28.543 -6.954 -21.338 1.00 25.32 437 GLY A O 1
ATOM 2235 N N . GLY A 1 314 ? -26.848 -7.983 -20.263 1.00 26.08 438 GLY A N 1
ATOM 2236 C CA . GLY A 1 314 ? -25.835 -7.295 -21.046 1.00 25.73 438 GLY A CA 1
ATOM 2237 C C . GLY A 1 314 ? -25.864 -7.690 -22.510 1.00 25.19 438 GLY A C 1
ATOM 2238 O O . GLY A 1 314 ? -25.675 -6.848 -23.394 1.00 24.10 438 GLY A O 1
ATOM 2239 N N . LEU A 1 315 ? -26.076 -8.984 -22.788 1.00 24.68 439 LEU A N 1
ATOM 2240 C CA . LEU A 1 315 ? -26.200 -9.425 -24.174 1.00 24.28 439 LEU A CA 1
ATOM 2241 C C . LEU A 1 315 ? -27.408 -8.780 -24.849 1.00 23.97 439 LEU A C 1
ATOM 2242 O O . LEU A 1 315 ? -27.320 -8.314 -25.999 1.00 23.27 439 LEU A O 1
ATOM 2247 N N . ARG A 1 316 ? -28.551 -8.754 -24.154 1.00 24.38 440 ARG A N 1
ATOM 2248 C CA . ARG A 1 316 ? -29.739 -8.128 -24.718 1.00 25.37 440 ARG A CA 1
ATOM 2249 C C . ARG A 1 316 ? -29.494 -6.655 -25.028 1.00 23.83 440 ARG A C 1
ATOM 2250 O O . ARG A 1 316 ? -29.934 -6.153 -26.069 1.00 24.50 440 ARG A O 1
ATOM 2258 N N . ALA A 1 317 ? -28.830 -5.937 -24.118 1.00 24.71 441 ALA A N 1
ATOM 2259 C CA . ALA A 1 317 ? -28.483 -4.541 -24.377 1.00 24.49 441 ALA A CA 1
ATOM 2260 C C . ALA A 1 317 ? -27.596 -4.418 -25.609 1.00 23.45 441 ALA A C 1
ATOM 2261 O O . ALA A 1 317 ? -27.852 -3.593 -26.497 1.00 24.53 441 ALA A O 1
ATOM 2263 N N . GLY A 1 318 ? -26.549 -5.242 -25.678 1.00 22.84 442 GLY A N 1
ATOM 2264 C CA . GLY A 1 318 ? -25.640 -5.195 -26.815 1.00 23.67 442 GLY A CA 1
ATOM 2265 C C . GLY A 1 318 ? -26.337 -5.485 -28.128 1.00 23.73 442 GLY A C 1
ATOM 2266 O O . GLY A 1 318 ? -26.099 -4.806 -29.132 1.00 23.32 442 GLY A O 1
ATOM 2267 N N . MET A 1 319 ? -27.243 -6.471 -28.131 1.00 23.66 443 MET A N 1
ATOM 2268 C CA . MET A 1 319 ? -27.966 -6.770 -29.362 1.00 24.27 443 MET A CA 1
ATOM 2269 C C . MET A 1 319 ? -28.890 -5.626 -29.749 1.00 25.47 443 MET A C 1
ATOM 2270 O O . MET A 1 319 ? -29.031 -5.315 -30.939 1.00 26.04 443 MET A O 1
ATOM 2275 N N . GLY A 1 320 ? -29.530 -4.992 -28.763 1.00 25.57 444 GLY A N 1
ATOM 2276 C CA . GLY A 1 320 ? -30.313 -3.795 -29.051 1.00 26.39 444 GLY A CA 1
ATOM 2277 C C . GLY A 1 320 ? -29.496 -2.687 -29.691 1.00 26.60 444 GLY A C 1
ATOM 2278 O O . GLY A 1 320 ? -29.929 -2.060 -30.668 1.00 26.53 444 GLY A O 1
ATOM 2279 N N . TYR A 1 321 ? -28.298 -2.436 -29.157 1.00 24.43 445 TYR A N 1
ATOM 2280 C CA . TYR A 1 321 ? -27.426 -1.418 -29.737 1.00 24.83 445 TYR A CA 1
ATOM 2281 C C . TYR A 1 321 ? -27.022 -1.774 -31.155 1.00 25.38 445 TYR A C 1
ATOM 2282 O O . TYR A 1 321 ? -26.788 -0.878 -31.976 1.00 25.85 445 TYR A O 1
ATOM 2291 N N . CYS A 1 322 ? -26.878 -3.064 -31.447 1.00 25.74 446 CYS A N 1
ATOM 2292 C CA . CYS A 1 322 ? -26.441 -3.511 -32.761 1.00 24.54 446 CYS A CA 1
ATOM 2293 C C . CYS A 1 322 ? -27.596 -3.775 -33.725 1.00 25.87 446 CYS A C 1
ATOM 2294 O O . CYS A 1 322 ? -27.343 -4.144 -34.874 1.00 27.62 446 CYS A O 1
ATOM 2297 N N . GLY A 1 323 ? -28.846 -3.583 -33.304 1.00 24.77 447 GLY A N 1
ATOM 2298 C CA . GLY A 1 323 ? -29.974 -3.865 -34.175 1.00 26.45 447 GLY A CA 1
ATOM 2299 C C . GLY A 1 323 ? -30.197 -5.336 -34.468 1.00 28.35 447 GLY A C 1
ATOM 2300 O O . GLY A 1 323 ? -30.783 -5.673 -35.508 1.00 30.39 447 GLY A O 1
ATOM 2301 N N . ALA A 1 324 ? -29.766 -6.225 -33.574 1.00 27.56 448 ALA A N 1
ATOM 2302 C CA . ALA A 1 324 ? -29.827 -7.669 -33.807 1.00 28.45 448 ALA A CA 1
ATOM 2303 C C . ALA A 1 324 ? -31.025 -8.266 -33.079 1.00 28.42 448 ALA A C 1
ATOM 2304 O O . ALA A 1 324 ? -31.006 -8.399 -31.852 1.00 28.61 448 ALA A O 1
ATOM 2306 N N . GLN A 1 325 ? -32.049 -8.676 -33.839 1.00 28.49 449 GLN A N 1
ATOM 2307 C CA . GLN A 1 325 ? -33.186 -9.370 -33.243 1.00 29.56 449 GLN A CA 1
ATOM 2308 C C . GLN A 1 325 ? -32.821 -10.770 -32.761 1.00 29.50 449 GLN A C 1
ATOM 2309 O O . GLN A 1 325 ? -33.497 -11.319 -31.878 1.00 30.20 449 GLN A O 1
ATOM 2315 N N . ASP A 1 326 ? -31.788 -11.374 -33.326 1.00 27.16 450 ASP A N 1
ATOM 2316 C CA . ASP A 1 326 ? -31.392 -12.705 -32.897 1.00 26.71 450 ASP A CA 1
ATOM 2317 C C . ASP A 1 326 ? -29.900 -12.839 -33.123 1.00 27.25 450 ASP A C 1
ATOM 2318 O O . ASP A 1 326 ? -29.251 -11.940 -33.678 1.00 26.78 450 ASP A O 1
ATOM 2323 N N . LEU A 1 327 ? -29.348 -13.961 -32.645 1.00 27.29 451 LEU A N 1
ATOM 2324 C CA . LEU A 1 327 ? -27.895 -14.108 -32.672 1.00 26.46 451 LEU A CA 1
ATOM 2325 C C . LEU A 1 327 ? -27.379 -14.331 -34.089 1.00 27.89 451 LEU A C 1
ATOM 2326 O O . LEU A 1 327 ? -26.238 -13.967 -34.389 1.00 28.98 451 LEU A O 1
ATOM 2331 N N . GLU A 1 328 ? -28.196 -14.911 -34.974 1.00 28.42 452 GLU A N 1
ATOM 2332 C CA . GLU A 1 328 ? -27.798 -15.018 -36.374 1.00 30.84 452 GLU A CA 1
ATOM 2333 C C . GLU A 1 328 ? -27.526 -13.643 -36.967 1.00 30.41 452 GLU A C 1
ATOM 2334 O O . GLU A 1 328 ? -26.500 -13.429 -37.626 1.00 30.26 452 GLU A O 1
ATOM 2340 N N . PHE A 1 329 ? -28.417 -12.682 -36.712 1.00 29.52 453 PHE A N 1
ATOM 2341 C CA . PHE A 1 329 ? -28.189 -11.336 -37.234 1.00 29.37 453 PHE A CA 1
ATOM 2342 C C . PHE A 1 329 ? -26.920 -10.745 -36.651 1.00 27.67 453 PHE A C 1
ATOM 2343 O O . PHE A 1 329 ? -26.146 -10.093 -37.364 1.00 28.75 453 PHE A O 1
ATOM 2351 N N . LEU A 1 330 ? -26.697 -10.949 -35.351 1.00 25.42 454 LEU A N 1
ATOM 2352 C CA . LEU A 1 330 ? -25.500 -10.409 -34.715 1.00 26.42 454 LEU A CA 1
ATOM 2353 C C . LEU A 1 330 ? -24.237 -10.971 -35.357 1.00 27.67 454 LEU A C 1
ATOM 2354 O O . LEU A 1 330 ? -23.340 -10.215 -35.754 1.00 28.86 454 LEU A O 1
ATOM 2359 N N . ARG A 1 331 ? -24.151 -12.302 -35.463 1.00 27.63 455 ARG A N 1
ATOM 2360 C CA . ARG A 1 331 ? -22.977 -12.928 -36.068 1.00 30.09 455 ARG A CA 1
ATOM 2361 C C . ARG A 1 331 ? -22.743 -12.416 -37.477 1.00 32.13 455 ARG A C 1
ATOM 2362 O O . ARG A 1 331 ? -21.598 -12.154 -37.871 1.00 32.14 455 ARG A O 1
ATOM 2370 N N . GLU A 1 332 ? -23.815 -12.305 -38.265 1.00 33.39 456 GLU A N 1
ATOM 2371 C CA . GLU A 1 332 ? -23.676 -11.989 -39.676 1.00 34.40 456 GLU A CA 1
ATOM 2372 C C . GLU A 1 332 ? -23.460 -10.504 -39.951 1.00 33.12 456 GLU A C 1
ATOM 2373 O O . GLU A 1 332 ? -22.904 -10.167 -41.000 1.00 34.10 456 GLU A O 1
ATOM 2379 N N . ASN A 1 333 ? -23.857 -9.605 -39.045 1.00 30.73 457 ASN A N 1
ATOM 2380 C CA . ASN A 1 333 ? -23.878 -8.185 -39.377 1.00 30.68 457 ASN A CA 1
ATOM 2381 C C . ASN A 1 333 ? -23.036 -7.308 -38.476 1.00 28.84 457 ASN A C 1
ATOM 2382 O O . ASN A 1 333 ? -22.608 -6.249 -38.928 1.00 28.47 457 ASN A O 1
ATOM 2387 N N . ALA A 1 334 ? -22.835 -7.680 -37.209 1.00 27.82 458 ALA A N 1
ATOM 2388 C CA . ALA A 1 334 ? -22.234 -6.752 -36.262 1.00 26.90 458 ALA A CA 1
ATOM 2389 C C . ALA A 1 334 ? -20.820 -6.386 -36.688 1.00 25.71 458 ALA A C 1
ATOM 2390 O O . ALA A 1 334 ? -20.041 -7.245 -37.116 1.00 26.57 458 ALA A O 1
ATOM 2392 N N . GLN A 1 335 ? -20.487 -5.102 -36.543 1.00 24.55 459 GLN A N 1
ATOM 2393 C CA . GLN A 1 335 ? -19.179 -4.578 -36.913 1.00 23.11 459 GLN A CA 1
ATOM 2394 C C . GLN A 1 335 ? -18.428 -4.111 -35.677 1.00 22.03 459 GLN A C 1
ATOM 2395 O O . GLN A 1 335 ? -19.031 -3.661 -34.703 1.00 24.10 459 GLN A O 1
ATOM 2401 N N . PHE A 1 336 ? -17.104 -4.182 -35.740 1.00 22.73 460 PHE A N 1
ATOM 2402 C CA . PHE A 1 336 ? -16.250 -3.750 -34.645 1.00 22.47 460 PHE A CA 1
ATOM 2403 C C . PHE A 1 336 ? -15.431 -2.531 -35.040 1.00 23.04 460 PHE A C 1
ATOM 2404 O O . PHE A 1 336 ? -15.259 -2.211 -36.223 1.00 22.97 460 PHE A O 1
ATOM 2412 N N . ILE A 1 337 ? -14.914 -1.849 -34.024 1.00 21.88 461 ILE A N 1
ATOM 2413 C CA . ILE A 1 337 ? -13.904 -0.823 -34.236 1.00 19.68 461 ILE A CA 1
ATOM 2414 C C . ILE A 1 337 ? -12.750 -1.103 -33.275 1.00 21.19 461 ILE A C 1
ATOM 2415 O O . ILE A 1 337 ? -12.965 -1.369 -32.082 1.00 21.63 461 ILE A O 1
ATOM 2420 N N . ARG A 1 338 ? -11.529 -1.084 -33.812 1.00 20.80 462 ARG A N 1
ATOM 2421 C CA . ARG A 1 338 ? -10.333 -1.357 -33.028 1.00 21.53 462 ARG A CA 1
ATOM 2422 C C . ARG A 1 338 ? -9.916 -0.128 -32.236 1.00 21.11 462 ARG A C 1
ATOM 2423 O O . ARG A 1 338 ? -10.105 1.012 -32.670 1.00 22.80 462 ARG A O 1
ATOM 2431 N N . MET A 1 339 ? -9.369 -0.359 -31.045 1.00 21.05 463 MET A N 1
ATOM 2432 C CA . MET A 1 339 ? -8.993 0.761 -30.184 1.00 21.43 463 MET A CA 1
ATOM 2433 C C . MET A 1 339 ? -7.702 0.430 -29.450 1.00 21.13 463 MET A C 1
ATOM 2434 O O . MET A 1 339 ? -7.273 -0.736 -29.390 1.00 22.09 463 MET A O 1
ATOM 2439 N N . SER A 1 340 ? -7.084 1.476 -28.879 1.00 21.78 464 SER A N 1
ATOM 2440 C CA . SER A 1 340 ? -5.854 1.343 -28.111 1.00 20.75 464 SER A CA 1
ATOM 2441 C C . SER A 1 340 ? -6.175 1.048 -26.648 1.00 22.57 464 SER A C 1
ATOM 2442 O O . SER A 1 340 ? -7.340 1.002 -26.232 1.00 23.78 464 SER A O 1
ATOM 2445 N N . GLY A 1 341 ? -5.121 0.864 -25.844 1.00 23.92 465 GLY A N 1
ATOM 2446 C CA . GLY A 1 341 ? -5.311 0.805 -24.401 1.00 25.12 465 GLY A CA 1
ATOM 2447 C C . GLY A 1 341 ? -5.948 2.066 -23.829 1.00 25.43 465 GLY A C 1
ATOM 2448 O O . GLY A 1 341 ? -6.630 2.014 -22.794 1.00 24.97 465 GLY A O 1
ATOM 2449 N N . ALA A 1 342 ? -5.709 3.217 -24.459 1.00 24.27 466 ALA A N 1
ATOM 2450 C CA . ALA A 1 342 ? -6.406 4.426 -24.037 1.00 24.20 466 ALA A CA 1
ATOM 2451 C C . ALA A 1 342 ? -7.896 4.297 -24.306 1.00 25.67 466 ALA A C 1
ATOM 2452 O O . ALA A 1 342 ? -8.728 4.766 -23.513 1.00 26.81 466 ALA A O 1
ATOM 2454 N N . GLY A 1 343 ? -8.248 3.668 -25.424 1.00 24.01 467 GLY A N 1
ATOM 2455 C CA . GLY A 1 343 ? -9.644 3.365 -25.672 1.00 24.51 467 GLY A CA 1
ATOM 2456 C C . GLY A 1 343 ? -10.241 2.487 -24.584 1.00 24.71 467 GLY A C 1
ATOM 2457 O O . GLY A 1 343 ? -11.377 2.708 -24.138 1.00 26.10 467 GLY A O 1
ATOM 2458 N N . LEU A 1 344 ? -9.489 1.471 -24.147 1.00 24.15 468 LEU A N 1
ATOM 2459 C CA . LEU A 1 344 ? -9.980 0.592 -23.092 1.00 23.36 468 LEU A CA 1
ATOM 2460 C C . LEU A 1 344 ? -10.202 1.357 -21.794 1.00 24.44 468 LEU A C 1
ATOM 2461 O O . LEU A 1 344 ? -11.228 1.166 -21.119 1.00 25.28 468 LEU A O 1
ATOM 2466 N N . LEU A 1 345 ? -9.268 2.244 -21.432 1.00 25.36 469 LEU A N 1
ATOM 2467 C CA . LEU A 1 345 ? -9.421 2.958 -20.169 1.00 25.74 469 LEU A CA 1
ATOM 2468 C C . LEU A 1 345 ? -10.596 3.923 -20.220 1.00 25.65 469 LEU A C 1
ATOM 2469 O O . LEU A 1 345 ? -11.255 4.155 -19.201 1.00 27.12 469 LEU A O 1
ATOM 2474 N N . GLU A 1 346 ? -10.859 4.510 -21.387 1.00 25.76 470 GLU A N 1
ATOM 2475 C CA . GLU A 1 346 ? -12.050 5.338 -21.545 1.00 25.26 470 GLU A CA 1
ATOM 2476 C C . GLU A 1 346 ? -13.307 4.499 -21.441 1.00 25.21 470 GLU A C 1
ATOM 2477 O O . GLU A 1 346 ? -14.344 4.987 -20.975 1.00 25.52 470 GLU A O 1
ATOM 2483 N N . SER A 1 347 ? -13.230 3.243 -21.883 1.00 24.65 471 SER A N 1
ATOM 2484 C CA . SER A 1 347 ? -14.412 2.391 -21.958 1.00 24.92 471 SER A CA 1
ATOM 2485 C C . SER A 1 347 ? -14.872 1.950 -20.574 1.00 25.99 471 SER A C 1
ATOM 2486 O O . SER A 1 347 ? -16.079 1.943 -20.294 1.00 26.64 471 SER A O 1
ATOM 2489 N N . HIS A 1 348 ? -13.934 1.587 -19.700 1.00 24.64 472 HIS A N 1
ATOM 2490 C CA . HIS A 1 348 ? -14.249 1.339 -18.295 1.00 24.81 472 HIS A CA 1
ATOM 2491 C C . HIS A 1 348 ? -14.597 2.639 -17.580 1.00 26.03 472 HIS A C 1
ATOM 2492 O O . HIS A 1 348 ? -14.317 3.732 -18.083 1.00 27.57 472 HIS A O 1
ATOM 2499 N N . PRO A 1 349 ? -15.185 2.556 -16.386 1.00 26.61 473 PRO A N 1
ATOM 2500 C CA . PRO A 1 349 ? -15.280 3.758 -15.544 1.00 26.54 473 PRO A CA 1
ATOM 2501 C C . PRO A 1 349 ? -13.886 4.304 -15.279 1.00 27.37 473 PRO A C 1
ATOM 2502 O O . PRO A 1 349 ? -12.913 3.546 -15.181 1.00 28.07 473 PRO A O 1
ATOM 2506 N N . HIS A 1 350 ? -13.790 5.631 -15.168 1.00 28.09 474 HIS A N 1
ATOM 2507 C CA . HIS A 1 350 ? -12.493 6.264 -14.986 1.00 29.61 474 HIS A CA 1
ATOM 2508 C C . HIS A 1 350 ? -12.670 7.578 -14.246 1.00 31.12 474 HIS A C 1
ATOM 2509 O O . HIS A 1 350 ? -13.731 8.194 -14.313 1.00 31.15 474 HIS A O 1
ATOM 2516 N N . HIS A 1 351 ? -11.612 7.999 -13.547 1.00 32.39 475 HIS A N 1
ATOM 2517 C CA . HIS A 1 351 ? -11.565 9.301 -12.871 1.00 36.66 475 HIS A CA 1
ATOM 2518 C C . HIS A 1 351 ? -12.765 9.500 -11.952 1.00 39.34 475 HIS A C 1
ATOM 2519 O O . HIS A 1 351 ? -13.332 10.595 -11.837 1.00 41.92 475 HIS A O 1
ATOM 2526 N N . VAL A 1 352 ? -13.146 8.425 -11.276 1.00 38.79 476 VAL A N 1
ATOM 2527 C CA . VAL A 1 352 ? -14.175 8.472 -10.243 1.00 39.16 476 VAL A CA 1
ATOM 2528 C C . VAL A 1 352 ? -13.860 7.364 -9.249 1.00 40.20 476 VAL A C 1
ATOM 2529 O O . VAL A 1 352 ? -13.423 6.277 -9.637 1.00 41.85 476 VAL A O 1
ATOM 2533 N N . GLN A 1 353 ? -14.029 7.643 -7.963 1.00 41.18 477 GLN A N 1
ATOM 2534 C CA . GLN A 1 353 ? -13.891 6.584 -6.976 1.00 43.71 477 GLN A CA 1
ATOM 2535 C C . GLN A 1 353 ? -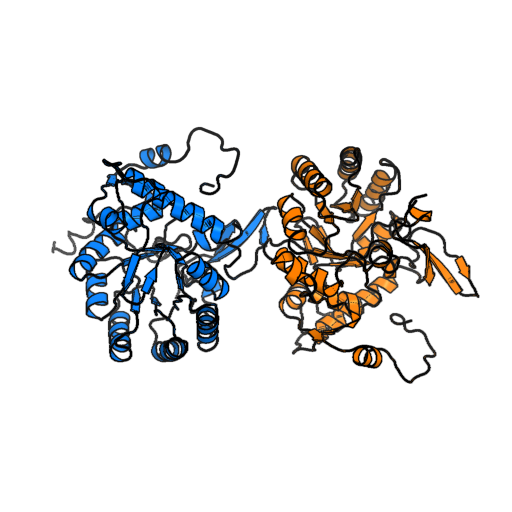15.217 5.844 -6.884 1.00 41.69 477 GLN A C 1
ATOM 2536 O O . GLN A 1 353 ? -16.232 6.434 -6.509 1.00 41.93 477 GLN A O 1
ATOM 2542 N N . ILE A 1 354 ? -15.217 4.564 -7.246 1.00 40.19 478 ILE A N 1
ATOM 2543 C CA . ILE A 1 354 ? -16.443 3.779 -7.186 1.00 40.10 478 ILE A CA 1
ATOM 2544 C C . ILE A 1 354 ? -16.755 3.467 -5.731 1.00 41.20 478 ILE A C 1
ATOM 2545 O O . ILE A 1 354 ? -15.877 3.024 -4.977 1.00 42.19 478 ILE A O 1
ATOM 2550 N N . THR A 1 355 ? -18.009 3.699 -5.325 1.00 41.14 479 THR A N 1
ATOM 2551 C CA . THR A 1 355 ? -18.408 3.524 -3.938 1.00 43.30 479 THR A CA 1
ATOM 2552 C C . THR A 1 355 ? -19.254 2.288 -3.677 1.00 45.79 479 THR A C 1
ATOM 2553 O O . THR A 1 355 ? -19.321 1.846 -2.526 1.00 46.46 479 THR A O 1
ATOM 2557 N N . LYS A 1 356 ? -19.910 1.731 -4.695 1.00 47.16 480 LYS A N 1
ATOM 2558 C CA . LYS A 1 356 ? -20.718 0.529 -4.537 1.00 48.77 480 LYS A CA 1
ATOM 2559 C C . LYS A 1 356 ? -20.382 -0.455 -5.643 1.00 47.29 480 LYS A C 1
ATOM 2560 O O . LYS A 1 356 ? -20.133 -0.063 -6.786 1.00 44.72 480 LYS A O 1
ATOM 2566 N N . GLU A 1 357 ? -20.390 -1.735 -5.300 1.00 47.45 481 GLU A N 1
ATOM 2567 C CA . GLU A 1 357 ? -20.244 -2.763 -6.316 1.00 48.06 481 GLU A CA 1
ATOM 2568 C C . GLU A 1 357 ? -21.515 -2.837 -7.151 1.00 44.31 481 GLU A C 1
ATOM 2569 O O . GLU A 1 357 ? -22.619 -2.947 -6.608 1.00 44.89 481 GLU A O 1
ATOM 2575 N N . ALA A 1 358 ? -21.365 -2.752 -8.477 1.00 41.08 482 ALA A N 1
ATOM 2576 C CA . ALA A 1 358 ? -22.504 -2.978 -9.349 1.00 38.33 482 ALA A CA 1
ATOM 2577 C C . ALA A 1 358 ? -22.683 -4.479 -9.565 1.00 36.95 482 ALA A C 1
ATOM 2578 O O . ALA A 1 358 ? -21.719 -5.243 -9.471 1.00 36.10 482 ALA A O 1
ATOM 2580 N N . PRO A 1 359 ? -23.906 -4.936 -9.843 1.00 36.06 483 PRO A N 1
ATOM 2581 C CA . PRO A 1 359 ? -24.108 -6.382 -10.017 1.00 35.66 483 PRO A CA 1
ATOM 2582 C C . PRO A 1 359 ? -23.394 -6.943 -11.226 1.00 34.59 483 PRO A C 1
ATOM 2583 O O . PRO A 1 359 ? -23.215 -8.165 -11.303 1.00 35.46 483 PRO A O 1
ATOM 2587 N N . ASN A 1 360 ? -22.968 -6.091 -12.165 1.00 33.31 484 ASN A N 1
ATOM 2588 C CA . ASN A 1 360 ? -22.263 -6.552 -13.353 1.00 32.85 484 ASN A CA 1
ATOM 2589 C C . ASN A 1 360 ? -20.918 -5.864 -13.519 1.00 32.74 484 ASN A C 1
ATOM 2590 O O . ASN A 1 360 ? -20.342 -5.901 -14.618 1.00 31.88 484 ASN A O 1
ATOM 2595 N N . TYR A 1 361 ? -20.402 -5.231 -12.463 1.00 33.71 485 TYR A N 1
ATOM 2596 C CA . TYR A 1 361 ? -19.092 -4.591 -12.552 1.00 36.40 485 TYR A CA 1
ATOM 2597 C C . TYR A 1 361 ? -18.456 -4.519 -11.171 1.00 42.33 485 TYR A C 1
ATOM 2598 O O . TYR A 1 361 ? -18.985 -3.855 -10.276 1.00 43.07 485 TYR A O 1
ATOM 2607 N N . SER A 1 362 ? -17.313 -5.173 -11.000 1.00 48.79 486 SER A N 1
ATOM 2608 C CA . SER A 1 362 ? -16.561 -5.006 -9.758 1.00 54.74 486 SER A CA 1
ATOM 2609 C C . SER A 1 362 ? -15.065 -4.879 -10.023 1.00 57.21 486 SER A C 1
ATOM 2610 O O . SER A 1 362 ? -14.621 -4.930 -11.172 1.00 59.22 486 SER A O 1
ATOM 2613 N N . ASN B 1 2 ? -53.285 -21.363 -2.743 1.00 57.64 -1 ASN B N 1
ATOM 2614 C CA . ASN B 1 2 ? -53.633 -22.503 -1.897 1.00 56.83 -1 ASN B CA 1
ATOM 2615 C C . ASN B 1 2 ? -52.408 -23.327 -1.509 1.00 53.56 -1 ASN B C 1
ATOM 2616 O O . ASN B 1 2 ? -52.507 -24.256 -0.702 1.00 52.28 -1 ASN B O 1
ATOM 2621 N N . ALA B 1 3 ? -51.255 -22.984 -2.090 1.00 51.55 0 ALA B N 1
ATOM 2622 C CA . ALA B 1 3 ? -50.035 -23.740 -1.820 1.00 49.79 0 ALA B CA 1
ATOM 2623 C C . ALA B 1 3 ? -49.668 -23.701 -0.339 1.00 48.84 0 ALA B C 1
ATOM 2624 O O . ALA B 1 3 ? -49.308 -24.731 0.244 1.00 47.84 0 ALA B O 1
ATOM 2626 N N . MET B 1 4 ? -49.758 -22.521 0.285 1.00 49.30 1 MET B N 1
ATOM 2627 C CA . MET B 1 4 ? -49.433 -22.388 1.705 1.00 50.04 1 MET B CA 1
ATOM 2628 C C . MET B 1 4 ? -50.338 -23.255 2.569 1.00 46.42 1 MET B C 1
ATOM 2629 O O . MET B 1 4 ? -49.889 -23.844 3.563 1.00 44.38 1 MET B O 1
ATOM 2634 N N . TRP B 1 5 ? -51.626 -23.311 2.228 1.00 44.58 2 TRP B N 1
ATOM 2635 C CA . TRP B 1 5 ? -52.566 -24.097 3.015 1.00 42.60 2 TRP B CA 1
ATOM 2636 C C . TRP B 1 5 ? -52.220 -25.578 2.954 1.00 41.88 2 TRP B C 1
ATOM 2637 O O . TRP B 1 5 ? -52.305 -26.288 3.962 1.00 41.71 2 TRP B O 1
ATOM 2648 N N . GLU B 1 6 ? -51.807 -26.061 1.781 1.00 41.42 3 GLU B N 1
ATOM 2649 C CA . GLU B 1 6 ? -51.587 -27.489 1.604 1.00 42.91 3 GLU B CA 1
ATOM 2650 C C . GLU B 1 6 ? -50.228 -27.954 2.114 1.00 41.86 3 GLU B C 1
ATOM 2651 O O . GLU B 1 6 ? -50.050 -29.155 2.350 1.00 42.32 3 GLU B O 1
ATOM 2657 N N . SER B 1 7 ? -49.271 -27.050 2.294 1.00 41.63 4 SER B N 1
ATOM 2658 C CA . SER B 1 7 ? -47.939 -27.428 2.751 1.00 40.71 4 SER B CA 1
ATOM 2659 C C . SER B 1 7 ? -47.788 -27.375 4.264 1.00 40.22 4 SER B C 1
ATOM 2660 O O . SER B 1 7 ? -46.682 -27.605 4.762 1.00 40.25 4 SER B O 1
ATOM 2663 N N . LYS B 1 8 ? -48.871 -27.098 4.995 1.00 39.73 5 LYS B N 1
ATOM 2664 C CA . LYS B 1 8 ? -48.764 -26.805 6.426 1.00 39.24 5 LYS B CA 1
ATOM 2665 C C . LYS B 1 8 ? -48.034 -27.899 7.200 1.00 39.08 5 LYS B C 1
ATOM 2666 O O . LYS B 1 8 ? -47.273 -27.607 8.126 1.00 38.48 5 LYS B O 1
ATOM 2672 N N . PHE B 1 9 ? -48.257 -29.167 6.850 1.00 38.34 6 PHE B N 1
ATOM 2673 C CA . PHE B 1 9 ? -47.786 -30.258 7.700 1.00 38.79 6 PHE B CA 1
ATOM 2674 C C . PHE B 1 9 ? -46.762 -31.145 6.993 1.00 39.12 6 PHE B C 1
ATOM 2675 O O . PHE B 1 9 ? -46.461 -32.245 7.474 1.00 38.90 6 PHE B O 1
ATOM 2683 N N . VAL B 1 10 ? -46.189 -30.664 5.882 1.00 37.80 7 VAL B N 1
ATOM 2684 C CA . VAL B 1 10 ? -45.286 -31.483 5.078 1.00 38.59 7 VAL B CA 1
ATOM 2685 C C . VAL B 1 10 ? -43.968 -31.756 5.797 1.00 38.64 7 VAL B C 1
ATOM 2686 O O . VAL B 1 10 ? -43.430 -32.867 5.714 1.00 39.68 7 VAL B O 1
ATOM 2690 N N . LYS B 1 11 ? -43.417 -30.758 6.489 1.00 38.12 8 LYS B N 1
ATOM 2691 C CA . LYS B 1 11 ? -42.056 -30.843 7.015 1.00 38.74 8 LYS B CA 1
ATOM 2692 C C . LYS B 1 11 ? -41.949 -31.811 8.196 1.00 38.92 8 LYS B C 1
ATOM 2693 O O . LYS B 1 11 ? -42.884 -31.967 8.993 1.00 38.11 8 LYS B O 1
ATOM 2699 N N . GLU B 1 12 ? -40.775 -32.451 8.304 1.00 39.08 9 GLU B N 1
ATOM 2700 C CA . GLU B 1 12 ? -40.401 -33.344 9.403 1.00 41.02 9 GLU B CA 1
ATOM 2701 C C . GLU B 1 12 ? -39.118 -32.860 10.060 1.00 38.73 9 GLU B C 1
ATOM 2702 O O . GLU B 1 12 ? -38.206 -32.393 9.372 1.00 39.29 9 GLU B O 1
ATOM 2708 N N . GLY B 1 13 ? -39.004 -33.031 11.374 1.00 37.11 10 GLY B N 1
ATOM 2709 C CA . GLY B 1 13 ? -37.802 -32.616 12.074 1.00 36.40 10 GLY B CA 1
ATOM 2710 C C . GLY B 1 13 ? -37.314 -33.655 13.065 1.00 36.83 10 GLY B C 1
ATOM 2711 O O . GLY B 1 13 ? -38.098 -34.406 13.654 1.00 38.50 10 GLY B O 1
ATOM 2712 N N . LEU B 1 14 ? -35.994 -33.665 13.268 1.00 36.20 11 LEU B N 1
ATOM 2713 C CA . LEU B 1 14 ? -35.322 -34.609 14.157 1.00 37.49 11 LEU B CA 1
ATOM 2714 C C . LEU B 1 14 ? -34.609 -33.886 15.288 1.00 38.49 11 LEU B C 1
ATOM 2715 O O . LEU B 1 14 ? -34.085 -32.785 15.104 1.00 38.17 11 LEU B O 1
ATOM 2720 N N A THR B 1 15 ? -34.566 -34.538 16.446 0.50 38.84 12 THR B N 1
ATOM 2721 N N B THR B 1 15 ? -34.586 -34.522 16.463 0.50 39.03 12 THR B N 1
ATOM 2722 C CA A THR B 1 15 ? -33.774 -34.099 17.583 0.50 40.49 12 THR B CA 1
ATOM 2723 C CA B THR B 1 15 ? -33.774 -34.089 17.593 0.50 40.27 12 THR B CA 1
ATOM 2724 C C A THR B 1 15 ? -32.654 -35.102 17.839 0.50 39.85 12 THR B C 1
ATOM 2725 C C B THR B 1 15 ? -32.625 -35.072 17.803 0.50 39.90 12 THR B C 1
ATOM 2726 O O A THR B 1 15 ? -32.592 -36.172 17.225 0.50 39.96 12 THR B O 1
ATOM 2727 O O B THR B 1 15 ? -32.527 -36.109 17.138 0.50 40.15 12 THR B O 1
ATOM 2734 N N . PHE B 1 16 ? -31.758 -34.735 18.761 1.00 39.49 13 PHE B N 1
ATOM 2735 C CA . PHE B 1 16 ? -30.629 -35.598 19.103 1.00 39.88 13 PHE B CA 1
ATOM 2736 C C . PHE B 1 16 ? -31.071 -37.027 19.405 1.00 39.29 13 PHE B C 1
ATOM 2737 O O . PHE B 1 16 ? -30.474 -37.995 18.918 1.00 39.68 13 PHE B O 1
ATOM 2745 N N . ASP B 1 17 ? -32.118 -37.178 20.214 1.00 38.73 14 ASP B N 1
ATOM 2746 C CA . ASP B 1 17 ? -32.544 -38.509 20.630 1.00 39.05 14 ASP B CA 1
ATOM 2747 C C . ASP B 1 17 ? -33.225 -39.302 19.516 1.00 38.17 14 ASP B C 1
ATOM 2748 O O . ASP B 1 17 ? -33.590 -40.461 19.744 1.00 39.01 14 ASP B O 1
ATOM 2753 N N . ASP B 1 18 ? -33.393 -38.728 18.322 1.00 36.25 15 ASP B N 1
ATOM 2754 C CA . ASP B 1 18 ? -33.984 -39.447 17.204 1.00 35.79 15 ASP B CA 1
ATOM 2755 C C . ASP B 1 18 ? -32.963 -40.199 16.364 1.00 36.84 15 ASP B C 1
ATOM 2756 O O . ASP B 1 18 ? -33.363 -40.892 15.421 1.00 37.09 15 ASP B O 1
ATOM 2761 N N . VAL B 1 19 ? -31.662 -40.049 16.646 1.00 36.74 16 VAL B N 1
ATOM 2762 C CA . VAL B 1 19 ? -30.613 -40.486 15.728 1.00 36.31 16 VAL B CA 1
ATOM 2763 C C . VAL B 1 19 ? -29.407 -41.027 16.490 1.00 36.78 16 VAL B C 1
ATOM 2764 O O . VAL B 1 19 ? -29.199 -40.744 17.674 1.00 37.15 16 VAL B O 1
ATOM 2768 N N . LEU B 1 20 ? -28.594 -41.796 15.769 1.00 37.84 17 LEU B N 1
ATOM 2769 C CA . LEU B 1 20 ? -27.255 -42.175 16.192 1.00 37.71 17 LEU B CA 1
ATOM 2770 C C . LEU B 1 20 ? -26.292 -41.923 15.042 1.00 37.61 17 LEU B C 1
ATOM 2771 O O . LEU B 1 20 ? -26.685 -41.927 13.872 1.00 38.74 17 LEU B O 1
ATOM 2776 N N . LEU B 1 21 ? -25.023 -41.713 15.380 1.00 37.34 18 LEU B N 1
ATOM 2777 C CA . LEU B 1 21 ? -23.997 -41.562 14.360 1.00 37.13 18 LEU B CA 1
ATOM 2778 C C . LEU B 1 21 ? -23.473 -42.935 13.951 1.00 36.88 18 LEU B C 1
ATOM 2779 O O . LEU B 1 21 ? -23.178 -43.776 14.805 1.00 37.62 18 LEU B O 1
ATOM 2784 N N . VAL B 1 22 ? -23.347 -43.159 12.649 1.00 37.38 19 VAL B N 1
ATOM 2785 C CA . VAL B 1 22 ? -22.944 -44.474 12.149 1.00 37.35 19 VAL B CA 1
ATOM 2786 C C . VAL B 1 22 ? -21.425 -44.594 12.240 1.00 37.30 19 VAL B C 1
ATOM 2787 O O . VAL B 1 22 ? -20.712 -43.729 11.707 1.00 37.69 19 VAL B O 1
ATOM 2791 N N . PRO B 1 23 ? -20.898 -45.631 12.894 1.00 37.85 20 PRO B N 1
ATOM 2792 C CA . PRO B 1 23 ? -19.447 -45.845 12.890 1.00 38.68 20 PRO B CA 1
ATOM 2793 C C . PRO B 1 23 ? -18.917 -45.989 11.473 1.00 40.09 20 PRO B C 1
ATOM 2794 O O . PRO B 1 23 ? -19.598 -46.501 10.580 1.00 40.67 20 PRO B O 1
ATOM 2798 N N . ALA B 1 24 ? -17.685 -45.523 11.272 1.00 41.63 21 ALA B N 1
ATOM 2799 C CA . ALA B 1 24 ? -17.054 -45.515 9.959 1.00 43.49 21 ALA B CA 1
ATOM 2800 C C . ALA B 1 24 ? -15.624 -46.023 10.067 1.00 44.61 21 ALA B C 1
ATOM 2801 O O . ALA B 1 24 ? -15.067 -46.149 11.159 1.00 44.09 21 ALA B O 1
ATOM 2803 N N . LYS B 1 25 ? -15.022 -46.314 8.912 1.00 47.06 22 LYS B N 1
ATOM 2804 C CA . LYS B 1 25 ? -13.617 -46.699 8.889 1.00 49.80 22 LYS B CA 1
ATOM 2805 C C . LYS B 1 25 ? -12.787 -45.621 9.567 1.00 50.94 22 LYS B C 1
ATOM 2806 O O . LYS B 1 25 ? -12.957 -44.431 9.295 1.00 50.37 22 LYS B O 1
ATOM 2812 N N . SER B 1 26 ? -11.910 -46.031 10.477 1.00 53.06 23 SER B N 1
ATOM 2813 C CA . SER B 1 26 ? -11.124 -45.073 11.234 1.00 56.20 23 SER B CA 1
ATOM 2814 C C . SER B 1 26 ? -9.651 -45.439 11.206 1.00 58.91 23 SER B C 1
ATOM 2815 O O . SER B 1 26 ? -9.276 -46.602 11.381 1.00 58.77 23 SER B O 1
ATOM 2818 N N . ASP B 1 27 ? -8.826 -44.420 10.994 1.00 61.92 24 ASP B N 1
ATOM 2819 C CA . ASP B 1 27 ? -7.378 -44.532 11.038 1.00 65.21 24 ASP B CA 1
ATOM 2820 C C . ASP B 1 27 ? -6.787 -43.683 12.155 1.00 65.13 24 ASP B C 1
ATOM 2821 O O . ASP B 1 27 ? -5.560 -43.587 12.268 1.00 65.16 24 ASP B O 1
ATOM 2826 N N . VAL B 1 28 ? -7.629 -43.069 12.984 1.00 64.93 25 VAL B N 1
ATOM 2827 C CA . VAL B 1 28 ? -7.191 -42.085 13.962 1.00 64.98 25 VAL B CA 1
ATOM 2828 C C . VAL B 1 28 ? -7.716 -42.466 15.340 1.00 64.54 25 VAL B C 1
ATOM 2829 O O . VAL B 1 28 ? -8.859 -42.915 15.486 1.00 64.34 25 VAL B O 1
ATOM 2833 N N . LEU B 1 29 ? -6.884 -42.299 16.334 1.00 64.26 26 LEU B N 1
ATOM 2834 C CA . LEU B 1 29 ? -7.229 -42.531 17.724 1.00 64.35 26 LEU B CA 1
ATOM 2835 C C . LEU B 1 29 ? -7.736 -41.242 18.364 1.00 63.08 26 LEU B C 1
ATOM 2836 O O . LEU B 1 29 ? -7.294 -40.147 18.000 1.00 63.03 26 LEU B O 1
ATOM 2841 N N . PRO B 1 30 ? -8.671 -41.354 19.313 1.00 61.91 27 PRO B N 1
ATOM 2842 C CA . PRO B 1 30 ? -9.248 -40.145 19.927 1.00 61.39 27 PRO B CA 1
ATOM 2843 C C . PRO B 1 30 ? -8.212 -39.177 20.475 1.00 61.46 27 PRO B C 1
ATOM 2844 O O . PRO B 1 30 ? -8.446 -37.962 20.467 1.00 60.27 27 PRO B O 1
ATOM 2848 N N . ARG B 1 31 ? -7.063 -39.676 20.938 1.00 63.16 28 ARG B N 1
ATOM 2849 C CA . ARG B 1 31 ? -6.011 -38.793 21.425 1.00 65.20 28 ARG B CA 1
ATOM 2850 C C . ARG B 1 31 ? -5.404 -37.951 20.312 1.00 64.57 28 ARG B C 1
ATOM 2851 O O . ARG B 1 31 ? -4.852 -36.882 20.592 1.00 64.41 28 ARG B O 1
ATOM 2859 N N . GLU B 1 32 ? -5.501 -38.400 19.062 1.00 64.29 29 GLU B N 1
ATOM 2860 C CA . GLU B 1 32 ? -4.834 -37.740 17.949 1.00 63.79 29 GLU B CA 1
ATOM 2861 C C . GLU B 1 32 ? -5.747 -36.829 17.137 1.00 61.11 29 GLU B C 1
ATOM 2862 O O . GLU B 1 32 ? -5.249 -36.099 16.274 1.00 61.28 29 GLU B O 1
ATOM 2868 N N . VAL B 1 33 ? -7.052 -36.847 17.377 1.00 58.13 30 VAL B N 1
ATOM 2869 C CA . VAL B 1 33 ? -7.951 -36.007 16.594 1.00 55.00 30 VAL B CA 1
ATOM 2870 C C . VAL B 1 33 ? -7.834 -34.562 17.060 1.00 53.07 30 VAL B C 1
ATOM 2871 O O . VAL B 1 33 ? -7.473 -34.274 18.209 1.00 53.26 30 VAL B O 1
ATOM 2875 N N . SER B 1 34 ? -8.116 -33.641 16.146 1.00 50.66 31 SER B N 1
ATOM 2876 C CA . SER B 1 34 ? -8.113 -32.214 16.432 1.00 49.15 31 SER B CA 1
ATOM 2877 C C . SER B 1 34 ? -9.535 -31.747 16.697 1.00 47.32 31 SER B C 1
ATOM 2878 O O . SER B 1 34 ? -10.435 -32.002 15.891 1.00 46.15 31 SER B O 1
ATOM 2881 N N . VAL B 1 35 ? -9.734 -31.059 17.818 1.00 46.82 32 VAL B N 1
ATOM 2882 C CA . VAL B 1 35 ? -11.035 -30.492 18.145 1.00 46.41 32 VAL B CA 1
ATOM 2883 C C . VAL B 1 35 ? -11.043 -28.977 17.991 1.00 45.73 32 VAL B C 1
ATOM 2884 O O . VAL B 1 35 ? -11.981 -28.317 18.448 1.00 45.55 32 VAL B O 1
ATOM 2888 N N . LYS B 1 36 ? -10.025 -28.410 17.344 1.00 45.33 33 LYS B N 1
ATOM 2889 C CA . LYS B 1 36 ? -9.985 -26.973 17.105 1.00 45.97 33 LYS B CA 1
ATOM 2890 C C . LYS B 1 36 ? -11.021 -26.555 16.066 1.00 44.91 33 LYS B C 1
ATOM 2891 O O . LYS B 1 36 ? -11.356 -27.304 15.142 1.00 44.92 33 LYS B O 1
ATOM 2897 N N . THR B 1 37 ? -11.509 -25.328 16.207 1.00 44.73 34 THR B N 1
ATOM 2898 C CA . THR B 1 37 ? -12.478 -24.791 15.262 1.00 45.15 34 THR B CA 1
ATOM 2899 C C . THR B 1 37 ? -12.236 -23.298 15.099 1.00 43.88 34 THR B C 1
ATOM 2900 O O . THR B 1 37 ? -11.906 -22.600 16.061 1.00 44.29 34 THR B O 1
ATOM 2904 N N . VAL B 1 38 ? -12.358 -22.824 13.869 1.00 42.46 35 VAL B N 1
ATOM 2905 C CA . VAL B 1 38 ? -12.139 -21.425 13.534 1.00 42.78 35 VAL B CA 1
ATOM 2906 C C . VAL B 1 38 ? -13.503 -20.789 13.317 1.00 41.88 35 VAL B C 1
ATOM 2907 O O . VAL B 1 38 ? -14.216 -21.142 12.370 1.00 42.07 35 VAL B O 1
ATOM 2911 N N . LEU B 1 39 ? -13.879 -19.858 14.191 1.00 40.89 36 LEU B N 1
ATOM 2912 C CA . LEU B 1 39 ? -15.144 -19.155 14.000 1.00 41.18 36 LEU B CA 1
ATOM 2913 C C . LEU B 1 39 ? -14.967 -17.945 13.099 1.00 42.94 36 LEU B C 1
ATOM 2914 O O . LEU B 1 39 ? -15.854 -17.627 12.300 1.00 43.15 36 LEU B O 1
ATOM 2919 N N . SER B 1 40 ? -13.835 -17.260 13.231 1.00 43.82 37 SER B N 1
ATOM 2920 C CA . SER B 1 40 ? -13.394 -16.256 12.276 1.00 44.42 37 SER B CA 1
ATOM 2921 C C . SER B 1 40 ? -11.876 -16.186 12.358 1.00 46.64 37 SER B C 1
ATOM 2922 O O . SER B 1 40 ? -11.251 -16.845 13.192 1.00 47.41 37 SER B O 1
ATOM 2925 N N . GLU B 1 41 ? -11.281 -15.371 11.486 1.00 47.60 38 GLU B N 1
ATOM 2926 C CA . GLU B 1 41 ? -9.831 -15.229 11.501 1.00 49.72 38 GLU B CA 1
ATOM 2927 C C . GLU B 1 41 ? -9.330 -14.710 12.849 1.00 49.59 38 GLU B C 1
ATOM 2928 O O . GLU B 1 41 ? -8.204 -15.020 13.256 1.00 49.63 38 GLU B O 1
ATOM 2934 N N . SER B 1 42 ? -10.168 -13.971 13.577 1.00 49.08 39 SER B N 1
ATOM 2935 C CA . SER B 1 42 ? -9.802 -13.388 14.862 1.00 48.15 39 SER B CA 1
ATOM 2936 C C . SER B 1 42 ? -10.460 -14.095 16.038 1.00 47.68 39 SER B C 1
ATOM 2937 O O . SER B 1 42 ? -10.442 -13.566 17.156 1.00 47.84 39 SER B O 1
ATOM 2940 N N . LEU B 1 43 ? -11.046 -15.272 15.816 1.00 46.83 40 LEU B N 1
ATOM 2941 C CA . LEU B 1 43 ? -11.774 -15.969 16.875 1.00 46.62 40 LEU B CA 1
ATOM 2942 C C . LEU B 1 43 ? -11.596 -17.473 16.648 1.00 47.37 40 LEU B C 1
ATOM 2943 O O . LEU B 1 43 ? -12.438 -18.155 16.057 1.00 47.55 40 LEU B O 1
ATOM 2948 N N . GLN B 1 44 ? -10.467 -17.993 17.118 1.00 47.82 41 GLN B N 1
ATOM 2949 C CA . GLN B 1 44 ? -10.099 -19.392 16.944 1.00 49.21 41 GLN B CA 1
ATOM 2950 C C . GLN B 1 44 ? -10.161 -20.080 18.303 1.00 49.33 41 GLN B C 1
ATOM 2951 O O . GLN B 1 44 ? -9.494 -19.647 19.251 1.00 50.53 41 GLN B O 1
ATOM 2957 N N . LEU B 1 45 ? -10.960 -21.140 18.395 1.00 48.50 42 LEU B N 1
ATOM 2958 C CA . LEU B 1 45 ? -11.189 -21.860 19.643 1.00 48.16 42 LEU B CA 1
ATOM 2959 C C . LEU B 1 45 ? -10.497 -23.215 19.599 1.00 48.22 42 LEU B C 1
ATOM 2960 O O . LEU B 1 45 ? -10.597 -23.937 18.603 1.00 48.14 42 LEU B O 1
ATOM 2965 N N . ASN B 1 46 ? -9.810 -23.570 20.681 1.00 48.40 43 ASN B N 1
ATOM 2966 C CA . ASN B 1 46 ? -9.147 -24.864 20.686 1.00 48.39 43 ASN B CA 1
ATOM 2967 C C . ASN B 1 46 ? -10.088 -25.999 21.068 1.00 47.60 43 ASN B C 1
ATOM 2968 O O . ASN B 1 46 ? -9.796 -27.155 20.751 1.00 48.29 43 ASN B O 1
ATOM 2973 N N . ILE B 1 47 ? -11.206 -25.699 21.721 1.00 46.43 44 ILE B N 1
ATOM 2974 C CA . ILE B 1 47 ? -12.278 -26.676 21.912 1.00 45.41 44 ILE B CA 1
ATOM 2975 C C . ILE B 1 47 ? -13.591 -26.049 21.457 1.00 44.61 44 ILE B C 1
ATOM 2976 O O . ILE B 1 47 ? -13.784 -24.832 21.600 1.00 45.64 44 ILE B O 1
ATOM 2981 N N . PRO B 1 48 ? -14.522 -26.826 20.907 1.00 43.14 45 PRO B N 1
ATOM 2982 C CA . PRO B 1 48 ? -15.721 -26.254 20.284 1.00 42.15 45 PRO B CA 1
ATOM 2983 C C . PRO B 1 48 ? -16.866 -26.003 21.264 1.00 41.68 45 PRO B C 1
ATOM 2984 O O . PRO B 1 48 ? -18.007 -26.417 21.037 1.00 42.34 45 PRO B O 1
ATOM 2988 N N . LEU B 1 49 ? -16.577 -25.281 22.348 1.00 42.03 46 LEU B N 1
ATOM 2989 C CA . LEU B 1 49 ? -17.515 -25.103 23.448 1.00 42.75 46 LEU B CA 1
ATOM 2990 C C . LEU B 1 49 ? -17.639 -23.627 23.801 1.00 43.13 46 LEU B C 1
ATOM 2991 O O . LEU B 1 49 ? -16.628 -22.949 24.011 1.00 43.17 46 LEU B O 1
ATOM 2996 N N . ILE B 1 50 ? -18.874 -23.135 23.872 1.00 42.77 47 ILE B N 1
ATOM 2997 C CA . ILE B 1 50 ? -19.175 -21.784 24.330 1.00 42.47 47 ILE B CA 1
ATOM 2998 C C . ILE B 1 50 ? -20.159 -21.882 25.488 1.00 42.58 47 ILE B C 1
ATOM 2999 O O . ILE B 1 50 ? -21.166 -22.591 25.388 1.00 43.09 47 ILE B O 1
ATOM 3004 N N . SER B 1 51 ? -19.885 -21.168 26.580 1.00 43.81 48 SER B N 1
ATOM 3005 C CA . SER B 1 51 ? -20.817 -21.133 27.702 1.00 44.75 48 SER B CA 1
ATOM 3006 C C . SER B 1 51 ? -21.844 -20.027 27.479 1.00 45.26 48 SER B C 1
ATOM 3007 O O . SER B 1 51 ? -21.500 -18.917 27.061 1.00 46.73 48 SER B O 1
ATOM 3010 N N . ALA B 1 52 ? -23.108 -20.342 27.757 1.00 44.96 49 ALA B N 1
ATOM 3011 C CA . ALA B 1 52 ? -24.217 -19.483 27.354 1.00 44.81 49 ALA B CA 1
ATOM 3012 C C . ALA B 1 52 ? -24.173 -18.127 28.053 1.00 45.48 49 ALA B C 1
ATOM 3013 O O . ALA B 1 52 ? -23.714 -18.000 29.189 1.00 45.18 49 ALA B O 1
ATOM 3015 N N . GLY B 1 53 ? -24.662 -17.102 27.352 1.00 46.61 50 GLY B N 1
ATOM 3016 C CA . GLY B 1 53 ? -24.765 -15.775 27.928 1.00 47.61 50 GLY B CA 1
ATOM 3017 C C . GLY B 1 53 ? -25.945 -15.628 28.870 1.00 48.09 50 GLY B C 1
ATOM 3018 O O . GLY B 1 53 ? -26.887 -14.882 28.585 1.00 48.17 50 GLY B O 1
ATOM 3019 N N . MET B 1 54 ? -25.911 -16.337 29.994 1.00 48.67 51 MET B N 1
ATOM 3020 C CA . MET B 1 54 ? -27.014 -16.365 30.940 1.00 49.13 51 MET B CA 1
ATOM 3021 C C . MET B 1 54 ? -26.528 -15.973 32.329 1.00 49.51 51 MET B C 1
ATOM 3022 O O . MET B 1 54 ? -25.379 -16.232 32.702 1.00 48.81 51 MET B O 1
ATOM 3027 N N . ASP B 1 55 ? -27.419 -15.353 33.101 1.00 50.10 52 ASP B N 1
ATOM 3028 C CA . ASP B 1 55 ? -26.996 -14.828 34.396 1.00 51.90 52 ASP B CA 1
ATOM 3029 C C . ASP B 1 55 ? -26.784 -15.917 35.441 1.00 52.00 52 ASP B C 1
ATOM 3030 O O . ASP B 1 55 ? -26.358 -15.598 36.562 1.00 52.88 52 ASP B O 1
ATOM 3035 N N . THR B 1 56 ? -27.071 -17.179 35.120 1.00 52.08 53 THR B N 1
ATOM 3036 C CA . THR B 1 56 ? -26.694 -18.295 35.978 1.00 50.94 53 THR B CA 1
ATOM 3037 C C . THR B 1 56 ? -25.635 -19.184 35.339 1.00 49.77 53 THR B C 1
ATOM 3038 O O . THR B 1 56 ? -25.408 -20.296 35.824 1.00 49.70 53 THR B O 1
ATOM 3042 N N . VAL B 1 57 ? -24.974 -18.721 34.270 1.00 48.55 54 VAL B N 1
ATOM 3043 C CA . VAL B 1 57 ? -23.967 -19.529 33.587 1.00 47.71 54 VAL B CA 1
ATOM 3044 C C . VAL B 1 57 ? -22.628 -18.808 33.445 1.00 48.57 54 VAL B C 1
ATOM 3045 O O . VAL B 1 57 ? -21.587 -19.372 33.797 1.00 49.76 54 VAL B O 1
ATOM 3049 N N . THR B 1 58 ? -22.617 -17.573 32.930 1.00 48.35 55 THR B N 1
ATOM 3050 C CA . THR B 1 58 ? -21.350 -16.945 32.545 1.00 48.67 55 THR B CA 1
ATOM 3051 C C . THR B 1 58 ? -21.254 -15.508 33.041 1.00 49.60 55 THR B C 1
ATOM 3052 O O . THR B 1 58 ? -21.926 -14.616 32.508 1.00 49.71 55 THR B O 1
ATOM 3056 N N . GLU B 1 59 ? -20.388 -15.282 34.029 1.00 50.32 56 GLU B N 1
ATOM 3057 C CA . GLU B 1 59 ? -19.799 -13.967 34.238 1.00 50.77 56 GLU B CA 1
ATOM 3058 C C . GLU B 1 59 ? -18.290 -14.106 34.064 1.00 51.59 56 GLU B C 1
ATOM 3059 O O . GLU B 1 59 ? -17.830 -15.081 33.459 1.00 51.67 56 GLU B O 1
ATOM 3065 N N . ALA B 1 60 ? -17.507 -13.154 34.580 1.00 52.32 57 ALA B N 1
ATOM 3066 C CA . ALA B 1 60 ? -16.084 -13.113 34.250 1.00 52.34 57 ALA B CA 1
ATOM 3067 C C . ALA B 1 60 ? -15.365 -14.392 34.672 1.00 52.22 57 ALA B C 1
ATOM 3068 O O . ALA B 1 60 ? -14.548 -14.930 33.914 1.00 52.50 57 ALA B O 1
ATOM 3070 N N . ASP B 1 61 ? -15.655 -14.896 35.871 1.00 51.98 58 ASP B N 1
ATOM 3071 C CA . ASP B 1 61 ? -14.939 -16.068 36.362 1.00 52.39 58 ASP B CA 1
ATOM 3072 C C . ASP B 1 61 ? -15.165 -17.267 35.454 1.00 51.25 58 ASP B C 1
ATOM 3073 O O . ASP B 1 61 ? -14.222 -18.002 35.133 1.00 50.90 58 ASP B O 1
ATOM 3078 N N . MET B 1 62 ? -16.409 -17.475 35.027 1.00 50.28 59 MET B N 1
ATOM 3079 C CA . MET B 1 62 ? -16.700 -18.540 34.074 1.00 49.83 59 MET B CA 1
ATOM 3080 C C . MET B 1 62 ? -15.989 -18.305 32.748 1.00 48.21 59 MET B C 1
ATOM 3081 O O . MET B 1 62 ? -15.424 -19.238 32.165 1.00 47.48 59 MET B O 1
ATOM 3086 N N . ALA B 1 63 ? -16.001 -17.064 32.257 1.00 47.99 60 ALA B N 1
ATOM 3087 C CA . ALA B 1 63 ? -15.403 -16.798 30.953 1.00 48.19 60 ALA B CA 1
ATOM 3088 C C . ALA B 1 63 ? -13.894 -17.008 30.987 1.00 47.37 60 ALA B C 1
ATOM 3089 O O . ALA B 1 63 ? -13.314 -17.526 30.025 1.00 47.46 60 ALA B O 1
ATOM 3091 N N . ILE B 1 64 ? -13.241 -16.629 32.090 1.00 47.36 61 ILE B N 1
ATOM 3092 C CA . ILE B 1 64 ? -11.819 -16.918 32.240 1.00 47.32 61 ILE B CA 1
ATOM 3093 C C . ILE B 1 64 ? -11.581 -18.422 32.217 1.00 47.83 61 ILE B C 1
ATOM 3094 O O . ILE B 1 64 ? -10.695 -18.919 31.512 1.00 48.89 61 ILE B O 1
ATOM 3099 N N . ALA B 1 65 ? -12.376 -19.171 32.985 1.00 47.78 62 ALA B N 1
ATOM 3100 C CA . ALA B 1 65 ? -12.203 -20.619 33.037 1.00 47.53 62 ALA B CA 1
ATOM 3101 C C . ALA B 1 65 ? -12.464 -21.258 31.680 1.00 46.93 62 ALA B C 1
ATOM 3102 O O . ALA B 1 65 ? -11.722 -22.153 31.256 1.00 47.40 62 ALA B O 1
ATOM 3104 N N . MET B 1 66 ? -13.510 -20.809 30.980 1.00 46.93 63 MET B N 1
ATOM 3105 C CA . MET B 1 66 ? -13.784 -21.329 29.645 1.00 46.87 63 MET B CA 1
ATOM 3106 C C . MET B 1 66 ? -12.628 -21.033 28.698 1.00 47.47 63 MET B C 1
ATOM 3107 O O . MET B 1 66 ? -12.165 -21.917 27.968 1.00 47.66 63 MET B O 1
ATOM 3112 N N . ALA B 1 67 ? -12.143 -19.788 28.703 1.00 48.04 64 ALA B N 1
ATOM 3113 C CA . ALA B 1 67 ? -11.063 -19.412 27.796 1.00 48.21 64 ALA B CA 1
ATOM 3114 C C . ALA B 1 67 ? -9.793 -20.199 28.094 1.00 48.82 64 ALA B C 1
ATOM 3115 O O . ALA B 1 67 ? -9.073 -20.602 27.174 1.00 48.69 64 ALA B O 1
ATOM 3117 N N . ARG B 1 68 ? -9.512 -20.448 29.375 1.00 49.30 65 ARG B N 1
ATOM 3118 C CA . ARG B 1 68 ? -8.310 -21.194 29.722 1.00 51.24 65 ARG B CA 1
ATOM 3119 C C . ARG B 1 68 ? -8.386 -22.643 29.260 1.00 52.03 65 ARG B C 1
ATOM 3120 O O . ARG B 1 68 ? -7.346 -23.267 29.021 1.00 52.23 65 ARG B O 1
ATOM 3128 N N . GLN B 1 69 ? -9.595 -23.193 29.132 1.00 52.40 66 GLN B N 1
ATOM 3129 C CA . GLN B 1 69 ? -9.763 -24.532 28.580 1.00 52.49 66 GLN B CA 1
ATOM 3130 C C . GLN B 1 69 ? -9.667 -24.560 27.060 1.00 51.54 66 GLN B C 1
ATOM 3131 O O . GLN B 1 69 ? -9.555 -25.649 26.484 1.00 52.01 66 GLN B O 1
ATOM 3137 N N . GLY B 1 70 ? -9.701 -23.403 26.401 1.00 49.73 67 GLY B N 1
ATOM 3138 C CA . GLY B 1 70 ? -9.718 -23.335 24.956 1.00 48.61 67 GLY B CA 1
ATOM 3139 C C . GLY B 1 70 ? -11.049 -22.931 24.356 1.00 47.42 67 GLY B C 1
ATOM 3140 O O . GLY B 1 70 ? -11.183 -22.933 23.123 1.00 46.68 67 GLY B O 1
ATOM 3141 N N . GLY B 1 71 ? -12.033 -22.591 25.186 1.00 46.60 68 GLY B N 1
ATOM 3142 C CA . GLY B 1 71 ? -13.360 -22.256 24.718 1.00 45.63 68 GLY B CA 1
ATOM 3143 C C . GLY B 1 71 ? -13.684 -20.786 24.869 1.00 45.29 68 GLY B C 1
ATOM 3144 O O . GLY B 1 71 ? -12.787 -19.938 24.842 1.00 45.63 68 GLY B O 1
ATOM 3145 N N . LEU B 1 72 ? -14.964 -20.466 25.024 1.00 44.65 69 LEU B N 1
ATOM 3146 C CA . LEU B 1 72 ? -15.385 -19.075 25.042 1.00 44.20 69 LEU B CA 1
ATOM 3147 C C . LEU B 1 72 ? -16.548 -18.901 26.004 1.00 45.14 69 LEU B C 1
ATOM 3148 O O . LEU B 1 72 ? -17.453 -19.739 26.059 1.00 45.59 69 LEU B O 1
ATOM 3153 N N . GLY B 1 73 ? -16.517 -17.811 26.760 1.00 45.15 70 GLY B N 1
ATOM 3154 C CA . GLY B 1 73 ? -17.625 -17.416 27.614 1.00 45.06 70 GLY B CA 1
ATOM 3155 C C . GLY B 1 73 ? -18.301 -16.177 27.054 1.00 45.43 70 GLY B C 1
ATOM 3156 O O . GLY B 1 73 ? -17.632 -15.257 26.577 1.00 45.69 70 GLY B O 1
ATOM 3157 N N . ILE B 1 74 ? -19.626 -16.166 27.101 1.00 44.67 71 ILE B N 1
ATOM 3158 C CA . ILE B 1 74 ? -20.417 -15.004 26.721 1.00 44.51 71 ILE B CA 1
ATOM 3159 C C . ILE B 1 74 ? -20.936 -14.367 28.001 1.00 45.33 71 ILE B C 1
ATOM 3160 O O . ILE B 1 74 ? -21.847 -14.901 28.644 1.00 45.88 71 ILE B O 1
ATOM 3165 N N . ILE B 1 75 ? -20.372 -13.219 28.376 1.00 46.26 72 ILE B N 1
ATOM 3166 C CA . ILE B 1 75 ? -20.858 -12.533 29.567 1.00 47.47 72 ILE B CA 1
ATOM 3167 C C . ILE B 1 75 ? -22.268 -12.020 29.312 1.00 48.46 72 ILE B C 1
ATOM 3168 O O . ILE B 1 75 ? -22.533 -11.345 28.308 1.00 48.93 72 ILE B O 1
ATOM 3173 N N . HIS B 1 76 ? -23.185 -12.348 30.221 1.00 48.67 73 HIS B N 1
ATOM 3174 C CA . HIS B 1 76 ? -24.593 -12.072 29.992 1.00 49.92 73 HIS B CA 1
ATOM 3175 C C . HIS B 1 76 ? -24.882 -10.573 30.085 1.00 51.56 73 HIS B C 1
ATOM 3176 O O . HIS B 1 76 ? -24.069 -9.769 30.552 1.00 51.20 73 HIS B O 1
ATOM 3183 N N . LYS B 1 77 ? -26.079 -10.217 29.637 1.00 53.45 74 LYS B N 1
ATOM 3184 C CA . LYS B 1 77 ? -26.504 -8.845 29.411 1.00 55.12 74 LYS B CA 1
ATOM 3185 C C . LYS B 1 77 ? -27.197 -8.222 30.622 1.00 55.74 74 LYS B C 1
ATOM 3186 O O . LYS B 1 77 ? -27.340 -6.996 30.675 1.00 55.65 74 LYS B O 1
ATOM 3192 N N . ASN B 1 78 ? -27.591 -9.024 31.612 1.00 56.77 75 ASN B N 1
ATOM 3193 C CA . ASN B 1 78 ? -28.338 -8.529 32.771 1.00 57.49 75 ASN B CA 1
ATOM 3194 C C . ASN B 1 78 ? -27.390 -7.847 33.760 1.00 57.15 75 ASN B C 1
ATOM 3195 O O . ASN B 1 78 ? -27.172 -8.296 34.888 1.00 56.29 75 ASN B O 1
ATOM 3200 N N . MET B 1 79 ? -26.824 -6.730 33.310 1.00 57.51 76 MET B N 1
ATOM 3201 C CA . MET B 1 79 ? -26.014 -5.853 34.148 1.00 57.48 76 MET B CA 1
ATOM 3202 C C . MET B 1 79 ? -25.833 -4.543 33.396 1.00 57.01 76 MET B C 1
ATOM 3203 O O . MET B 1 79 ? -26.138 -4.444 32.205 1.00 56.78 76 MET B O 1
ATOM 3208 N N . SER B 1 80 ? -25.336 -3.537 34.107 1.00 56.40 77 SER B N 1
ATOM 3209 C CA . SER B 1 80 ? -25.148 -2.231 33.498 1.00 56.43 77 SER B CA 1
ATOM 3210 C C . SER B 1 80 ? -24.052 -2.294 32.434 1.00 56.27 77 SER B C 1
ATOM 3211 O O . SER B 1 80 ? -23.277 -3.251 32.352 1.00 55.76 77 SER B O 1
ATOM 3214 N N . ILE B 1 81 ? -24.003 -1.249 31.604 1.00 56.66 78 ILE B N 1
ATOM 3215 C CA . ILE B 1 81 ? -22.974 -1.161 30.570 1.00 57.65 78 ILE B CA 1
ATOM 3216 C C . ILE B 1 81 ? -21.592 -1.198 31.206 1.00 59.09 78 ILE B C 1
ATOM 3217 O O . ILE B 1 81 ? -20.706 -1.947 30.775 1.00 58.99 78 ILE B O 1
ATOM 3222 N N A GLU B 1 82 ? -21.395 -0.388 32.247 0.71 60.11 79 GLU B N 1
ATOM 3223 N N B GLU B 1 82 ? -21.389 -0.387 32.247 0.29 60.12 79 GLU B N 1
ATOM 3224 C CA A GLU B 1 82 ? -20.082 -0.275 32.872 0.71 60.93 79 GLU B CA 1
ATOM 3225 C CA B GLU B 1 82 ? -20.069 -0.287 32.863 0.29 60.95 79 GLU B CA 1
ATOM 3226 C C A GLU B 1 82 ? -19.684 -1.570 33.569 0.71 60.13 79 GLU B C 1
ATOM 3227 C C B GLU B 1 82 ? -19.681 -1.582 33.564 0.29 59.98 79 GLU B C 1
ATOM 3228 O O A GLU B 1 82 ? -18.503 -1.936 33.577 0.71 60.58 79 GLU B O 1
ATOM 3229 O O B GLU B 1 82 ? -18.502 -1.955 33.575 0.29 60.08 79 GLU B O 1
ATOM 3240 N N . GLN B 1 83 ? -20.653 -2.277 34.160 1.00 59.01 80 GLN B N 1
ATOM 3241 C CA . GLN B 1 83 ? -20.358 -3.564 34.784 1.00 57.60 80 GLN B CA 1
ATOM 3242 C C . GLN B 1 83 ? -19.917 -4.581 33.739 1.00 54.51 80 GLN B C 1
ATOM 3243 O O . GLN B 1 83 ? -18.899 -5.262 33.906 1.00 53.31 80 GLN B O 1
ATOM 3249 N N . GLN B 1 84 ? -20.673 -4.693 32.647 1.00 52.61 81 GLN B N 1
ATOM 3250 C CA . GLN B 1 84 ? -20.338 -5.682 31.631 1.00 51.31 81 GLN B CA 1
ATOM 3251 C C . GLN B 1 84 ? -19.006 -5.361 30.965 1.00 51.35 81 GLN B C 1
ATOM 3252 O O . GLN B 1 84 ? -18.213 -6.265 30.684 1.00 51.14 81 GLN B O 1
ATOM 3258 N N . ALA B 1 85 ? -18.734 -4.078 30.717 1.00 51.96 82 ALA B N 1
ATOM 3259 C CA . ALA B 1 85 ? -17.451 -3.707 30.133 1.00 52.37 82 ALA B CA 1
ATOM 3260 C C . ALA B 1 85 ? -16.307 -4.042 31.081 1.00 53.20 82 ALA B C 1
ATOM 3261 O O . ALA B 1 85 ? -15.242 -4.495 30.649 1.00 54.21 82 ALA B O 1
ATOM 3263 N N . GLU B 1 86 ? -16.514 -3.844 32.382 1.00 52.85 83 GLU B N 1
ATOM 3264 C CA . GLU B 1 86 ? -15.457 -4.169 33.332 1.00 53.59 83 GLU B CA 1
ATOM 3265 C C . GLU B 1 86 ? -15.227 -5.671 33.399 1.00 51.91 83 GLU B C 1
ATOM 3266 O O . GLU B 1 86 ? -14.089 -6.123 33.585 1.00 51.97 83 GLU B O 1
ATOM 3272 N N . GLN B 1 87 ? -16.291 -6.459 33.238 1.00 50.97 84 GLN B N 1
ATOM 3273 C CA . GLN B 1 87 ? -16.142 -7.910 33.249 1.00 50.87 84 GLN B CA 1
ATOM 3274 C C . GLN B 1 87 ? -15.312 -8.376 32.063 1.00 50.49 84 GLN B C 1
ATOM 3275 O O . GLN B 1 87 ? -14.394 -9.192 32.211 1.00 50.32 84 GLN B O 1
ATOM 3281 N N . VAL B 1 88 ? -15.626 -7.859 30.871 1.00 49.75 85 VAL B N 1
ATOM 3282 C CA . VAL B 1 88 ? -14.818 -8.142 29.689 1.00 49.69 85 VAL B CA 1
ATOM 3283 C C . VAL B 1 88 ? -13.367 -7.749 29.931 1.00 50.03 85 VAL B C 1
ATOM 3284 O O . VAL B 1 88 ? -12.440 -8.502 29.605 1.00 49.73 85 VAL B O 1
ATOM 3288 N N . ASP B 1 89 ? -13.147 -6.574 30.527 1.00 51.00 86 ASP B N 1
ATOM 3289 C CA . ASP B 1 89 ? -11.784 -6.132 30.794 1.00 51.86 86 ASP B CA 1
ATOM 3290 C C . ASP B 1 89 ? -11.090 -7.063 31.780 1.00 51.93 86 ASP B C 1
ATOM 3291 O O . ASP B 1 89 ? -9.895 -7.346 31.640 1.00 52.05 86 ASP B O 1
ATOM 3296 N N . LYS B 1 90 ? -11.823 -7.548 32.783 1.00 51.65 87 LYS B N 1
ATOM 3297 C CA . LYS B 1 90 ? -11.253 -8.515 33.714 1.00 51.32 87 LYS B CA 1
ATOM 3298 C C . LYS B 1 90 ? -10.729 -9.744 32.981 1.00 50.84 87 LYS B C 1
ATOM 3299 O O . LYS B 1 90 ? -9.629 -10.228 33.270 1.00 51.38 87 LYS B O 1
ATOM 3305 N N . VAL B 1 91 ? -11.497 -10.257 32.020 1.00 50.14 88 VAL B N 1
ATOM 3306 C CA . VAL B 1 91 ? -11.064 -11.437 31.280 1.00 49.42 88 VAL B CA 1
ATOM 3307 C C . VAL B 1 91 ? -9.872 -11.102 30.392 1.00 49.98 88 VAL B C 1
ATOM 3308 O O . VAL B 1 91 ? -8.879 -11.837 30.358 1.00 50.22 88 VAL B O 1
ATOM 3312 N N . LYS B 1 92 ? -9.951 -9.985 29.658 1.00 50.77 89 LYS B N 1
ATOM 3313 C CA . LYS B 1 92 ? -8.860 -9.611 28.762 1.00 51.63 89 LYS B CA 1
ATOM 3314 C C . LYS B 1 92 ? -7.553 -9.447 29.525 1.00 53.41 89 LYS B C 1
ATOM 3315 O O . LYS B 1 92 ? -6.475 -9.762 29.004 1.00 53.55 89 LYS B O 1
ATOM 3321 N N . ARG B 1 93 ? -7.633 -8.967 30.767 1.00 54.47 90 ARG B N 1
ATOM 3322 C CA . ARG B 1 93 ? -6.463 -8.715 31.597 1.00 55.89 90 ARG B CA 1
ATOM 3323 C C . ARG B 1 93 ? -5.871 -9.976 32.207 1.00 54.91 90 ARG B C 1
ATOM 3324 O O . ARG B 1 93 ? -4.821 -9.890 32.853 1.00 55.80 90 ARG B O 1
ATOM 3332 N N . SER B 1 94 ? -6.511 -11.125 32.043 1.00 53.18 91 SER B N 1
ATOM 3333 C CA . SER B 1 94 ? -6.015 -12.386 32.594 1.00 52.22 91 SER B CA 1
ATOM 3334 C C . SER B 1 94 ? -5.247 -13.186 31.551 1.00 51.06 91 SER B C 1
ATOM 3335 O O . SER B 1 94 ? -5.542 -14.353 31.282 1.00 51.47 91 SER B O 1
ATOM 3338 N N . GLY B 1 95 ? -4.242 -12.566 30.945 1.00 50.45 92 GLY B N 1
ATOM 3339 C CA . GLY B 1 95 ? -3.473 -13.229 29.913 1.00 50.60 92 GLY B CA 1
ATOM 3340 C C . GLY B 1 95 ? -4.044 -13.096 28.522 1.00 50.45 92 GLY B C 1
ATOM 3341 O O . GLY B 1 95 ? -3.800 -13.966 27.675 1.00 51.47 92 GLY B O 1
ATOM 3342 N N . GLY B 1 96 ? -4.802 -12.036 28.255 1.00 49.16 220 GLY B N 1
ATOM 3343 C CA . GLY B 1 96 ? -5.307 -11.796 26.916 1.00 48.31 220 GLY B CA 1
ATOM 3344 C C . GLY B 1 96 ? -6.312 -12.812 26.418 1.00 47.67 220 GLY B C 1
ATOM 3345 O O . GLY B 1 96 ? -6.376 -13.064 25.214 1.00 47.39 220 GLY B O 1
ATOM 3346 N N . LEU B 1 97 ? -7.111 -13.390 27.310 1.00 47.80 221 LEU B N 1
ATOM 3347 C CA . LEU B 1 97 ? -8.023 -14.459 26.928 1.00 48.05 221 LEU B CA 1
ATOM 3348 C C . LEU B 1 97 ? -9.177 -13.935 26.076 1.00 47.06 221 LEU B C 1
ATOM 3349 O O . LEU B 1 97 ? -9.641 -12.806 26.245 1.00 47.40 221 LEU B O 1
ATOM 3354 N N . LEU B 1 98 ? -9.640 -14.773 25.149 1.00 46.55 222 LEU B N 1
ATOM 3355 C CA . LEU B 1 98 ? -10.812 -14.445 24.345 1.00 46.33 222 LEU B CA 1
ATOM 3356 C C . LEU B 1 98 ? -12.058 -14.344 25.223 1.00 46.33 222 LEU B C 1
ATOM 3357 O O . LEU B 1 98 ? -12.195 -15.047 26.225 1.00 47.50 222 LEU B O 1
ATOM 3362 N N . VAL B 1 99 ? -12.977 -13.464 24.835 1.00 45.70 223 VAL B N 1
ATOM 3363 C CA . VAL B 1 99 ? -14.200 -13.257 25.606 1.00 45.40 223 VAL B CA 1
ATOM 3364 C C . VAL B 1 99 ? -15.268 -12.668 24.690 1.00 45.86 223 VAL B C 1
ATOM 3365 O O . VAL B 1 99 ? -14.969 -11.880 23.786 1.00 45.96 223 VAL B O 1
ATOM 3369 N N . GLY B 1 100 ? -16.522 -13.071 24.924 1.00 46.30 224 GLY B N 1
ATOM 3370 C CA . GLY B 1 100 ? -17.665 -12.499 24.247 1.00 47.65 224 GLY B CA 1
ATOM 3371 C C . GLY B 1 100 ? -18.651 -11.901 25.244 1.00 48.90 224 GLY B C 1
ATOM 3372 O O . GLY B 1 100 ? -18.577 -12.149 26.453 1.00 50.15 224 GLY B O 1
ATOM 3373 N N . ALA B 1 101 ? -19.584 -11.102 24.721 1.00 48.72 225 ALA B N 1
ATOM 3374 C CA . ALA B 1 101 ? -20.563 -10.438 25.571 1.00 48.95 225 ALA B CA 1
ATOM 3375 C C . ALA B 1 101 ? -21.889 -10.298 24.835 1.00 49.53 225 ALA B C 1
ATOM 3376 O O . ALA B 1 101 ? -21.912 -10.028 23.631 1.00 50.09 225 ALA B O 1
ATOM 3378 N N . ALA B 1 102 ? -22.989 -10.461 25.575 1.00 49.43 226 ALA B N 1
ATOM 3379 C CA . ALA B 1 102 ? -24.334 -10.403 25.013 1.00 49.24 226 ALA B CA 1
ATOM 3380 C C . ALA B 1 102 ? -24.864 -8.974 24.986 1.00 49.55 226 ALA B C 1
ATOM 3381 O O . ALA B 1 102 ? -24.659 -8.200 25.926 1.00 49.60 226 ALA B O 1
ATOM 3383 N N . VAL B 1 103 ? -25.564 -8.641 23.905 1.00 49.78 227 VAL B N 1
ATOM 3384 C CA . VAL B 1 103 ? -26.182 -7.333 23.717 1.00 50.67 227 VAL B CA 1
ATOM 3385 C C . VAL B 1 103 ? -27.576 -7.557 23.150 1.00 52.20 227 VAL B C 1
ATOM 3386 O O . VAL B 1 103 ? -27.751 -8.364 22.232 1.00 51.54 227 VAL B O 1
ATOM 3390 N N . GLY B 1 104 ? -28.574 -6.855 23.702 1.00 54.78 228 GLY B N 1
ATOM 3391 C CA . GLY B 1 104 ? -29.925 -6.945 23.187 1.00 56.93 228 GLY B CA 1
ATOM 3392 C C . GLY B 1 104 ? -30.162 -5.992 22.030 1.00 59.27 228 GLY B C 1
ATOM 3393 O O . GLY B 1 104 ? -29.329 -5.151 21.703 1.00 59.80 228 GLY B O 1
ATOM 3394 N N . VAL B 1 105 ? -31.328 -6.134 21.402 1.00 61.27 229 VAL B N 1
ATOM 3395 C CA . VAL B 1 105 ? -31.704 -5.260 20.296 1.00 63.51 229 VAL B CA 1
ATOM 3396 C C . VAL B 1 105 ? -32.406 -4.030 20.855 1.00 66.67 229 VAL B C 1
ATOM 3397 O O . VAL B 1 105 ? -33.178 -3.364 20.157 1.00 68.18 229 VAL B O 1
ATOM 3401 N N . THR B 1 106 ? -32.132 -3.724 22.120 1.00 68.48 230 THR B N 1
ATOM 3402 C CA . THR B 1 106 ? -32.654 -2.535 22.767 1.00 70.15 230 THR B CA 1
ATOM 3403 C C . THR B 1 106 ? -32.187 -1.276 22.032 1.00 71.04 230 THR B C 1
ATOM 3404 O O . THR B 1 106 ? -31.320 -1.315 21.155 1.00 71.11 230 THR B O 1
ATOM 3408 N N . ALA B 1 107 ? -32.779 -0.139 22.409 1.00 71.52 231 ALA B N 1
ATOM 3409 C CA . ALA B 1 107 ? -32.468 1.119 21.739 1.00 72.24 231 ALA B CA 1
ATOM 3410 C C . ALA B 1 107 ? -31.107 1.675 22.134 1.00 72.47 231 ALA B C 1
ATOM 3411 O O . ALA B 1 107 ? -30.555 2.505 21.404 1.00 72.64 231 ALA B O 1
ATOM 3413 N N . ASP B 1 108 ? -30.557 1.248 23.270 1.00 72.59 232 ASP B N 1
ATOM 3414 C CA . ASP B 1 108 ? -29.232 1.667 23.703 1.00 72.73 232 ASP B CA 1
ATOM 3415 C C . ASP B 1 108 ? -28.176 0.605 23.428 1.00 70.86 232 ASP B C 1
ATOM 3416 O O . ASP B 1 108 ? -27.125 0.599 24.078 1.00 71.05 232 ASP B O 1
ATOM 3421 N N . ALA B 1 109 ? -28.440 -0.294 22.477 1.00 68.42 233 ALA B N 1
ATOM 3422 C CA . ALA B 1 109 ? -27.495 -1.364 22.178 1.00 66.44 233 ALA B CA 1
ATOM 3423 C C . ALA B 1 109 ? -26.150 -0.803 21.735 1.00 64.47 233 ALA B C 1
ATOM 3424 O O . ALA B 1 109 ? -25.095 -1.245 22.205 1.00 64.12 233 ALA B O 1
ATOM 3426 N N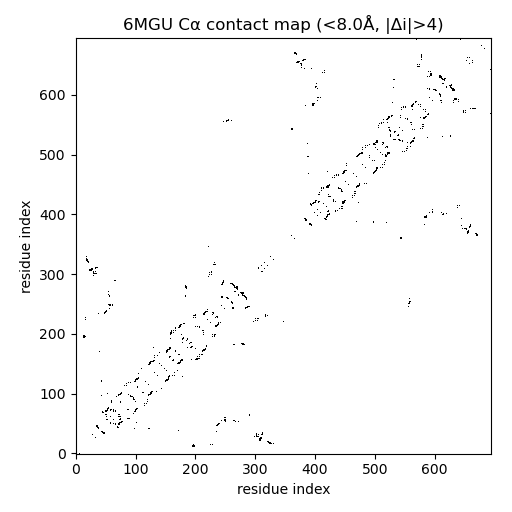 . MET B 1 110 ? -26.167 0.180 20.830 1.00 63.08 234 MET B N 1
ATOM 3427 C CA . MET B 1 110 ? -24.913 0.739 20.337 1.00 61.87 234 MET B CA 1
ATOM 3428 C C . MET B 1 110 ? -24.085 1.340 21.465 1.00 61.08 234 MET B C 1
ATOM 3429 O O . MET B 1 110 ? -22.852 1.267 21.435 1.00 60.94 234 MET B O 1
ATOM 3434 N N . THR B 1 111 ? -24.737 1.924 22.472 1.00 60.40 235 THR B N 1
ATOM 3435 C CA . THR B 1 111 ? -23.999 2.415 23.629 1.00 60.16 235 THR B CA 1
ATOM 3436 C C . THR B 1 111 ? -23.304 1.273 24.356 1.00 58.75 235 THR B C 1
ATOM 3437 O O . THR B 1 111 ? -22.129 1.384 24.725 1.00 58.85 235 THR B O 1
ATOM 3441 N N . ARG B 1 112 ? -24.011 0.160 24.559 1.00 57.35 236 ARG B N 1
ATOM 3442 C CA . ARG B 1 112 ? -23.391 -1.000 25.185 1.00 55.49 236 ARG B CA 1
ATOM 3443 C C . ARG B 1 112 ? -22.209 -1.492 24.363 1.00 54.29 236 ARG B C 1
ATOM 3444 O O . ARG B 1 112 ? -21.121 -1.738 24.898 1.00 54.03 236 ARG B O 1
ATOM 3452 N N . ILE B 1 113 ? -22.402 -1.616 23.052 1.00 52.95 237 ILE B N 1
ATOM 3453 C CA . ILE B 1 113 ? -21.361 -2.159 22.186 1.00 52.50 237 ILE B CA 1
ATOM 3454 C C . ILE B 1 113 ? -20.131 -1.258 22.187 1.00 51.54 237 ILE B C 1
ATOM 3455 O O . ILE B 1 113 ? -18.992 -1.742 22.188 1.00 51.44 237 ILE B O 1
ATOM 3460 N N . ASP B 1 114 ? -20.336 0.063 22.196 1.00 51.23 238 ASP B N 1
ATOM 3461 C CA . ASP B 1 114 ? -19.203 0.984 22.221 1.00 50.75 238 ASP B CA 1
ATOM 3462 C C . ASP B 1 114 ? -18.312 0.729 23.431 1.00 50.44 238 ASP B C 1
ATOM 3463 O O . ASP B 1 114 ? -17.082 0.731 23.318 1.00 49.81 238 ASP B O 1
ATOM 3468 N N . ALA B 1 115 ? -18.916 0.506 24.596 1.00 49.91 239 ALA B N 1
ATOM 3469 C CA . ALA B 1 115 ? -18.126 0.271 25.796 1.00 50.32 239 ALA B CA 1
ATOM 3470 C C . ALA B 1 115 ? -17.493 -1.113 25.792 1.00 50.18 239 ALA B C 1
ATOM 3471 O O . ALA B 1 115 ? -16.390 -1.289 26.321 1.00 50.55 239 ALA B O 1
ATOM 3473 N N . LEU B 1 116 ? -18.166 -2.099 25.200 1.00 49.69 240 LEU B N 1
ATOM 3474 C CA . LEU B 1 116 ? -17.590 -3.435 25.110 1.00 49.41 240 LEU B CA 1
ATOM 3475 C C . LEU B 1 116 ? -16.408 -3.462 24.151 1.00 49.20 240 LEU B C 1
ATOM 3476 O O . LEU B 1 116 ? -15.404 -4.134 24.411 1.00 49.34 240 LEU B O 1
ATOM 3481 N N . VAL B 1 117 ? -16.508 -2.740 23.035 1.00 49.30 241 VAL B N 1
ATOM 3482 C CA . VAL B 1 117 ? -15.399 -2.693 22.088 1.00 49.47 241 VAL B CA 1
ATOM 3483 C C . VAL B 1 117 ? -14.194 -2.005 22.713 1.00 49.92 241 VAL B C 1
ATOM 3484 O O . VAL B 1 117 ? -13.045 -2.406 22.490 1.00 49.20 241 VAL B O 1
ATOM 3488 N N . LYS B 1 118 ? -14.433 -0.965 23.511 1.00 50.76 242 LYS B N 1
ATOM 3489 C CA . LYS B 1 118 ? -13.326 -0.296 24.177 1.00 51.86 242 LYS B CA 1
ATOM 3490 C C . LYS B 1 118 ? -12.706 -1.167 25.256 1.00 51.10 242 LYS B C 1
ATOM 3491 O O . LYS B 1 118 ? -11.541 -0.960 25.605 1.00 51.45 242 LYS B O 1
ATOM 3497 N N . ALA B 1 119 ? -13.449 -2.143 25.776 1.00 49.87 243 ALA B N 1
ATOM 3498 C CA . ALA B 1 119 ? -12.898 -3.151 26.673 1.00 48.81 243 ALA B CA 1
ATOM 3499 C C . ALA B 1 119 ? -12.189 -4.272 25.926 1.00 48.67 243 ALA B C 1
ATOM 3500 O O . ALA B 1 119 ? -11.719 -5.217 26.570 1.00 47.98 243 ALA B O 1
ATOM 3502 N N . SER B 1 120 ? -12.119 -4.182 24.592 1.00 48.41 244 SER B N 1
ATOM 3503 C CA . SER B 1 120 ? -11.467 -5.172 23.729 1.00 49.21 244 SER B CA 1
ATOM 3504 C C . SER B 1 120 ? -12.203 -6.511 23.745 1.00 49.12 244 SER B C 1
ATOM 3505 O O . SER B 1 120 ? -11.580 -7.575 23.769 1.00 50.15 244 SER B O 1
ATOM 3508 N N . VAL B 1 121 ? -13.537 -6.460 23.730 1.00 48.05 245 VAL B N 1
ATOM 3509 C CA . VAL B 1 121 ? -14.309 -7.682 23.572 1.00 47.57 245 VAL B CA 1
ATOM 3510 C C . VAL B 1 121 ? -13.979 -8.291 22.214 1.00 47.92 245 VAL B C 1
ATOM 3511 O O . VAL B 1 121 ? -13.699 -7.583 21.237 1.00 48.39 245 VAL B O 1
ATOM 3515 N N . ASP B 1 122 ? -13.967 -9.620 22.157 1.00 47.76 246 ASP B N 1
ATOM 3516 C CA . ASP B 1 122 ? -13.631 -10.295 20.910 1.00 47.47 246 ASP B CA 1
ATOM 3517 C C . ASP B 1 122 ? -14.841 -10.591 20.043 1.00 47.40 246 ASP B C 1
ATOM 3518 O O . ASP B 1 122 ? -14.694 -10.717 18.823 1.00 47.96 246 ASP B O 1
ATOM 3523 N N . ALA B 1 123 ? -16.026 -10.695 20.633 1.00 47.36 247 ALA B N 1
ATOM 3524 C CA . ALA B 1 123 ? -17.240 -10.913 19.864 1.00 48.20 247 ALA B CA 1
ATOM 3525 C C . ALA B 1 123 ? -18.419 -10.409 20.675 1.00 48.41 247 ALA B C 1
ATOM 3526 O O . ALA B 1 123 ? -18.439 -10.550 21.899 1.00 48.55 247 ALA B O 1
ATOM 3528 N N . ILE B 1 124 ? -19.385 -9.802 19.996 1.00 48.58 248 ILE B N 1
ATOM 3529 C CA . ILE B 1 124 ? -20.658 -9.459 20.609 1.00 48.06 248 ILE B CA 1
ATOM 3530 C C . ILE B 1 124 ? -21.699 -10.435 20.090 1.00 47.36 248 ILE B C 1
ATOM 3531 O O . ILE B 1 124 ? -21.690 -10.806 18.910 1.00 46.62 248 ILE B O 1
ATOM 3536 N N . VAL B 1 125 ? -22.570 -10.878 20.980 1.00 46.89 249 VAL B N 1
ATOM 3537 C CA . VAL B 1 125 ? -23.658 -11.773 20.630 1.00 47.07 249 VAL B CA 1
ATOM 3538 C C . VAL B 1 125 ? -24.926 -10.939 20.618 1.00 47.82 249 VAL B C 1
ATOM 3539 O O . VAL B 1 125 ? -25.413 -10.510 21.671 1.00 47.74 249 VAL B O 1
ATOM 3543 N N . LEU B 1 126 ? -25.438 -10.669 19.426 1.00 49.07 250 LEU B N 1
ATOM 3544 C CA . LEU B 1 126 ? -26.750 -10.053 19.295 1.00 50.87 250 LEU B CA 1
ATOM 3545 C C . LEU B 1 126 ? -27.780 -11.122 19.618 1.00 52.88 250 LEU B C 1
ATOM 3546 O O . LEU B 1 126 ? -28.107 -11.967 18.782 1.00 52.78 250 LEU B O 1
ATOM 3551 N N . ASP B 1 127 ? -28.262 -11.099 20.857 1.00 55.24 251 ASP B N 1
ATOM 3552 C CA . ASP B 1 127 ? -29.101 -12.145 21.427 1.00 57.88 251 ASP B CA 1
ATOM 3553 C C . ASP B 1 127 ? -30.558 -11.712 21.367 1.00 58.38 251 ASP B C 1
ATOM 3554 O O . ASP B 1 127 ? -30.918 -10.668 21.921 1.00 59.86 251 ASP B O 1
ATOM 3559 N N . THR B 1 128 ? -31.395 -12.515 20.720 1.00 57.15 252 THR B N 1
ATOM 3560 C CA . THR B 1 128 ? -32.826 -12.250 20.738 1.00 55.75 252 THR B CA 1
ATOM 3561 C C . THR B 1 128 ? -33.583 -13.563 20.634 1.00 54.11 252 THR B C 1
ATOM 3562 O O . THR B 1 128 ? -33.076 -14.564 20.112 1.00 53.72 252 THR B O 1
ATOM 3566 N N . ALA B 1 129 ? -34.820 -13.542 21.139 1.00 52.82 253 ALA B N 1
ATOM 3567 C CA . ALA B 1 129 ? -35.664 -14.729 21.075 1.00 52.54 253 ALA B CA 1
ATOM 3568 C C . ALA B 1 129 ? -35.993 -15.099 19.635 1.00 51.95 253 ALA B C 1
ATOM 3569 O O . ALA B 1 129 ? -36.062 -16.287 19.295 1.00 51.30 253 ALA B O 1
ATOM 3571 N N . HIS B 1 130 ? -36.203 -14.100 18.775 1.00 51.69 254 HIS B N 1
ATOM 3572 C CA . HIS B 1 130 ? -36.581 -14.322 17.376 1.00 52.18 254 HIS B CA 1
ATOM 3573 C C . HIS B 1 130 ? -35.614 -13.551 16.478 1.00 52.89 254 HIS B C 1
ATOM 3574 O O . HIS B 1 130 ? -35.828 -12.371 16.188 1.00 53.54 254 HIS B O 1
ATOM 3581 N N . GLY B 1 131 ? -34.556 -14.231 16.024 1.00 52.86 255 GLY B N 1
ATOM 3582 C CA . GLY B 1 131 ? -33.530 -13.595 15.214 1.00 52.50 255 GLY B CA 1
ATOM 3583 C C . GLY B 1 131 ? -33.962 -13.248 13.805 1.00 52.85 255 GLY B C 1
ATOM 3584 O O . GLY B 1 131 ? -33.311 -12.419 13.154 1.00 52.73 255 GLY B O 1
ATOM 3585 N N . HIS B 1 132 ? -35.036 -13.859 13.313 1.00 52.15 256 HIS B N 1
ATOM 3586 C CA . HIS B 1 132 ? -35.552 -13.512 11.997 1.00 52.05 256 HIS B CA 1
ATOM 3587 C C . HIS B 1 132 ? -36.416 -12.261 12.022 1.00 54.35 256 HIS B C 1
ATOM 3588 O O . HIS B 1 132 ? -37.238 -12.063 11.125 1.00 55.81 256 HIS B O 1
ATOM 3595 N N . SER B 1 133 ? -36.261 -11.422 13.037 1.00 56.00 257 SER B N 1
ATOM 3596 C CA . SER B 1 133 ? -37.015 -10.186 13.110 1.00 56.96 257 SER B CA 1
ATOM 3597 C C . SER B 1 133 ? -36.298 -9.089 12.334 1.00 56.43 257 SER B C 1
ATOM 3598 O O . SER B 1 133 ? -35.067 -9.062 12.247 1.00 56.01 257 SER B O 1
ATOM 3601 N N . GLN B 1 134 ? -37.087 -8.182 11.756 1.00 56.62 258 GLN B N 1
ATOM 3602 C CA . GLN B 1 134 ? -36.504 -7.064 11.022 1.00 56.17 258 GLN B CA 1
ATOM 3603 C C . GLN B 1 134 ? -35.627 -6.206 11.927 1.00 55.63 258 GLN B C 1
ATOM 3604 O O . GLN B 1 134 ? -34.586 -5.696 11.494 1.00 56.03 258 GLN B O 1
ATOM 3610 N N . GLY B 1 135 ? -36.030 -6.036 13.189 1.00 54.44 259 GLY B N 1
ATOM 3611 C CA . GLY B 1 135 ? -35.237 -5.237 14.109 1.00 53.15 259 GLY B CA 1
ATOM 3612 C C . GLY B 1 135 ? -33.876 -5.837 14.396 1.00 52.14 259 GLY B C 1
ATOM 3613 O O . GLY B 1 135 ? -32.909 -5.111 14.642 1.00 51.99 259 GLY B O 1
ATOM 3614 N N . VAL B 1 136 ? -33.791 -7.155 14.383 1.00 51.79 260 VAL B N 1
ATOM 3615 C CA . VAL B 1 136 ? -32.507 -7.792 14.536 1.00 51.48 260 VAL B CA 1
ATOM 3616 C C . VAL B 1 136 ? -31.627 -7.561 13.314 1.00 50.83 260 VAL B C 1
ATOM 3617 O O . VAL B 1 136 ? -30.478 -7.228 13.440 1.00 50.21 260 VAL B O 1
ATOM 3621 N N . ILE B 1 137 ? -32.196 -7.712 12.127 1.00 50.64 261 ILE B N 1
ATOM 3622 C CA . ILE B 1 137 ? -31.454 -7.488 10.891 1.00 50.19 261 ILE B CA 1
ATOM 3623 C C . ILE B 1 137 ? -30.925 -6.062 10.837 1.00 49.99 261 ILE B C 1
ATOM 3624 O O . ILE B 1 137 ? -29.755 -5.827 10.513 1.00 49.27 261 ILE B O 1
ATOM 3629 N N . ASP B 1 138 ? -31.786 -5.088 11.146 1.00 50.56 262 ASP B N 1
ATOM 3630 C CA . ASP B 1 138 ? -31.372 -3.690 11.112 1.00 51.69 262 ASP B CA 1
ATOM 3631 C C . ASP B 1 138 ? -30.226 -3.430 12.079 1.00 50.89 262 ASP B C 1
ATOM 3632 O O . ASP B 1 138 ? -29.278 -2.708 11.753 1.00 50.30 262 ASP B O 1
ATOM 3637 N N . LYS B 1 139 ? -30.296 -4.012 13.277 1.00 51.15 263 LYS B N 1
ATOM 3638 C CA . LYS B 1 139 ? -29.245 -3.785 14.263 1.00 50.81 263 LYS B CA 1
ATOM 3639 C C . LYS B 1 139 ? -27.921 -4.385 13.809 1.00 50.57 263 LYS B C 1
ATOM 3640 O O . LYS B 1 139 ? -26.865 -3.757 13.965 1.00 50.69 263 LYS B O 1
ATOM 3646 N N . VAL B 1 140 ? -27.954 -5.596 13.245 1.00 50.42 264 VAL B N 1
ATOM 3647 C CA . VAL B 1 140 ? -26.736 -6.204 12.716 1.00 50.30 264 VAL B CA 1
ATOM 3648 C C . VAL B 1 140 ? -26.112 -5.293 11.668 1.00 50.87 264 VAL B C 1
ATOM 3649 O O . VAL B 1 140 ? -24.897 -5.066 11.661 1.00 51.06 264 VAL B O 1
ATOM 3653 N N . LYS B 1 141 ? -26.943 -4.740 10.781 1.00 51.47 265 LYS B N 1
ATOM 3654 C CA . LYS B 1 141 ? -26.436 -3.847 9.744 1.00 52.07 265 LYS B CA 1
ATOM 3655 C C . LYS B 1 141 ? -25.772 -2.617 10.351 1.00 53.07 265 LYS B C 1
ATOM 3656 O O . LYS B 1 141 ? -24.707 -2.184 9.895 1.00 53.22 265 LYS B O 1
ATOM 3662 N N . GLU B 1 142 ? -26.390 -2.042 11.385 1.00 53.56 266 GLU B N 1
ATOM 3663 C CA . GLU B 1 142 ? -25.830 -0.874 12.060 1.00 54.25 266 GLU B CA 1
ATOM 3664 C C . GLU B 1 142 ? -24.466 -1.173 12.661 1.00 52.72 266 GLU B C 1
ATOM 3665 O O . GLU B 1 142 ? -23.504 -0.423 12.456 1.00 51.85 266 GLU B O 1
ATOM 3671 N N . VAL B 1 143 ? -24.384 -2.248 13.448 1.00 51.99 267 VAL B N 1
ATOM 3672 C CA . VAL B 1 143 ? -23.133 -2.595 14.114 1.00 50.61 267 VAL B CA 1
ATOM 3673 C C . VAL B 1 143 ? -22.048 -2.903 13.096 1.00 50.30 267 VAL B C 1
ATOM 3674 O O . VAL B 1 143 ? -20.894 -2.480 13.250 1.00 50.41 267 VAL B O 1
ATOM 3678 N N . ARG B 1 144 ? -22.394 -3.651 12.049 1.00 49.43 268 ARG B N 1
ATOM 3679 C CA . ARG B 1 144 ? -21.422 -3.950 11.003 1.00 49.46 268 ARG B CA 1
ATOM 3680 C C . ARG B 1 144 ? -20.870 -2.670 10.386 1.00 50.26 268 ARG B C 1
ATOM 3681 O O . ARG B 1 144 ? -19.662 -2.560 10.142 1.00 50.19 268 ARG B O 1
ATOM 3689 N N . ALA B 1 145 ? -21.739 -1.682 10.149 1.00 50.17 269 ALA B N 1
ATOM 3690 C CA . ALA B 1 145 ? -21.297 -0.446 9.511 1.00 50.37 269 ALA B CA 1
ATOM 3691 C C . ALA B 1 145 ? -20.376 0.357 10.421 1.00 50.93 269 ALA B C 1
ATOM 3692 O O . ALA B 1 145 ? -19.407 0.964 9.952 1.00 51.77 269 ALA B O 1
ATOM 3694 N N . LYS B 1 146 ? -20.655 0.378 11.724 1.00 50.53 270 LYS B N 1
ATOM 3695 C CA . LYS B 1 146 ? -19.782 1.110 12.630 1.00 50.62 270 LYS B CA 1
ATOM 3696 C C . LYS B 1 146 ? -18.493 0.353 12.920 1.00 50.95 270 LYS B C 1
ATOM 3697 O O . LYS B 1 146 ? -17.439 0.977 13.092 1.00 51.54 270 LYS B O 1
ATOM 3703 N N . TYR B 1 147 ? -18.545 -0.976 12.957 1.00 50.55 271 TYR B N 1
ATOM 3704 C CA . TYR B 1 147 ? -17.415 -1.806 13.372 1.00 50.03 271 TYR B CA 1
ATOM 3705 C C . TYR B 1 147 ? -17.172 -2.859 12.301 1.00 49.31 271 TYR B C 1
ATOM 3706 O O . TYR B 1 147 ? -17.640 -3.998 12.414 1.00 48.47 271 TYR B O 1
ATOM 3715 N N . PRO B 1 148 ? -16.423 -2.512 11.248 1.00 50.29 272 PRO B N 1
ATOM 3716 C CA . PRO B 1 148 ? -16.336 -3.402 10.076 1.00 50.84 272 PRO B CA 1
ATOM 3717 C C . PRO B 1 148 ? -15.635 -4.719 10.343 1.00 51.24 272 PRO B C 1
ATOM 3718 O O . PRO B 1 148 ? -15.798 -5.651 9.545 1.00 51.86 272 PRO B O 1
ATOM 3722 N N . SER B 1 149 ? -14.858 -4.833 11.418 1.00 51.26 273 SER B N 1
ATOM 3723 C CA . SER B 1 149 ? -14.109 -6.050 11.695 1.00 51.42 273 SER B CA 1
ATOM 3724 C C . SER B 1 149 ? -14.501 -6.726 13.002 1.00 50.59 273 SER B C 1
ATOM 3725 O O . SER B 1 149 ? -13.898 -7.748 13.359 1.00 50.51 273 SER B O 1
ATOM 3728 N N . LEU B 1 150 ? -15.483 -6.192 13.722 1.00 49.43 274 LEU B N 1
ATOM 3729 C CA . LEU B 1 150 ? -15.928 -6.810 14.963 1.00 48.33 274 LEU B 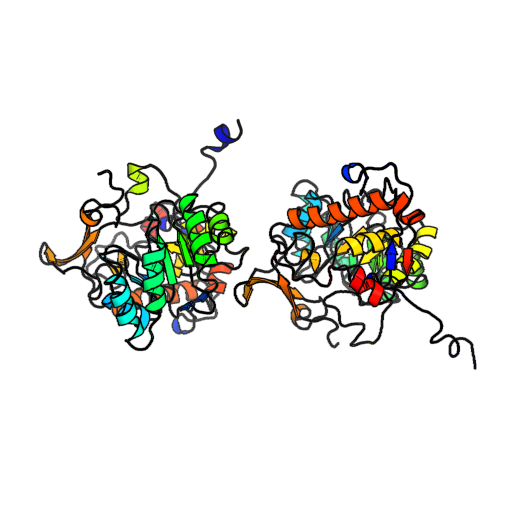CA 1
ATOM 3730 C C . LEU B 1 150 ? -16.649 -8.122 14.680 1.00 47.22 274 LEU B C 1
ATOM 3731 O O . LEU B 1 150 ? -17.484 -8.206 13.778 1.00 47.19 274 LEU B O 1
ATOM 3736 N N . ASN B 1 151 ? -16.326 -9.153 15.460 1.00 45.78 275 ASN B N 1
ATOM 3737 C CA . ASN B 1 151 ? -17.042 -10.416 15.342 1.00 44.97 275 ASN B CA 1
ATOM 3738 C C . ASN B 1 151 ? -18.459 -10.243 15.868 1.00 44.82 275 ASN B C 1
ATOM 3739 O O . ASN B 1 151 ? -18.656 -9.942 17.051 1.00 44.82 275 ASN B O 1
ATOM 3744 N N . ILE B 1 152 ? -19.444 -10.421 14.993 1.00 44.71 276 ILE B N 1
ATOM 3745 C CA . ILE B 1 152 ? -20.851 -10.310 15.353 1.00 44.66 276 ILE B CA 1
ATOM 3746 C C . ILE B 1 152 ? -21.460 -11.705 15.304 1.00 44.83 276 ILE B C 1
ATOM 3747 O O . ILE B 1 152 ? -21.541 -12.320 14.234 1.00 44.52 276 ILE B O 1
ATOM 3752 N N . ILE B 1 153 ? -21.874 -12.217 16.462 1.00 44.83 277 ILE B N 1
ATOM 3753 C CA . ILE B 1 153 ? -22.686 -13.426 16.547 1.00 44.45 277 ILE B CA 1
ATOM 3754 C C . ILE B 1 153 ? -24.142 -12.997 16.671 1.00 44.65 277 ILE B C 1
ATOM 3755 O O . ILE B 1 153 ? -24.488 -12.217 17.567 1.00 45.05 277 ILE B O 1
ATOM 3760 N N . ALA B 1 154 ? -24.994 -13.479 15.761 1.00 43.81 278 ALA B N 1
ATOM 3761 C CA . ALA B 1 154 ? -26.397 -13.087 15.743 1.00 43.09 278 ALA B CA 1
ATOM 3762 C C . ALA B 1 154 ? -27.292 -14.315 15.770 1.00 42.18 278 ALA B C 1
ATOM 3763 O O . ALA B 1 154 ? -26.996 -15.329 15.135 1.00 40.47 278 ALA B O 1
ATOM 3765 N N . GLY B 1 155 ? -28.376 -14.211 16.527 1.00 42.75 279 GLY B N 1
ATOM 3766 C CA . GLY B 1 155 ? -29.349 -15.283 16.630 1.00 43.06 279 GLY B CA 1
ATOM 3767 C C . GLY B 1 155 ? -30.496 -14.824 17.501 1.00 42.37 279 GLY B C 1
ATOM 3768 O O . GLY B 1 155 ? -30.586 -13.646 17.850 1.00 44.05 279 GLY B O 1
ATOM 3769 N N . ASN B 1 156 ? -31.386 -15.751 17.852 1.00 41.11 280 ASN B N 1
ATOM 3770 C CA . ASN B 1 156 ? -31.328 -17.146 17.425 1.00 41.20 280 ASN B CA 1
ATOM 3771 C C . ASN B 1 156 ? -32.252 -17.407 16.258 1.00 42.01 280 ASN B C 1
ATOM 3772 O O . ASN B 1 156 ? -33.282 -16.751 16.120 1.00 42.96 280 ASN B O 1
ATOM 3777 N N . VAL B 1 157 ? -31.892 -18.388 15.432 1.00 41.16 281 VAL B N 1
ATOM 3778 C CA . VAL B 1 157 ? -32.678 -18.761 14.266 1.00 40.81 281 VAL B CA 1
ATOM 3779 C C . VAL B 1 157 ? -32.800 -20.277 14.206 1.00 40.87 281 VAL B C 1
ATOM 3780 O O . VAL B 1 157 ? -32.127 -21.013 14.927 1.00 40.56 281 VAL B O 1
ATOM 3784 N N . ALA B 1 158 ? -33.675 -20.738 13.316 1.00 40.82 282 ALA B N 1
ATOM 3785 C CA . ALA B 1 158 ? -33.854 -22.173 13.145 1.00 39.28 282 ALA B CA 1
ATOM 3786 C C . ALA B 1 158 ? -34.183 -22.535 11.702 1.00 38.79 282 ALA B C 1
ATOM 3787 O O . ALA B 1 158 ? -34.582 -23.681 11.450 1.00 40.24 282 ALA B O 1
ATOM 3789 N N . THR B 1 159 ? -34.048 -21.610 10.754 1.00 37.12 283 THR B N 1
ATOM 3790 C CA . THR B 1 159 ? -34.365 -21.877 9.355 1.00 37.33 283 THR B CA 1
ATOM 3791 C C . THR B 1 159 ? -33.263 -21.356 8.444 1.00 38.87 283 THR B C 1
ATOM 3792 O O . THR B 1 159 ? -32.483 -20.467 8.800 1.00 39.16 283 THR B O 1
ATOM 3796 N N . ALA B 1 160 ? -33.235 -21.921 7.239 1.00 38.74 284 ALA B N 1
ATOM 3797 C CA . ALA B 1 160 ? -32.302 -21.466 6.217 1.00 40.57 284 ALA B CA 1
ATOM 3798 C C . ALA B 1 160 ? -32.533 -20.001 5.855 1.00 42.87 284 ALA B C 1
ATOM 3799 O O . ALA B 1 160 ? -31.575 -19.238 5.691 1.00 42.73 284 ALA B O 1
ATOM 3801 N N A GLU B 1 161 ? -33.798 -19.588 5.745 0.73 43.77 285 GLU B N 1
ATOM 3802 N N B GLU B 1 161 ? -33.797 -19.591 5.718 0.27 45.10 285 GLU B N 1
ATOM 3803 C CA A GLU B 1 161 ? -34.092 -18.222 5.320 0.73 46.87 285 GLU B CA 1
ATOM 3804 C CA B GLU B 1 161 ? -34.080 -18.217 5.311 0.27 47.96 285 GLU B CA 1
ATOM 3805 C C A GLU B 1 161 ? -33.622 -17.209 6.353 0.73 44.16 285 GLU B C 1
ATOM 3806 C C B GLU B 1 161 ? -33.594 -17.219 6.353 0.27 44.83 285 GLU B C 1
ATOM 3807 O O A GLU B 1 161 ? -33.092 -16.151 5.998 0.73 43.12 285 GLU B O 1
ATOM 3808 O O B GLU B 1 161 ? -33.031 -16.175 6.006 0.27 44.06 285 GLU B O 1
ATOM 3819 N N . ALA B 1 162 ? -33.802 -17.524 7.636 1.00 42.09 286 ALA B N 1
ATOM 3820 C CA . ALA B 1 162 ? -33.339 -16.627 8.684 1.00 40.13 286 ALA B CA 1
ATOM 3821 C C . ALA B 1 162 ? -31.823 -16.549 8.695 1.00 39.89 286 ALA B C 1
ATOM 3822 O O . ALA B 1 162 ? -31.250 -15.465 8.865 1.00 39.90 286 ALA B O 1
ATOM 3824 N N . THR B 1 163 ? -31.161 -17.691 8.496 1.00 39.34 287 THR B N 1
ATOM 3825 C CA . THR B 1 163 ? -29.703 -17.725 8.462 1.00 39.20 287 THR B CA 1
ATOM 3826 C C . THR B 1 163 ? -29.161 -16.866 7.324 1.00 39.93 287 THR B C 1
ATOM 3827 O O . THR B 1 163 ? -28.224 -16.076 7.508 1.00 40.79 287 THR B O 1
ATOM 3831 N N . LYS B 1 164 ? -29.749 -16.999 6.139 1.00 40.02 288 LYS B N 1
ATOM 3832 C CA . LYS B 1 164 ? -29.324 -16.181 5.011 1.00 40.59 288 LYS B CA 1
ATOM 3833 C C . LYS B 1 164 ? -29.499 -14.696 5.305 1.00 41.19 288 LYS B C 1
ATOM 3834 O O . LYS B 1 164 ? -28.616 -13.886 4.996 1.00 40.72 288 LYS B O 1
ATOM 3840 N N . ALA B 1 165 ? -30.628 -14.324 5.916 1.00 41.81 289 ALA B N 1
ATOM 3841 C CA . ALA B 1 165 ? -30.895 -12.920 6.213 1.00 42.15 289 ALA B CA 1
ATOM 3842 C C . ALA B 1 165 ? -29.857 -12.336 7.165 1.00 42.32 289 ALA B C 1
ATOM 3843 O O . ALA B 1 165 ? -29.403 -11.200 6.976 1.00 42.35 289 ALA B O 1
ATOM 3845 N N . LEU B 1 166 ? -29.485 -13.084 8.208 1.00 41.50 290 LEU B N 1
ATOM 3846 C CA . LEU B 1 166 ? -28.521 -12.558 9.172 1.00 42.46 290 LEU B CA 1
ATOM 3847 C C . LEU B 1 166 ? -27.124 -12.466 8.574 1.00 42.72 290 LEU B C 1
ATOM 3848 O O . LEU B 1 166 ? -26.360 -11.550 8.906 1.00 43.22 290 LEU B O 1
ATOM 3853 N N . ILE B 1 167 ? -26.758 -13.429 7.725 1.00 41.42 291 ILE B N 1
ATOM 3854 C CA . ILE B 1 167 ? -25.465 -13.370 7.058 1.00 41.34 291 ILE B CA 1
ATOM 3855 C C . ILE B 1 167 ? -25.415 -12.174 6.124 1.00 43.37 291 ILE B C 1
ATOM 3856 O O . ILE B 1 167 ? -24.430 -11.428 6.097 1.00 43.55 291 ILE B O 1
ATOM 3861 N N . GLU B 1 168 ? -26.483 -11.959 5.359 1.00 44.42 292 GLU B N 1
ATOM 3862 C CA . GLU B 1 168 ? -26.500 -10.829 4.445 1.00 47.63 292 GLU B CA 1
ATOM 3863 C C . GLU B 1 168 ? -26.496 -9.502 5.199 1.00 47.03 292 GLU B C 1
ATOM 3864 O O . GLU B 1 168 ? -25.939 -8.513 4.707 1.00 47.11 292 GLU B O 1
ATOM 3870 N N . ALA B 1 169 ? -27.061 -9.471 6.407 1.00 46.36 293 ALA B N 1
ATOM 3871 C CA . ALA B 1 169 ? -27.048 -8.251 7.204 1.00 46.17 293 ALA B CA 1
ATOM 3872 C C . ALA B 1 169 ? -25.664 -7.927 7.755 1.00 47.03 293 ALA B C 1
ATOM 3873 O O . ALA B 1 169 ? -25.407 -6.767 8.100 1.00 48.01 293 ALA B O 1
ATOM 3875 N N . GLY B 1 170 ? -24.776 -8.917 7.855 1.00 46.52 294 GLY B N 1
ATOM 3876 C CA . GLY B 1 170 ? -23.403 -8.671 8.265 1.00 45.35 294 GLY B CA 1
ATOM 3877 C C . GLY B 1 170 ? -22.872 -9.548 9.386 1.00 44.54 294 GLY B C 1
ATOM 3878 O O . GLY B 1 170 ? -21.710 -9.408 9.783 1.00 45.18 294 GLY B O 1
ATOM 3879 N N . ALA B 1 171 ? -23.691 -10.456 9.910 1.00 43.32 295 ALA B N 1
ATOM 3880 C CA . ALA B 1 171 ? -23.226 -11.332 10.978 1.00 43.18 295 ALA B CA 1
ATOM 3881 C C . ALA B 1 171 ? -22.281 -12.385 10.419 1.00 43.64 295 ALA B C 1
ATOM 3882 O O . ALA B 1 171 ? -22.553 -12.992 9.382 1.00 44.69 295 ALA B O 1
ATOM 3884 N N . ASN B 1 172 ? -21.156 -12.603 11.095 1.00 43.59 296 ASN B N 1
ATOM 3885 C CA . ASN B 1 172 ? -20.215 -13.599 10.601 1.00 43.88 296 ASN B CA 1
ATOM 3886 C C . ASN B 1 172 ? -20.276 -14.910 11.374 1.00 41.89 296 ASN B C 1
ATOM 3887 O O . ASN B 1 172 ? -19.540 -15.843 11.039 1.00 41.30 296 ASN B O 1
ATOM 3892 N N . VAL B 1 173 ? -21.147 -15.009 12.378 1.00 40.86 297 VAL B N 1
ATOM 3893 C CA . VAL B 1 173 ? -21.470 -16.264 13.053 1.00 40.37 297 VAL B CA 1
ATOM 3894 C C . VAL B 1 173 ? -22.969 -16.254 13.331 1.00 40.44 297 VAL B C 1
ATOM 3895 O O . VAL B 1 173 ? -23.501 -15.251 13.820 1.00 40.48 297 VAL B O 1
ATOM 3899 N N . VAL B 1 174 ? -23.649 -17.362 13.035 1.00 39.04 298 VAL B N 1
ATOM 3900 C CA . VAL B 1 174 ? -25.090 -17.478 13.250 1.00 38.72 298 VAL B CA 1
ATOM 3901 C C . VAL B 1 174 ? -25.364 -18.462 14.385 1.00 39.07 298 VAL B C 1
ATOM 3902 O O . VAL B 1 174 ? -24.856 -19.588 14.374 1.00 40.10 298 VAL B O 1
ATOM 3906 N N . LYS B 1 175 ? -26.175 -18.045 15.359 1.00 38.35 299 LYS B N 1
ATOM 3907 C CA . LYS B 1 175 ? -26.531 -18.889 16.499 1.00 37.78 299 LYS B CA 1
ATOM 3908 C C . LYS B 1 175 ? -27.904 -19.516 16.276 1.00 38.55 299 LYS B C 1
ATOM 3909 O O . LYS B 1 175 ? -28.885 -18.804 16.021 1.00 39.43 299 LYS B O 1
ATOM 3915 N N . VAL B 1 176 ? -27.975 -20.839 16.410 1.00 37.76 300 VAL B N 1
ATOM 3916 C CA . VAL B 1 176 ? -29.114 -21.636 15.966 1.00 37.86 300 VAL B CA 1
ATOM 3917 C C . VAL B 1 176 ? -29.771 -22.298 17.167 1.00 38.57 300 VAL B C 1
ATOM 3918 O O . VAL B 1 176 ? -29.112 -23.025 17.921 1.00 38.70 300 VAL B O 1
ATOM 3922 N N . GLY B 1 177 ? -31.074 -22.081 17.313 1.00 38.59 301 GLY B N 1
ATOM 3923 C CA . GLY B 1 177 ? -31.882 -22.812 18.269 1.00 38.73 301 GLY B CA 1
ATOM 3924 C C . GLY B 1 177 ? -33.100 -22.028 18.705 1.00 39.84 301 GLY B C 1
ATOM 3925 O O . GLY B 1 177 ? -32.975 -20.937 19.266 1.00 40.84 301 GLY B O 1
ATOM 3926 N N . ILE B 1 178 ? -34.291 -22.556 18.446 1.00 40.25 302 ILE B N 1
ATOM 3927 C CA . ILE B 1 178 ? -35.526 -21.944 18.921 1.00 41.08 302 ILE B CA 1
ATOM 3928 C C . ILE B 1 178 ? -36.248 -22.993 19.758 1.00 41.66 302 ILE B C 1
ATOM 3929 O O . ILE B 1 178 ? -36.892 -23.902 19.221 1.00 42.26 302 ILE B O 1
ATOM 3934 N N . GLY B 1 179 ? -36.114 -22.900 21.077 1.00 42.13 303 GLY B N 1
ATOM 3935 C CA . GLY B 1 179 ? -36.872 -23.752 21.960 1.00 42.74 303 GLY B CA 1
ATOM 3936 C C . GLY B 1 179 ? -36.258 -25.016 22.562 1.00 42.98 303 GLY B C 1
ATOM 3937 O O . GLY B 1 179 ? -36.885 -25.618 23.437 1.00 43.06 303 GLY B O 1
ATOM 3938 N N . PRO B 1 180 ? -35.068 -25.477 22.143 1.00 43.15 304 PRO B N 1
ATOM 3939 C CA . PRO B 1 180 ? -34.591 -26.756 22.688 1.00 42.72 304 PRO B CA 1
ATOM 3940 C C . PRO B 1 180 ? -34.002 -26.641 24.078 1.00 43.93 304 PRO B C 1
ATOM 3941 O O . PRO B 1 180 ? -33.658 -27.674 24.666 1.00 44.15 304 PRO B O 1
ATOM 3945 N N . GLY B 1 181 ? -33.898 -25.431 24.620 1.00 44.44 305 GLY B N 1
ATOM 3946 C CA . GLY B 1 181 ? -33.185 -25.250 25.874 1.00 45.26 305 GLY B CA 1
ATOM 3947 C C . GLY B 1 181 ? -33.833 -26.036 27.000 1.00 45.27 305 GLY B C 1
ATOM 3948 O O . GLY B 1 181 ? -35.054 -26.195 27.050 1.00 45.84 305 GLY B O 1
ATOM 3949 N N . SER B 1 182 ? -32.993 -26.538 27.909 1.00 45.36 306 SER B N 1
ATOM 3950 C CA . SER B 1 182 ? -33.482 -27.358 29.012 1.00 45.33 306 SER B CA 1
ATOM 3951 C C . SER B 1 182 ? -34.430 -26.584 29.917 1.00 45.79 306 SER B C 1
ATOM 3952 O O . SER B 1 182 ? -35.320 -27.179 30.536 1.00 46.13 306 SER B O 1
ATOM 3955 N N . ILE B 1 183 ? -34.262 -25.265 29.998 1.00 46.03 307 ILE B N 1
ATOM 3956 C CA . ILE B 1 183 ? -35.102 -24.405 30.822 1.00 46.11 307 ILE B CA 1
ATOM 3957 C C . ILE B 1 183 ? -36.151 -23.665 29.998 1.00 45.71 307 ILE B C 1
ATOM 3958 O O . ILE B 1 183 ? -36.817 -22.762 30.517 1.00 46.20 307 ILE B O 1
ATOM 3963 N N . CYS B 1 184 ? -36.303 -24.013 28.722 1.00 44.97 308 CYS B N 1
ATOM 3964 C CA . CYS B 1 184 ? -37.083 -23.216 27.789 1.00 47.20 308 CYS B CA 1
ATOM 3965 C C . CYS B 1 184 ? -38.513 -23.733 27.681 1.00 46.48 308 CYS B C 1
ATOM 3966 O O . CYS B 1 184 ? -38.746 -24.945 27.626 1.00 46.67 308 CYS B O 1
ATOM 3969 N N . THR B 1 185 ? -39.472 -22.803 27.640 1.00 45.69 309 THR B N 1
ATOM 3970 C CA . THR B 1 185 ? -40.870 -23.155 27.408 1.00 45.87 309 THR B CA 1
ATOM 3971 C C . THR B 1 185 ? -41.448 -22.494 26.162 1.00 44.87 309 THR B C 1
ATOM 3972 O O . THR B 1 185 ? -42.664 -22.565 25.949 1.00 45.73 309 THR B O 1
ATOM 3976 N N . THR B 1 186 ? -40.608 -21.871 25.326 1.00 42.44 310 THR B N 1
ATOM 3977 C CA . THR B 1 186 ? -41.087 -21.196 24.119 1.00 42.56 310 THR B CA 1
ATOM 3978 C C . THR B 1 186 ? -42.004 -22.095 23.300 1.00 41.75 310 THR B C 1
ATOM 3979 O O . THR B 1 186 ? -43.067 -21.662 22.837 1.00 41.66 310 THR B O 1
ATOM 3983 N N . ARG B 1 187 ? -41.614 -23.360 23.124 1.00 42.05 311 ARG B N 1
ATOM 3984 C CA . ARG B 1 187 ? -42.409 -24.272 22.305 1.00 42.75 311 ARG B CA 1
ATOM 3985 C C . ARG B 1 187 ? -43.715 -24.644 22.988 1.00 43.22 311 ARG B C 1
ATOM 3986 O O . ARG B 1 187 ? -44.694 -24.983 22.315 1.00 43.12 311 ARG B O 1
ATOM 3994 N N . VAL B 1 188 ? -43.747 -24.591 24.319 1.00 43.33 312 VAL B N 1
ATOM 3995 C CA . VAL B 1 188 ? -44.961 -24.937 25.048 1.00 43.83 312 VAL B CA 1
ATOM 3996 C C . VAL B 1 188 ? -45.914 -23.748 25.126 1.00 42.83 312 VAL B C 1
ATOM 3997 O O . VAL B 1 188 ? -47.131 -23.911 24.989 1.00 42.89 312 VAL B O 1
ATOM 4001 N N . VAL B 1 189 ? -45.390 -22.543 25.354 1.00 42.58 313 VAL B N 1
ATOM 4002 C CA . VAL B 1 189 ? -46.260 -21.393 25.569 1.00 42.03 313 VAL B CA 1
ATOM 4003 C C . VAL B 1 189 ? -46.565 -20.654 24.271 1.00 42.16 313 VAL B C 1
ATOM 4004 O O . VAL B 1 189 ? -47.655 -20.093 24.126 1.00 43.11 313 VAL B O 1
ATOM 4008 N N . ALA B 1 190 ? -45.631 -20.639 23.319 1.00 40.63 314 ALA B N 1
ATOM 4009 C CA . ALA B 1 190 ? -45.863 -19.980 22.047 1.00 41.14 314 ALA B CA 1
ATOM 4010 C C . ALA B 1 190 ? -46.129 -20.968 20.920 1.00 40.55 314 ALA B C 1
ATOM 4011 O O . ALA B 1 190 ? -46.662 -20.566 19.880 1.00 41.00 314 ALA B O 1
ATOM 4013 N N . GLY B 1 191 ? -45.800 -22.247 21.120 1.00 40.40 315 GLY B N 1
ATOM 4014 C CA . GLY B 1 191 ? -46.047 -23.287 20.137 1.00 39.79 315 GLY B CA 1
ATOM 4015 C C . GLY B 1 191 ? -45.057 -23.342 19.000 1.00 39.42 315 GLY B C 1
ATOM 4016 O O . GLY B 1 191 ? -45.300 -24.071 18.030 1.00 38.64 315 GLY B O 1
ATOM 4017 N N . VAL B 1 192 ? -43.938 -22.627 19.104 1.00 40.16 316 VAL B N 1
ATOM 4018 C CA . VAL B 1 192 ? -43.049 -22.349 17.981 1.00 41.35 316 VAL B CA 1
ATOM 4019 C C . VAL B 1 192 ? -41.692 -23.000 18.220 1.00 41.24 316 VAL B C 1
ATOM 4020 O O . VAL B 1 192 ? -41.140 -22.923 19.327 1.00 42.40 316 VAL B O 1
ATOM 4024 N N . GLY B 1 193 ? -41.145 -23.618 17.177 1.00 40.47 317 GLY B N 1
ATOM 4025 C CA . GLY B 1 193 ? -39.804 -24.160 17.269 1.00 40.24 317 GLY B CA 1
ATOM 4026 C C . GLY B 1 193 ? -39.517 -25.107 16.127 1.00 39.43 317 GLY B C 1
ATOM 4027 O O . GLY B 1 193 ? -40.381 -25.412 15.300 1.00 40.00 317 GLY B O 1
ATOM 4028 N N . VAL B 1 194 ? -38.265 -25.555 16.083 1.00 38.22 318 VAL B N 1
ATOM 4029 C CA . VAL B 1 194 ? -37.820 -26.571 15.125 1.00 37.27 318 VAL B CA 1
ATOM 4030 C C . VAL B 1 194 ? -36.962 -27.568 15.894 1.00 36.78 318 VAL B C 1
ATOM 4031 O O . VAL B 1 194 ? -36.064 -27.149 16.638 1.00 36.51 318 VAL B O 1
ATOM 4035 N N . PRO B 1 195 ? -37.201 -28.872 15.771 1.00 36.78 319 PRO B N 1
ATOM 4036 C CA . PRO B 1 195 ? -36.336 -29.846 16.448 1.00 37.52 319 PRO B CA 1
ATOM 4037 C C . PRO B 1 195 ? -34.867 -29.571 16.133 1.00 37.41 319 PRO B C 1
ATOM 4038 O O . PRO B 1 195 ? -34.504 -29.278 14.995 1.00 37.36 319 PRO B O 1
ATOM 4042 N N . GLN B 1 196 ? -34.019 -29.635 17.166 1.00 36.74 320 GLN B N 1
ATOM 4043 C CA . GLN B 1 196 ? -32.749 -28.910 17.112 1.00 36.43 320 GLN B CA 1
ATOM 4044 C C . GLN B 1 196 ? -31.769 -29.490 16.089 1.00 36.63 320 GLN B C 1
ATOM 4045 O O . GLN B 1 196 ? -31.008 -28.740 15.469 1.00 37.63 320 GLN B O 1
ATOM 4051 N N . LEU B 1 197 ? -31.748 -30.810 15.903 1.00 37.41 321 LEU B N 1
ATOM 4052 C CA . LEU B 1 197 ? -30.810 -31.385 14.943 1.00 38.88 321 LEU B CA 1
ATOM 4053 C C . LEU B 1 197 ? -31.144 -30.929 13.532 1.00 37.29 321 LEU B C 1
ATOM 4054 O O . LEU B 1 197 ? -30.256 -30.552 12.755 1.00 37.68 321 LEU B O 1
ATOM 4059 N N . THR B 1 198 ? -32.430 -30.963 13.190 1.00 36.32 322 THR B N 1
ATOM 4060 C CA . THR B 1 198 ? -32.881 -30.449 11.904 1.00 36.86 322 THR B CA 1
ATOM 4061 C C . THR B 1 198 ? -32.629 -28.952 11.787 1.00 36.45 322 THR B C 1
ATOM 4062 O O . THR B 1 198 ? -32.235 -28.464 10.719 1.00 36.67 322 THR B O 1
ATOM 4066 N N . ALA B 1 199 ? -32.835 -28.204 12.878 1.00 36.03 323 ALA B N 1
ATOM 4067 C CA . ALA B 1 199 ? -32.520 -26.780 12.853 1.00 36.93 323 ALA B CA 1
ATOM 4068 C C . ALA B 1 199 ? -31.059 -26.556 12.479 1.00 37.30 323 ALA B C 1
ATOM 4069 O O . ALA B 1 199 ? -30.743 -25.756 11.590 1.00 37.24 323 ALA B O 1
ATOM 4071 N N . VAL B 1 200 ? -30.152 -27.266 13.152 1.00 37.60 324 VAL B N 1
ATOM 4072 C CA . VAL B 1 200 ? -28.725 -27.108 12.890 1.00 37.18 324 VAL B CA 1
ATOM 4073 C C . VAL B 1 200 ? -28.406 -27.490 11.451 1.00 37.63 324 VAL B C 1
ATOM 4074 O O . VAL B 1 200 ? -27.699 -26.769 10.738 1.00 38.29 324 VAL B O 1
ATOM 4078 N N . TYR B 1 201 ? -28.938 -28.623 10.997 1.00 37.01 325 TYR B N 1
ATOM 4079 C CA . TYR B 1 201 ? -28.636 -29.072 9.644 1.00 37.80 325 TYR B CA 1
ATOM 4080 C C . TYR B 1 201 ? -29.188 -28.099 8.606 1.00 37.51 325 TYR B C 1
ATOM 4081 O O . TYR B 1 201 ? -28.484 -27.728 7.660 1.00 37.31 325 TYR B O 1
ATOM 4090 N N . ASP B 1 202 ? -30.437 -27.651 8.784 1.00 37.64 326 ASP B N 1
ATOM 4091 C CA . ASP B 1 202 ? -31.028 -26.697 7.843 1.00 37.22 326 ASP B CA 1
ATOM 4092 C C . ASP B 1 202 ? -30.245 -25.390 7.801 1.00 37.00 326 ASP B C 1
ATOM 4093 O O . ASP B 1 202 ? -30.005 -24.835 6.721 1.00 38.09 326 ASP B O 1
ATOM 4098 N N . CYS B 1 203 ? -29.858 -24.869 8.968 1.00 36.94 327 CYS B N 1
ATOM 4099 C CA . CYS B 1 203 ? -29.142 -23.599 8.998 1.00 38.71 327 CYS B CA 1
ATOM 4100 C C . CYS B 1 203 ? -27.711 -23.759 8.499 1.00 39.49 327 CYS B C 1
ATOM 4101 O O . CYS B 1 203 ? -27.203 -22.896 7.768 1.00 39.51 327 CYS B O 1
ATOM 4104 N N . ALA B 1 204 ? -27.043 -24.856 8.874 1.00 40.08 328 ALA B N 1
ATOM 4105 C CA . ALA B 1 204 ? -25.697 -25.092 8.358 1.00 39.65 328 ALA B CA 1
ATOM 4106 C C . ALA B 1 204 ? -25.716 -25.285 6.846 1.00 39.64 328 ALA B C 1
ATOM 4107 O O . ALA B 1 204 ? -24.807 -24.817 6.149 1.00 39.92 328 ALA B O 1
ATOM 4109 N N . THR B 1 205 ? -26.761 -25.936 6.318 1.00 38.57 329 THR B N 1
ATOM 4110 C CA . THR B 1 205 ? -26.884 -26.091 4.870 1.00 38.98 329 THR B CA 1
ATOM 4111 C C . THR B 1 205 ? -26.819 -24.742 4.169 1.00 39.25 329 THR B C 1
ATOM 4112 O O . THR B 1 205 ? -26.144 -24.589 3.142 1.00 39.26 329 THR B O 1
ATOM 4116 N N . GLU B 1 206 ? -27.507 -23.745 4.718 1.00 39.67 330 GLU B N 1
ATOM 4117 C CA . GLU B 1 206 ? -27.462 -22.413 4.131 1.00 40.29 330 GLU B CA 1
ATOM 4118 C C . GLU B 1 206 ? -26.143 -21.711 4.439 1.00 39.69 330 GLU B C 1
ATOM 4119 O O . GLU B 1 206 ? -25.524 -21.115 3.547 1.00 39.79 330 GLU B O 1
ATOM 4125 N N . ALA B 1 207 ? -25.695 -21.780 5.695 1.00 39.89 331 ALA B N 1
ATOM 4126 C CA . ALA B 1 207 ? -24.517 -21.022 6.103 1.00 40.59 331 ALA B CA 1
ATOM 4127 C C . ALA B 1 207 ? -23.259 -21.486 5.373 1.00 41.82 331 ALA B C 1
ATOM 4128 O O . ALA B 1 207 ? -22.385 -20.666 5.057 1.00 41.97 331 ALA B O 1
ATOM 4130 N N A ARG B 1 208 ? -23.158 -22.800 5.127 0.35 42.33 332 ARG B N 1
ATOM 4131 N N B ARG B 1 208 ? -23.132 -22.779 5.077 0.65 41.69 332 ARG B N 1
ATOM 4132 C CA A ARG B 1 208 ? -22.056 -23.380 4.365 0.35 43.67 332 ARG B CA 1
ATOM 4133 C CA B ARG B 1 208 ? -21.897 -23.201 4.426 0.65 42.92 332 ARG B CA 1
ATOM 4134 C C A ARG B 1 208 ? -21.825 -22.633 3.064 0.35 43.10 332 ARG B C 1
ATOM 4135 C C B ARG B 1 208 ? -21.803 -22.705 2.987 0.65 42.57 332 ARG B C 1
ATOM 4136 O O A ARG B 1 208 ? -20.680 -22.404 2.661 0.35 43.33 332 ARG B O 1
ATOM 4137 O O B ARG B 1 208 ? -20.707 -22.713 2.420 0.65 42.53 332 ARG B O 1
ATOM 4152 N N . LYS B 1 209 ? -22.910 -22.257 2.387 1.00 42.68 333 LYS B N 1
ATOM 4153 C CA . LYS B 1 209 ? -22.796 -21.611 1.081 1.00 42.87 333 LYS B CA 1
ATOM 4154 C C . LYS B 1 209 ? -22.015 -20.308 1.159 1.00 42.68 333 LYS B C 1
ATOM 4155 O O . LYS B 1 209 ? -21.466 -19.858 0.145 1.00 41.73 333 LYS B O 1
ATOM 4161 N N . HIS B 1 210 ? -21.965 -19.696 2.338 1.00 43.34 334 HIS B N 1
ATOM 4162 C CA . HIS B 1 210 ? -21.276 -18.438 2.559 1.00 43.69 334 HIS B CA 1
ATOM 4163 C C . HIS B 1 210 ? -19.973 -18.605 3.320 1.00 42.89 334 HIS B C 1
ATOM 4164 O O . HIS B 1 210 ? -19.309 -17.606 3.604 1.00 43.71 334 HIS B O 1
ATOM 4171 N N . GLY B 1 211 ? -19.593 -19.831 3.668 1.00 41.39 335 GLY B N 1
ATOM 4172 C CA . GLY B 1 211 ? -18.437 -20.016 4.523 1.00 41.70 335 GLY B CA 1
ATOM 4173 C C . GLY B 1 211 ? -18.640 -19.569 5.951 1.00 41.63 335 GLY B C 1
ATOM 4174 O O . GLY B 1 211 ? -17.659 -19.321 6.658 1.00 42.03 335 GLY B O 1
ATOM 4175 N N . ILE B 1 212 ? -19.880 -19.495 6.411 1.00 41.23 336 ILE B N 1
ATOM 4176 C CA . ILE B 1 212 ? -20.215 -18.908 7.707 1.00 40.28 336 ILE B CA 1
ATOM 4177 C C . ILE B 1 212 ? -20.457 -20.031 8.712 1.00 40.20 336 ILE B C 1
ATOM 4178 O O . ILE B 1 212 ? -21.209 -20.966 8.404 1.00 39.88 336 ILE B O 1
ATOM 4183 N N . PRO B 1 213 ? -19.854 -19.985 9.897 1.00 40.48 337 PRO B N 1
ATOM 4184 C CA . PRO B 1 213 ? -20.109 -21.022 10.900 1.00 40.14 337 PRO B CA 1
ATOM 4185 C C . PRO B 1 213 ? -21.393 -20.775 11.681 1.00 39.21 337 PRO B C 1
ATOM 4186 O O . PRO B 1 213 ? -21.838 -19.639 11.854 1.00 39.01 337 PRO B O 1
ATOM 4190 N N . VAL B 1 214 ? -21.980 -21.866 12.172 1.00 38.82 338 VAL B N 1
ATOM 4191 C CA . VAL B 1 214 ? -23.155 -21.774 13.031 1.00 38.42 338 VAL B CA 1
ATOM 4192 C C . VAL B 1 214 ? -22.858 -22.393 14.390 1.00 38.21 338 VAL B C 1
ATOM 4193 O O . VAL B 1 214 ? -22.024 -23.296 14.527 1.00 37.37 338 VAL B O 1
ATOM 4197 N N . ILE B 1 215 ? -23.555 -21.878 15.405 1.00 38.40 339 ILE B N 1
ATOM 4198 C CA . ILE B 1 215 ? -23.495 -22.378 16.773 1.00 38.72 339 ILE B CA 1
ATOM 4199 C C . ILE B 1 215 ? -24.763 -23.170 17.046 1.00 39.06 339 ILE B C 1
ATOM 4200 O O . ILE B 1 215 ? -25.872 -22.665 16.832 1.00 39.95 339 ILE B O 1
ATOM 4205 N N . ALA B 1 216 ? -24.604 -24.403 17.522 1.00 38.16 340 ALA B N 1
ATOM 4206 C CA . ALA B 1 216 ? -25.732 -25.226 17.959 1.00 39.85 340 ALA B CA 1
ATOM 4207 C C . ALA B 1 216 ? -26.026 -24.886 19.416 1.00 39.93 340 ALA B C 1
ATOM 4208 O O . ALA B 1 216 ? -25.346 -25.368 20.327 1.00 40.03 340 ALA B O 1
ATOM 4210 N N . ASP B 1 217 ? -27.061 -24.075 19.641 1.00 39.14 341 ASP B N 1
ATOM 4211 C CA . ASP B 1 217 ? -27.351 -23.489 20.950 1.00 39.92 341 ASP B CA 1
ATOM 4212 C C . ASP B 1 217 ? -28.596 -24.136 21.555 1.00 39.77 341 ASP B C 1
ATOM 4213 O O . ASP B 1 217 ? -29.715 -23.881 21.098 1.00 39.82 341 ASP B O 1
ATOM 4218 N N . GLY B 1 218 ? -28.406 -24.946 22.587 1.00 40.30 342 GLY B N 1
ATOM 4219 C CA . GLY B 1 218 ? -29.502 -25.412 23.416 1.00 39.89 342 GLY B CA 1
ATOM 4220 C C . GLY B 1 218 ? -29.836 -26.880 23.186 1.00 39.91 342 GLY B C 1
ATOM 4221 O O . GLY B 1 218 ? -29.657 -27.428 22.090 1.00 39.16 342 GLY B O 1
ATOM 4222 N N . GLY B 1 219 ? -30.348 -27.526 24.237 1.00 40.34 343 GLY B N 1
ATOM 4223 C CA . GLY B 1 219 ? -30.837 -28.888 24.127 1.00 40.82 343 GLY B CA 1
ATOM 4224 C C . GLY B 1 219 ? -29.810 -29.988 24.305 1.00 41.05 343 GLY B C 1
ATOM 4225 O O . GLY B 1 219 ? -30.176 -31.167 24.254 1.00 41.53 343 GLY B O 1
ATOM 4226 N N . ILE B 1 220 ? -28.544 -29.657 24.508 1.00 40.68 344 ILE B N 1
ATOM 4227 C CA . ILE B 1 220 ? -27.508 -30.667 24.691 1.00 40.93 344 ILE B CA 1
ATOM 4228 C C . ILE B 1 220 ? -27.478 -31.074 26.158 1.00 42.29 344 ILE B C 1
ATOM 4229 O O . ILE B 1 220 ? -27.214 -30.246 27.034 1.00 42.39 344 ILE B O 1
ATOM 4234 N N . LYS B 1 221 ? -27.754 -32.349 26.425 1.00 42.60 345 LYS B N 1
ATOM 4235 C CA . LYS B 1 221 ? -27.786 -32.848 27.791 1.00 43.85 345 LYS B CA 1
ATOM 4236 C C . LYS B 1 221 ? -26.711 -33.882 28.099 1.00 43.84 345 LYS B C 1
ATOM 4237 O O . LYS B 1 221 ? -26.367 -34.054 29.274 1.00 43.50 345 LYS B O 1
ATOM 4243 N N . TYR B 1 222 ? -26.163 -34.554 27.092 1.00 44.31 346 TYR B N 1
ATOM 4244 C CA . TYR B 1 222 ? -25.019 -35.438 27.258 1.00 45.64 346 TYR B CA 1
ATOM 4245 C C . TYR B 1 222 ? -23.975 -35.091 26.205 1.00 44.44 346 TYR B C 1
ATOM 4246 O O . TYR B 1 222 ? -24.269 -34.424 25.211 1.00 44.01 346 TYR B O 1
ATOM 4255 N N . SER B 1 223 ? -22.742 -35.560 26.425 1.00 43.75 347 SER B N 1
ATOM 4256 C CA . SER B 1 223 ? -21.671 -35.229 25.489 1.00 43.03 347 SER B CA 1
ATOM 4257 C C . SER B 1 223 ? -21.968 -35.757 24.090 1.00 42.28 347 SER B C 1
ATOM 4258 O O . SER B 1 223 ? -21.575 -35.135 23.097 1.00 42.05 347 SER B O 1
ATOM 4261 N N . GLY B 1 224 ? -22.677 -36.882 23.986 1.00 41.36 348 GLY B N 1
ATOM 4262 C CA . GLY B 1 224 ? -23.008 -37.409 22.671 1.00 40.04 348 GLY B CA 1
ATOM 4263 C C . GLY B 1 224 ? -23.887 -36.476 21.862 1.00 39.54 348 GLY B C 1
ATOM 4264 O O . GLY B 1 224 ? -23.797 -36.451 20.630 1.00 40.07 348 GLY B O 1
ATOM 4265 N N . ASP B 1 225 ? -24.751 -35.706 22.536 1.00 39.40 349 ASP B N 1
ATOM 4266 C CA . ASP B 1 225 ? -25.560 -34.708 21.841 1.00 40.20 349 ASP B CA 1
ATOM 4267 C C . ASP B 1 225 ? -24.682 -33.668 21.162 1.00 41.18 349 ASP B C 1
ATOM 4268 O O . ASP B 1 225 ? -25.002 -33.200 20.063 1.00 41.27 349 ASP B O 1
ATOM 4273 N N . MET B 1 226 ? -23.583 -33.269 21.812 1.00 41.87 350 MET B N 1
ATOM 4274 C CA . MET B 1 226 ? -22.664 -32.325 21.182 1.00 42.17 350 MET B CA 1
ATOM 4275 C C . MET B 1 226 ? -22.052 -32.924 19.925 1.00 41.99 350 MET B C 1
ATOM 4276 O O . MET B 1 226 ? -21.943 -32.245 18.893 1.00 42.64 350 MET B O 1
ATOM 4281 N N . VAL B 1 227 ? -21.651 -34.196 19.984 1.00 40.86 351 VAL B N 1
ATOM 4282 C CA . VAL B 1 227 ? -21.095 -34.844 18.800 1.00 40.64 351 VAL B CA 1
ATOM 4283 C C . VAL B 1 227 ? -22.114 -34.846 17.667 1.00 40.25 351 VAL B C 1
ATOM 4284 O O . VAL B 1 227 ? -21.779 -34.567 16.506 1.00 39.29 351 VAL B O 1
ATOM 4288 N N . LYS B 1 228 ? -23.379 -35.129 17.985 1.00 39.85 352 LYS B N 1
ATOM 4289 C CA . LYS B 1 228 ? -24.411 -35.130 16.949 1.00 38.93 352 LYS B CA 1
ATOM 4290 C C . LYS B 1 228 ? -24.619 -33.735 16.363 1.00 39.02 352 LYS B C 1
ATOM 4291 O O . LYS B 1 228 ? -24.785 -33.589 15.145 1.00 39.40 352 LYS B O 1
ATOM 4297 N N . ALA B 1 229 ? -24.612 -32.703 17.211 1.00 38.49 353 ALA B N 1
ATOM 4298 C CA . ALA B 1 229 ? -24.806 -31.336 16.734 1.00 38.25 353 ALA B CA 1
ATOM 4299 C C . ALA B 1 229 ? -23.683 -30.906 15.801 1.00 38.23 353 ALA B C 1
ATOM 4300 O O . ALA B 1 229 ? -23.931 -30.256 14.778 1.00 38.26 353 ALA B O 1
ATOM 4302 N N . LEU B 1 230 ? -22.436 -31.245 16.141 1.00 38.32 354 LEU B N 1
ATOM 4303 C CA . LEU B 1 230 ? -21.318 -30.889 15.271 1.00 39.33 354 LEU B CA 1
ATOM 4304 C C . LEU B 1 230 ? -21.351 -31.695 13.979 1.00 39.35 354 LEU B C 1
ATOM 4305 O O . LEU B 1 230 ? -21.035 -31.167 12.906 1.00 39.60 354 LEU B O 1
ATOM 4310 N N . ALA B 1 231 ? -21.731 -32.974 14.059 1.00 38.59 355 ALA B N 1
ATOM 4311 C CA . ALA B 1 231 ? -21.817 -33.788 12.850 1.00 38.83 355 ALA B CA 1
ATOM 4312 C C . ALA B 1 231 ? -22.976 -33.358 11.961 1.00 38.67 355 ALA B C 1
ATOM 4313 O O . ALA B 1 231 ? -22.936 -33.585 10.743 1.00 38.70 355 ALA B O 1
ATOM 4315 N N . ALA B 1 232 ? -24.012 -32.746 12.540 1.00 38.23 356 ALA B N 1
ATOM 4316 C CA . ALA B 1 232 ? -25.094 -32.163 11.749 1.00 38.57 356 ALA B CA 1
ATOM 4317 C C . ALA B 1 232 ? -24.703 -30.853 11.072 1.00 38.79 356 ALA B C 1
ATOM 4318 O O . ALA B 1 232 ? -25.497 -30.328 10.282 1.00 39.00 356 ALA B O 1
ATOM 4320 N N . GLY B 1 233 ? -23.526 -30.298 11.371 1.00 38.71 357 GLY B N 1
ATOM 4321 C CA . GLY B 1 233 ? -23.025 -29.161 10.619 1.00 38.46 357 GLY B CA 1
ATOM 4322 C C . GLY B 1 233 ? -22.604 -27.951 11.428 1.00 38.72 357 GLY B C 1
ATOM 4323 O O . GLY B 1 233 ? -22.080 -26.979 10.870 1.00 38.84 357 GLY B O 1
ATOM 4324 N N . ALA B 1 234 ? -22.822 -27.984 12.739 1.00 38.12 358 ALA B N 1
ATOM 4325 C CA . ALA B 1 234 ? -22.401 -26.865 13.561 1.00 37.79 358 ALA B CA 1
ATOM 4326 C C . ALA B 1 234 ? -20.884 -26.862 13.720 1.00 38.84 358 ALA B C 1
ATOM 4327 O O . ALA B 1 234 ? -20.237 -27.916 13.767 1.00 38.49 358 ALA B O 1
ATOM 4329 N N . HIS B 1 235 ? -20.317 -25.652 13.793 1.00 39.87 359 HIS B N 1
ATOM 4330 C CA . HIS B 1 235 ? -18.901 -25.509 14.117 1.00 40.44 359 HIS B CA 1
ATOM 4331 C C . HIS B 1 235 ? -18.644 -25.683 15.605 1.00 41.16 359 HIS B C 1
ATOM 4332 O O . HIS B 1 235 ? -17.629 -26.270 15.995 1.00 43.11 359 HIS B O 1
ATOM 4339 N N . VAL B 1 236 ? -19.533 -25.150 16.442 1.00 40.62 360 VAL B N 1
ATOM 4340 C CA . VAL B 1 236 ? -19.403 -25.195 17.896 1.00 42.10 360 VAL B CA 1
ATOM 4341 C C . VAL B 1 236 ? -20.789 -25.373 18.495 1.00 41.85 360 VAL B C 1
ATOM 4342 O O . VAL B 1 236 ? -21.809 -25.258 17.811 1.00 41.93 360 VAL B O 1
ATOM 4346 N N . VAL B 1 237 ? -20.813 -25.617 19.805 1.00 40.72 361 VAL B N 1
ATOM 4347 C CA . VAL B 1 237 ? -22.058 -25.726 20.543 1.00 40.95 361 VAL B CA 1
ATOM 4348 C C . VAL B 1 237 ? -22.041 -24.704 21.670 1.00 41.33 361 VAL B C 1
ATOM 4349 O O . VAL B 1 237 ? -20.982 -24.274 22.144 1.00 40.94 361 VAL B O 1
ATOM 4353 N N . MET B 1 238 ? -23.240 -24.305 22.085 1.00 41.65 362 MET B N 1
ATOM 4354 C CA . MET B 1 238 ? -23.440 -23.458 23.253 1.00 41.29 362 MET B CA 1
ATOM 4355 C C . MET B 1 238 ? -24.215 -24.244 24.299 1.00 41.32 362 MET B C 1
ATOM 4356 O O . MET B 1 238 ? -25.274 -24.805 24.000 1.00 40.57 362 MET B O 1
ATOM 4361 N N . LEU B 1 239 ? -23.694 -24.266 25.524 1.00 41.76 363 LEU B N 1
ATOM 4362 C CA . LEU B 1 239 ? -24.255 -25.057 26.611 1.00 41.85 363 LEU B CA 1
ATOM 4363 C C . LEU B 1 239 ? -24.710 -24.141 27.735 1.00 43.05 363 LEU B C 1
ATOM 4364 O O . LEU B 1 239 ? -23.971 -23.238 28.147 1.00 43.43 363 LEU B O 1
ATOM 4369 N N . GLY B 1 240 ? -25.916 -24.393 28.237 1.00 42.88 364 GLY B N 1
ATOM 4370 C CA . GLY B 1 240 ? -26.394 -23.751 29.441 1.00 43.83 364 GLY B CA 1
ATOM 4371 C C . GLY B 1 240 ? -26.385 -24.713 30.610 1.00 44.41 364 GLY B C 1
ATOM 4372 O O . GLY B 1 240 ? -25.555 -24.582 31.515 1.00 45.01 364 GLY B O 1
ATOM 4373 N N . SER B 1 241 ? -27.282 -25.703 30.582 1.00 45.66 365 SER B N 1
ATOM 4374 C CA . SER B 1 241 ? -27.461 -26.588 31.730 1.00 47.14 365 SER B CA 1
ATOM 4375 C C . SER B 1 241 ? -26.193 -27.368 32.059 1.00 45.97 365 SER B C 1
ATOM 4376 O O . SER B 1 241 ? -25.849 -27.533 33.234 1.00 45.95 365 SER B O 1
ATOM 4379 N N . MET B 1 242 ? -25.492 -27.876 31.047 1.00 46.32 366 MET B N 1
ATOM 4380 C CA . MET B 1 242 ? -24.314 -28.682 31.340 1.00 46.41 366 MET B CA 1
ATOM 4381 C C . MET B 1 242 ? -23.200 -27.871 31.992 1.00 46.08 366 MET B C 1
ATOM 4382 O O . MET B 1 242 ? -22.283 -28.462 32.576 1.00 45.70 366 MET B O 1
ATOM 4387 N N . PHE B 1 243 ? -23.277 -26.542 31.940 1.00 45.87 367 PHE B N 1
ATOM 4388 C CA . PHE B 1 243 ? -22.289 -25.672 32.553 1.00 45.93 367 PHE B CA 1
ATOM 4389 C C . PHE B 1 243 ? -22.786 -24.979 33.811 1.00 47.30 367 PHE B C 1
ATOM 4390 O O . PHE B 1 243 ? -21.964 -24.443 34.562 1.00 48.35 367 PHE B O 1
ATOM 4398 N N . ALA B 1 244 ? -24.099 -24.972 34.061 1.00 47.54 368 ALA B N 1
ATOM 4399 C CA . ALA B 1 244 ? -24.644 -24.160 35.144 1.00 47.30 368 ALA B CA 1
ATOM 4400 C C . ALA B 1 244 ? -24.239 -24.683 36.512 1.00 47.75 368 ALA B C 1
ATOM 4401 O O . ALA B 1 244 ? -24.242 -23.922 37.485 1.00 48.15 368 ALA B O 1
ATOM 4403 N N . GLY B 1 245 ? -23.895 -25.956 36.614 1.00 47.85 369 GLY B N 1
ATOM 4404 C CA . GLY B 1 245 ? -23.572 -26.501 37.916 1.00 48.15 369 GLY B CA 1
ATOM 4405 C C . GLY B 1 245 ? -22.124 -26.409 38.319 1.00 48.27 369 GLY B C 1
ATOM 4406 O O . GLY B 1 245 ? -21.765 -26.872 39.409 1.00 49.15 369 GLY B O 1
ATOM 4407 N N . VAL B 1 246 ? -21.267 -25.829 37.478 1.00 47.82 370 VAL B N 1
ATOM 4408 C CA . VAL B 1 246 ? -19.841 -25.810 37.775 1.00 47.75 370 VAL B CA 1
ATOM 4409 C C . VAL B 1 246 ? -19.526 -24.678 38.747 1.00 47.20 370 VAL B C 1
ATOM 4410 O O . VAL B 1 246 ? -20.272 -23.704 38.878 1.00 47.02 370 VAL B O 1
ATOM 4414 N N . ALA B 1 247 ? -18.392 -24.819 39.438 1.00 46.96 371 ALA B N 1
ATOM 4415 C CA . ALA B 1 247 ? -18.033 -23.870 40.489 1.00 47.41 371 ALA B CA 1
ATOM 4416 C C . ALA B 1 247 ? -17.899 -22.451 39.951 1.00 48.84 371 ALA B C 1
ATOM 4417 O O . ALA B 1 247 ? -18.296 -21.486 40.618 1.00 49.58 371 ALA B O 1
ATOM 4419 N N . GLU B 1 248 ? -17.328 -22.300 38.754 1.00 48.32 372 GLU B N 1
ATOM 4420 C CA . GLU B 1 248 ? -17.059 -20.972 38.215 1.00 49.23 372 GLU B CA 1
ATOM 4421 C C . GLU B 1 248 ? -18.309 -20.264 37.714 1.00 48.62 372 GLU B C 1
ATOM 4422 O O . GLU B 1 248 ? -18.231 -19.072 37.394 1.00 48.65 372 GLU B O 1
ATOM 4428 N N . SER B 1 249 ? -19.444 -20.955 37.633 1.00 48.80 373 SER B N 1
ATOM 4429 C CA . SER B 1 249 ? -20.673 -20.311 37.205 1.00 48.97 373 SER B CA 1
ATOM 4430 C C . SER B 1 249 ? -21.184 -19.366 38.294 1.00 50.00 373 SER B C 1
ATOM 4431 O O . SER B 1 249 ? -20.870 -19.535 39.477 1.00 49.67 373 SER B O 1
ATOM 4434 N N . PRO B 1 250 ? -21.948 -18.344 37.918 1.00 51.71 374 PRO B N 1
ATOM 4435 C CA . PRO B 1 250 ? -22.498 -17.427 38.919 1.00 53.71 374 PRO B CA 1
ATOM 4436 C C . PRO B 1 250 ? -23.560 -18.116 39.757 1.00 55.83 374 PRO B C 1
ATOM 4437 O O . PRO B 1 250 ? -24.023 -19.217 39.460 1.00 55.76 374 PRO B O 1
ATOM 4441 N N . GLY B 1 251 ? -23.956 -17.436 40.825 1.00 58.11 375 GLY B N 1
ATOM 4442 C CA . GLY B 1 251 ? -24.954 -17.967 41.723 1.00 60.21 375 GLY B CA 1
ATOM 4443 C C . GLY B 1 251 ? -24.355 -18.954 42.702 1.00 62.27 375 GLY B C 1
ATOM 4444 O O . GLY B 1 251 ? -23.248 -19.471 42.534 1.00 62.21 375 GLY B O 1
ATOM 4445 N N . GLU B 1 252 ? -25.120 -19.225 43.749 1.00 63.56 376 GLU B N 1
ATOM 4446 C CA . GLU B 1 252 ? -24.618 -19.934 44.911 1.00 64.50 376 GLU B CA 1
ATOM 4447 C C . GLU B 1 252 ? -25.019 -21.402 44.898 1.00 61.41 376 GLU B C 1
ATOM 4448 O O . GLU B 1 252 ? -26.066 -21.780 44.367 1.00 61.63 376 GLU B O 1
ATOM 4454 N N . THR B 1 253 ? -24.170 -22.225 45.510 1.00 57.61 377 THR B N 1
ATOM 4455 C CA . THR B 1 253 ? -24.470 -23.637 45.701 1.00 53.47 377 THR B CA 1
ATOM 4456 C C . THR B 1 253 ? -25.320 -23.815 46.950 1.00 53.45 377 THR B C 1
ATOM 4457 O O . THR B 1 253 ? -24.996 -23.274 48.011 1.00 53.54 377 THR B O 1
ATOM 4461 N N . GLU B 1 254 ? -26.417 -24.553 46.813 1.00 54.27 378 GLU B N 1
ATOM 4462 C CA . GLU B 1 254 ? -27.326 -24.837 47.910 1.00 56.13 378 GLU B CA 1
ATOM 4463 C C . GLU B 1 254 ? -27.426 -26.344 48.110 1.00 54.47 378 GLU B C 1
ATOM 4464 O O . GLU B 1 254 ? -27.140 -27.134 47.207 1.00 53.39 378 GLU B O 1
ATOM 4470 N N . ILE B 1 255 ? -27.829 -26.738 49.315 1.00 53.90 379 ILE B N 1
ATOM 4471 C CA . ILE B 1 255 ? -27.983 -28.140 49.678 1.00 53.87 379 ILE B CA 1
ATOM 4472 C C . ILE B 1 255 ? -29.465 -28.459 49.734 1.00 55.24 379 ILE B C 1
ATOM 4473 O O . ILE B 1 255 ? -30.248 -27.709 50.329 1.00 54.61 379 ILE B O 1
ATOM 4478 N N . TYR B 1 256 ? -29.862 -29.517 49.044 1.00 57.84 380 TYR B N 1
ATOM 4479 C CA . TYR B 1 256 ? -31.241 -29.992 49.073 1.00 61.03 380 TYR B CA 1
ATOM 4480 C C . TYR B 1 256 ? -31.243 -31.510 49.205 1.00 59.11 380 TYR B C 1
ATOM 4481 O O . TYR B 1 256 ? -30.649 -32.195 48.401 1.00 57.89 380 TYR B O 1
ATOM 4490 N N . GLN B 1 257 ? -31.936 -32.024 50.208 1.00 58.95 381 GLN B N 1
ATOM 4491 C CA . GLN B 1 257 ? -31.995 -33.460 50.477 1.00 58.79 381 GLN B CA 1
ATOM 4492 C C . GLN B 1 257 ? -30.597 -34.073 50.524 1.00 57.06 381 GLN B C 1
ATOM 4493 O O . GLN B 1 257 ? -30.354 -35.171 50.022 1.00 56.76 381 GLN B O 1
ATOM 4499 N N . GLY B 1 258 ? -29.665 -33.349 51.141 1.00 55.73 382 GLY B N 1
ATOM 4500 C CA . GLY B 1 258 ? -28.311 -33.835 51.292 1.00 54.61 382 GLY B CA 1
ATOM 4501 C C . GLY B 1 258 ? -27.460 -33.781 50.045 1.00 54.07 382 GLY B C 1
ATOM 4502 O O . GLY B 1 258 ? -26.338 -34.300 50.065 1.00 54.60 382 GLY B O 1
ATOM 4503 N N . ARG B 1 259 ? -27.949 -33.171 48.965 1.00 52.65 383 ARG B N 1
ATOM 4504 C CA . ARG B 1 259 ? -27.200 -33.042 47.724 1.00 52.57 383 ARG B CA 1
ATOM 4505 C C . ARG B 1 259 ? -27.011 -31.574 47.359 1.00 49.20 383 ARG B C 1
ATOM 4506 O O . ARG B 1 259 ? -27.824 -30.716 47.717 1.00 49.57 383 ARG B O 1
ATOM 4514 N N . GLN B 1 260 ? -25.929 -31.295 46.635 1.00 46.22 384 GLN B N 1
ATOM 4515 C CA . GLN B 1 260 ? -25.567 -29.932 46.268 1.00 44.50 384 GLN B CA 1
ATOM 4516 C C . GLN B 1 260 ? -26.184 -29.548 44.931 1.00 45.25 384 GLN B C 1
ATOM 4517 O O . GLN B 1 260 ? -26.183 -30.339 43.986 1.00 45.94 384 GLN B O 1
ATOM 4523 N N . PHE B 1 261 ? -26.688 -28.322 44.851 1.00 45.88 385 PHE B N 1
ATOM 4524 C CA . PHE B 1 261 ? -27.339 -27.839 43.642 1.00 47.07 385 PHE B CA 1
ATOM 4525 C C . PHE B 1 261 ? -26.945 -26.394 43.381 1.00 48.08 385 PHE B C 1
ATOM 4526 O O . PHE B 1 261 ? -26.484 -25.680 44.275 1.00 48.40 385 PHE B O 1
ATOM 4534 N N . LYS B 1 262 ? -27.138 -25.965 42.132 1.00 48.56 386 LYS B N 1
ATOM 4535 C CA . LYS B 1 262 ? -26.973 -24.569 41.768 1.00 49.12 386 LYS B CA 1
ATOM 4536 C C . LYS B 1 262 ? -28.202 -24.109 41.012 1.00 49.25 386 LYS B C 1
ATOM 4537 O O . LYS B 1 262 ? -28.814 -24.875 40.261 1.00 49.15 386 LYS B O 1
ATOM 4543 N N . VAL B 1 263 ? -28.558 -22.844 41.223 1.00 49.15 387 VAL B N 1
ATOM 4544 C CA . VAL B 1 263 ? -29.697 -22.266 40.531 1.00 48.45 387 VAL B CA 1
ATOM 4545 C C . VAL B 1 263 ? -29.408 -22.234 39.039 1.00 48.32 387 VAL B C 1
ATOM 4546 O O . VAL B 1 263 ? -28.305 -21.868 38.611 1.00 48.57 387 VAL B O 1
ATOM 4550 N N . TYR B 1 264 ? -30.390 -22.656 38.243 1.00 47.45 388 TYR B N 1
ATOM 4551 C CA . TYR B 1 264 ? -30.350 -22.501 36.793 1.00 48.31 388 TYR B CA 1
ATOM 4552 C C . TYR B 1 264 ? -31.732 -22.061 36.336 1.00 49.85 388 TYR B C 1
ATOM 4553 O O . TYR B 1 264 ? -32.731 -22.707 36.665 1.00 50.73 388 TYR B O 1
ATOM 4562 N N . ARG B 1 265 ? -31.794 -20.959 35.596 1.00 50.59 389 ARG B N 1
ATOM 4563 C CA . ARG B 1 265 ? -33.064 -20.406 35.159 1.00 51.37 389 ARG B CA 1
ATOM 4564 C C . ARG B 1 265 ? -32.907 -19.863 33.750 1.00 51.60 389 ARG B C 1
ATOM 4565 O O . ARG B 1 265 ? -31.815 -19.461 33.341 1.00 50.78 389 ARG B O 1
ATOM 4573 N N . GLY B 1 266 ? -34.010 -19.857 33.013 1.00 52.55 390 GLY B N 1
ATOM 4574 C CA . GLY B 1 266 ? -34.001 -19.245 31.703 1.00 53.53 390 GLY B CA 1
ATOM 4575 C C . GLY B 1 266 ? -33.931 -17.735 31.805 1.00 54.50 390 GLY B C 1
ATOM 4576 O O . GLY B 1 266 ? -34.439 -17.125 32.746 1.00 54.16 390 GLY B O 1
ATOM 4577 N N . MET B 1 267 ? -33.273 -17.119 30.822 1.00 55.58 391 MET B N 1
ATOM 4578 C CA . MET B 1 267 ? -33.217 -15.664 30.788 1.00 57.13 391 MET B CA 1
ATOM 4579 C C . MET B 1 267 ? -34.572 -15.038 30.488 1.00 58.60 391 MET B C 1
ATOM 4580 O O . MET B 1 267 ? -34.714 -13.816 30.611 1.00 59.30 391 MET B O 1
ATOM 4585 N N . GLY B 1 268 ? -35.565 -15.839 30.109 1.00 59.27 392 GLY B N 1
ATOM 4586 C CA . GLY B 1 268 ? -36.908 -15.342 29.906 1.00 59.88 392 GLY B CA 1
ATOM 4587 C C . GLY B 1 268 ? -37.862 -15.803 30.987 1.00 60.33 392 GLY B C 1
ATOM 4588 O O . GLY B 1 268 ? -39.081 -15.792 30.794 1.00 59.76 392 GLY B O 1
ATOM 4589 N N . SER B 1 269 ? -37.322 -16.221 32.128 1.00 61.03 393 SER B N 1
ATOM 4590 C CA . SER B 1 269 ? -38.163 -16.598 33.251 1.00 62.26 393 SER B CA 1
ATOM 4591 C C . SER B 1 269 ? -38.494 -15.363 34.088 1.00 62.83 393 SER B C 1
ATOM 4592 O O . SER B 1 269 ? -37.881 -14.301 33.948 1.00 62.31 393 SER B O 1
ATOM 4595 N N . VAL B 1 270 ? -39.497 -15.511 34.957 1.00 63.58 394 VAL B N 1
ATOM 4596 C CA . VAL B 1 270 ? -39.913 -14.401 35.810 1.00 64.57 394 VAL B CA 1
ATOM 4597 C C . VAL B 1 270 ? -38.749 -13.924 36.666 1.00 65.50 394 VAL B C 1
ATOM 4598 O O . VAL B 1 270 ? -38.515 -12.717 36.804 1.00 65.38 394 VAL B O 1
ATOM 4602 N N . GLY B 1 271 ? -37.990 -14.862 37.238 1.00 66.60 395 GLY B N 1
ATOM 4603 C CA . GLY B 1 271 ? -36.868 -14.482 38.080 1.00 68.29 395 GLY B CA 1
ATOM 4604 C C . GLY B 1 271 ? -35.791 -13.724 37.326 1.00 70.22 395 GLY B C 1
ATOM 4605 O O . GLY B 1 271 ? -35.255 -12.731 37.823 1.00 70.35 395 GLY B O 1
ATOM 4606 N N . ALA B 1 272 ? -35.463 -14.177 36.113 1.00 71.49 396 ALA B N 1
ATOM 4607 C CA . ALA B 1 272 ? -34.408 -13.519 35.352 1.00 72.86 396 ALA B CA 1
ATOM 4608 C C . ALA B 1 272 ? -34.859 -12.171 34.811 1.00 74.73 396 ALA B C 1
ATOM 4609 O O . ALA B 1 272 ? -34.048 -11.244 34.707 1.00 74.76 396 ALA B O 1
ATOM 4611 N N . MET B 1 273 ? -36.134 -12.061 34.479 1.00 76.60 397 MET B N 1
ATOM 4612 C CA . MET B 1 273 ? -36.676 -10.825 33.952 1.00 78.85 397 MET B CA 1
ATOM 4613 C C . MET B 1 273 ? -36.947 -9.815 35.059 1.00 80.54 397 MET B C 1
ATOM 4614 O O . MET B 1 273 ? -37.065 -8.626 34.806 1.00 80.87 397 MET B O 1
ATOM 4619 N N . GLU B 1 274 ? -37.027 -10.313 36.284 1.00 81.80 398 GLU B N 1
ATOM 4620 C CA . GLU B 1 274 ? -37.259 -9.498 37.461 1.00 83.19 398 GLU B CA 1
ATOM 4621 C C . GLU B 1 274 ? -36.099 -8.542 37.644 1.00 83.22 398 GLU B C 1
ATOM 4622 O O . GLU B 1 274 ? -36.295 -7.364 37.911 1.00 83.35 398 GLU B O 1
ATOM 4628 N N . LEU B 1 289 ? -44.373 -10.262 31.871 1.00 68.18 413 LEU B N 1
ATOM 4629 C CA . LEU B 1 289 ? -45.423 -10.927 32.631 1.00 67.72 413 LEU B CA 1
ATOM 4630 C C . LEU B 1 289 ? -45.703 -12.327 32.086 1.00 66.24 413 LEU B C 1
ATOM 4631 O O . LEU B 1 289 ? -46.240 -13.174 32.801 1.00 66.27 413 LEU B O 1
ATOM 4636 N N . VAL B 1 290 ? -45.339 -12.567 30.827 1.00 64.69 414 VAL B N 1
ATOM 4637 C CA . VAL B 1 290 ? -45.597 -13.850 30.170 1.00 62.28 414 VAL B CA 1
ATOM 4638 C C . VAL B 1 290 ? -44.274 -14.524 29.813 1.00 59.43 414 VAL B C 1
ATOM 4639 O O . VAL B 1 290 ? -43.716 -14.264 28.737 1.00 58.82 414 VAL B O 1
ATOM 4643 N N . PRO B 1 291 ? -43.757 -15.407 30.663 1.00 57.33 415 PRO B N 1
ATOM 4644 C CA . PRO B 1 291 ? -42.411 -15.947 30.456 1.00 55.93 415 PRO B CA 1
ATOM 4645 C C . PRO B 1 291 ? -42.366 -17.068 29.428 1.00 54.69 415 PRO B C 1
ATOM 4646 O O . PRO B 1 291 ? -43.352 -17.756 29.156 1.00 54.39 415 PRO B O 1
ATOM 4650 N N . GLU B 1 292 ? -41.170 -17.248 28.869 1.00 53.60 416 GLU B N 1
ATOM 4651 C CA . GLU B 1 292 ? -40.857 -18.381 28.008 1.00 52.96 416 GLU B CA 1
ATOM 4652 C C . GLU B 1 292 ? -39.739 -19.232 28.599 1.00 52.63 416 GLU B C 1
ATOM 4653 O O . GLU B 1 292 ? -39.089 -19.989 27.873 1.00 52.11 416 GLU B O 1
ATOM 4659 N N . GLY B 1 293 ? -39.506 -19.121 29.910 1.00 52.86 417 GLY B N 1
ATOM 4660 C CA . GLY B 1 293 ? -38.517 -19.937 30.585 1.00 52.38 417 GLY B CA 1
ATOM 4661 C C . GLY B 1 293 ? -38.978 -20.283 31.984 1.00 52.23 417 GLY B C 1
ATOM 4662 O O . GLY B 1 293 ? -39.925 -19.696 32.513 1.00 51.86 417 GLY B O 1
ATOM 4663 N N . ILE B 1 294 ? -38.289 -21.254 32.583 1.00 52.49 418 ILE B N 1
ATOM 4664 C CA . ILE B 1 294 ? -38.569 -21.697 33.943 1.00 53.30 418 ILE B CA 1
ATOM 4665 C C . ILE B 1 294 ? -37.353 -21.428 34.815 1.00 52.87 418 ILE B C 1
ATOM 4666 O O . ILE B 1 294 ? -36.277 -21.066 34.339 1.00 52.72 418 ILE B O 1
ATOM 4671 N N . GLU B 1 295 ? -37.540 -21.636 36.113 1.00 52.90 419 GLU B N 1
ATOM 4672 C CA . GLU B 1 295 ? -36.466 -21.566 37.085 1.00 53.99 419 GLU B CA 1
ATOM 4673 C C . GLU B 1 295 ? -36.328 -22.920 37.760 1.00 53.34 419 GLU B C 1
ATOM 4674 O O . GLU B 1 295 ? -37.328 -23.561 38.102 1.00 53.97 419 GLU B O 1
ATOM 4680 N N . GLY B 1 296 ? -35.096 -23.358 37.929 1.00 52.34 420 GLY B N 1
ATOM 4681 C CA . GLY B 1 296 ? -34.848 -24.636 38.546 1.00 52.35 420 GLY B CA 1
ATOM 4682 C C . GLY B 1 296 ? -33.461 -24.712 39.120 1.00 52.27 420 GLY B C 1
ATOM 4683 O O . GLY B 1 296 ? -32.823 -23.695 39.392 1.00 52.12 420 GLY B O 1
ATOM 4684 N N . ARG B 1 297 ? -32.988 -25.938 39.303 1.00 53.29 421 ARG B N 1
ATOM 4685 C CA . ARG B 1 297 ? -31.647 -26.163 39.813 1.00 54.01 421 ARG B CA 1
ATOM 4686 C C . ARG B 1 297 ? -31.062 -27.399 39.155 1.00 52.55 421 ARG B C 1
ATOM 4687 O O . ARG B 1 297 ? -31.786 -28.293 38.705 1.00 52.32 421 ARG B O 1
ATOM 4695 N N . VAL B 1 298 ? -29.740 -27.423 39.082 1.00 50.90 422 VAL B N 1
ATOM 4696 C CA . VAL B 1 298 ? -29.028 -28.559 38.513 1.00 49.90 422 VAL B CA 1
ATOM 4697 C C . VAL B 1 298 ? -28.022 -29.029 39.554 1.00 48.95 422 VAL B C 1
ATOM 4698 O O . VAL B 1 298 ? -27.584 -28.230 40.399 1.00 48.40 422 VAL B O 1
ATOM 4702 N N . PRO B 1 299 ? -27.651 -30.305 39.552 1.00 49.17 423 PRO B N 1
ATOM 4703 C CA . PRO B 1 299 ? -26.630 -30.771 40.493 1.00 49.30 423 PRO B CA 1
ATOM 4704 C C . PRO B 1 299 ? -25.330 -29.990 40.351 1.00 48.90 423 PRO B C 1
ATOM 4705 O O . PRO B 1 299 ? -24.910 -29.629 39.248 1.00 48.92 423 PRO B O 1
ATOM 4709 N N . TYR B 1 300 ? -24.702 -29.721 41.492 1.00 48.05 424 TYR B N 1
ATOM 4710 C CA . TYR B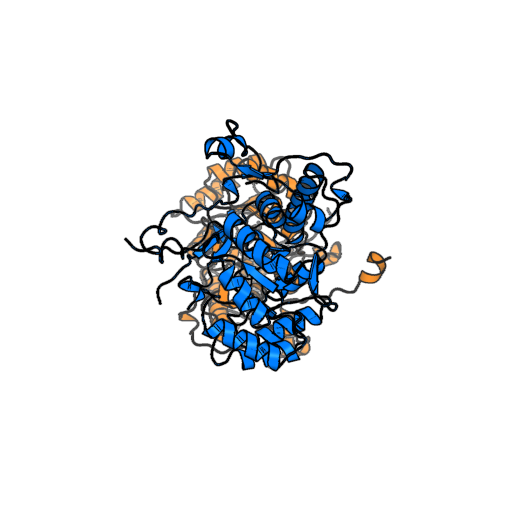 1 300 ? -23.374 -29.130 41.498 1.00 48.27 424 TYR B CA 1
ATOM 4711 C C . TYR B 1 300 ? -22.367 -30.112 40.915 1.00 49.70 424 TYR B C 1
ATOM 4712 O O . TYR B 1 300 ? -22.408 -31.311 41.209 1.00 51.43 424 TYR B O 1
ATOM 4721 N N . LYS B 1 301 ? -21.461 -29.608 40.079 1.00 48.96 425 LYS B N 1
ATOM 4722 C CA . LYS B 1 301 ? -20.541 -30.477 39.360 1.00 49.14 425 LYS B CA 1
ATOM 4723 C C . LYS B 1 301 ? -19.072 -30.221 39.674 1.00 48.92 425 LYS B C 1
ATOM 4724 O O . LYS B 1 301 ? -18.210 -30.927 39.139 1.00 48.88 425 LYS B O 1
ATOM 4730 N N . GLY B 1 302 ? -18.753 -29.260 40.535 1.00 48.66 426 GLY B N 1
ATOM 4731 C CA . GLY B 1 302 ? -17.375 -28.961 40.839 1.00 49.00 426 GLY B CA 1
ATOM 4732 C C . GLY B 1 302 ? -16.736 -28.073 39.790 1.00 49.47 426 GLY B C 1
ATOM 4733 O O . GLY B 1 302 ? -17.420 -27.343 39.065 1.00 49.89 426 GLY B O 1
ATOM 4734 N N . PRO B 1 303 ? -15.410 -28.131 39.677 1.00 50.37 427 PRO B N 1
ATOM 4735 C CA . PRO B 1 303 ? -14.704 -27.227 38.758 1.00 50.06 427 PRO B CA 1
ATOM 4736 C C . PRO B 1 303 ? -15.031 -27.504 37.301 1.00 50.14 427 PRO B C 1
ATOM 4737 O O . PRO B 1 303 ? -15.240 -28.648 36.888 1.00 51.11 427 PRO B O 1
ATOM 4741 N N . LEU B 1 304 ? -15.043 -26.422 36.519 1.00 49.00 428 LEU B N 1
ATOM 4742 C CA . LEU B 1 304 ? -15.398 -26.513 35.105 1.00 47.92 428 LEU B CA 1
ATOM 4743 C C . LEU B 1 304 ? -14.497 -27.488 34.355 1.00 48.71 428 LEU B C 1
ATOM 4744 O O . LEU B 1 304 ? -14.961 -28.212 33.467 1.00 48.35 428 LEU B O 1
ATOM 4749 N N . ALA B 1 305 ? -13.207 -27.529 34.706 1.00 49.68 429 ALA B N 1
ATOM 4750 C CA . ALA B 1 305 ? -12.249 -28.359 33.977 1.00 50.67 429 ALA B CA 1
ATOM 4751 C C . ALA B 1 305 ? -12.696 -29.815 33.885 1.00 51.04 429 ALA B C 1
ATOM 4752 O O . ALA B 1 305 ? -12.460 -30.480 32.871 1.00 50.96 429 ALA B O 1
ATOM 4754 N N . ASP B 1 306 ? -13.333 -30.334 34.939 1.00 51.38 430 ASP B N 1
ATOM 4755 C CA . ASP B 1 306 ? -13.768 -31.727 34.921 1.00 51.99 430 ASP B CA 1
ATOM 4756 C C . ASP B 1 306 ? -14.910 -31.942 33.936 1.00 51.41 430 ASP B C 1
ATOM 4757 O O . ASP B 1 306 ? -14.956 -32.968 33.246 1.00 51.89 430 ASP B O 1
ATOM 4762 N N . THR B 1 307 ? -15.846 -30.993 33.866 1.00 50.12 431 THR B N 1
ATOM 4763 C CA . THR B 1 307 ? -16.928 -31.099 32.896 1.00 48.98 431 THR B CA 1
ATOM 4764 C C . THR B 1 307 ? -16.397 -30.963 31.476 1.00 48.19 431 THR B C 1
ATOM 4765 O O . THR B 1 307 ? -16.809 -31.707 30.578 1.00 48.36 431 THR B O 1
ATOM 4769 N N . VAL B 1 308 ? -15.475 -30.022 31.258 1.00 48.13 432 VAL B N 1
ATOM 4770 C CA . VAL B 1 308 ? -14.865 -29.870 29.939 1.00 47.86 432 VAL B CA 1
ATOM 4771 C C . VAL B 1 308 ? -14.113 -31.137 29.547 1.00 47.86 432 VAL B C 1
ATOM 4772 O O . VAL B 1 308 ? -14.155 -31.560 28.389 1.00 48.16 432 VAL B O 1
ATOM 4776 N N . HIS B 1 309 ? -13.420 -31.764 30.504 1.00 48.08 433 HIS B N 1
ATOM 4777 C CA . HIS B 1 309 ? -12.675 -32.981 30.190 1.00 48.81 433 HIS B CA 1
ATOM 4778 C C . HIS B 1 309 ? -13.600 -34.084 29.686 1.00 48.46 433 HIS B C 1
ATOM 4779 O O . HIS B 1 309 ? -13.297 -34.757 28.693 1.00 48.37 433 HIS B O 1
ATOM 4786 N N . GLN B 1 310 ? -14.734 -34.286 30.356 1.00 47.59 434 GLN B N 1
ATOM 4787 C CA . GLN B 1 310 ? -15.663 -35.323 29.922 1.00 47.51 434 GLN B CA 1
ATOM 4788 C C . GLN B 1 310 ? -16.320 -34.973 28.596 1.00 45.58 434 GLN B C 1
ATOM 4789 O O . GLN B 1 310 ? -16.515 -35.855 27.751 1.00 45.49 434 GLN B O 1
ATOM 4795 N N . LEU B 1 311 ? -16.668 -33.699 28.394 1.00 44.97 435 LEU B N 1
ATOM 4796 C CA . LEU B 1 311 ? -17.292 -33.301 27.135 1.00 44.06 435 LEU B CA 1
ATOM 4797 C C . LEU B 1 311 ? -16.337 -33.507 25.965 1.00 44.31 435 LEU B C 1
ATOM 4798 O O . LEU B 1 311 ? -16.709 -34.079 24.930 1.00 43.72 435 LEU B O 1
ATOM 4803 N N . VAL B 1 312 ? -15.106 -33.013 26.098 1.00 44.99 436 VAL B N 1
ATOM 4804 C CA . VAL B 1 312 ? -14.140 -33.155 25.013 1.00 45.44 436 VAL B CA 1
ATOM 4805 C C . VAL B 1 312 ? -13.758 -34.617 24.839 1.00 44.72 436 VAL B C 1
ATOM 4806 O O . VAL B 1 312 ? -13.572 -35.095 23.715 1.00 45.38 436 VAL B O 1
ATOM 4810 N N . GLY B 1 313 ? -13.666 -35.359 25.943 1.00 43.61 437 GLY B N 1
ATOM 4811 C CA . GLY B 1 313 ? -13.376 -36.780 25.837 1.00 44.12 437 GLY B CA 1
ATOM 4812 C C . GLY B 1 313 ? -14.429 -37.535 25.045 1.00 44.25 437 GLY B C 1
ATOM 4813 O O . GLY B 1 313 ? -14.102 -38.376 24.203 1.00 44.63 437 GLY B O 1
ATOM 4814 N N . GLY B 1 314 ? -15.706 -37.244 25.300 1.00 43.62 438 GLY B N 1
ATOM 4815 C CA . GLY B 1 314 ? -16.763 -37.852 24.504 1.00 43.13 438 GLY B CA 1
ATOM 4816 C C . GLY B 1 314 ? -16.681 -37.475 23.036 1.00 43.42 438 GLY B C 1
ATOM 4817 O O . GLY B 1 314 ? -16.962 -38.293 22.156 1.00 43.02 438 GLY B O 1
ATOM 4818 N N . LEU B 1 315 ? -16.278 -36.235 22.753 1.00 44.14 439 LEU B N 1
ATOM 4819 C CA . LEU B 1 315 ? -16.119 -35.806 21.368 1.00 43.11 439 LEU B CA 1
ATOM 4820 C C . LEU B 1 315 ? -14.977 -36.550 20.687 1.00 43.45 439 LEU B C 1
ATOM 4821 O O . LEU B 1 315 ? -15.107 -36.975 19.531 1.00 42.77 439 LEU B O 1
ATOM 4826 N N . ARG B 1 316 ? -13.849 -36.716 21.382 1.00 44.12 440 ARG B N 1
ATOM 4827 C CA . ARG B 1 316 ? -12.734 -37.439 20.781 1.00 45.34 440 ARG B CA 1
ATOM 4828 C C . ARG B 1 316 ? -13.115 -38.884 20.495 1.00 45.00 440 ARG B C 1
ATOM 4829 O O . ARG B 1 316 ? -12.749 -39.435 19.451 1.00 45.76 440 ARG B O 1
ATOM 4837 N N . ALA B 1 317 ? -13.861 -39.513 21.405 1.00 43.83 441 ALA B N 1
ATOM 4838 C CA . ALA B 1 317 ? -14.317 -40.874 21.154 1.00 43.23 441 ALA B CA 1
ATOM 4839 C C . ALA B 1 317 ? -15.247 -40.915 19.951 1.00 42.32 441 ALA B C 1
ATOM 4840 O O . ALA B 1 317 ? -15.089 -41.753 19.053 1.00 42.79 441 ALA B O 1
ATOM 4842 N N . GLY B 1 318 ? -16.212 -39.993 19.905 1.00 41.36 442 GLY B N 1
ATOM 4843 C CA . GLY B 1 318 ? -17.148 -39.972 18.793 1.00 40.18 442 GLY B CA 1
ATOM 4844 C C . GLY B 1 318 ? -16.463 -39.723 17.465 1.00 40.46 442 GLY B C 1
ATOM 4845 O O . GLY B 1 318 ? -16.806 -40.342 16.458 1.00 39.89 442 GLY B O 1
ATOM 4846 N N . MET B 1 319 ? -15.480 -38.822 17.447 1.00 40.53 443 MET B N 1
ATOM 4847 C CA . MET B 1 319 ? -14.733 -38.577 16.220 1.00 41.54 443 MET B CA 1
ATOM 4848 C C . MET B 1 319 ? -13.930 -39.805 15.815 1.00 40.77 443 MET B C 1
ATOM 4849 O O . MET B 1 319 ? -13.868 -40.150 14.629 1.00 39.98 443 MET B O 1
ATOM 4854 N N . GLY B 1 320 ? -13.322 -40.488 16.786 1.00 41.73 444 GLY B N 1
ATOM 4855 C CA . GLY B 1 320 ? -12.626 -41.723 16.471 1.00 42.19 444 GLY B CA 1
ATOM 4856 C C . GLY B 1 320 ? -13.543 -42.768 15.864 1.00 43.23 444 GLY B C 1
ATOM 4857 O O . GLY B 1 320 ? -13.187 -43.421 14.882 1.00 42.68 444 GLY B O 1
ATOM 4858 N N . TYR B 1 321 ? -14.746 -42.926 16.431 1.00 43.82 445 TYR B N 1
ATOM 4859 C CA . TYR B 1 321 ? -15.713 -43.870 15.874 1.00 44.14 445 TYR B CA 1
ATOM 4860 C C . TYR B 1 321 ? -16.085 -43.515 14.442 1.00 44.15 445 TYR B C 1
ATOM 4861 O O . TYR B 1 321 ? -16.372 -44.410 13.642 1.00 43.60 445 TYR B O 1
ATOM 4870 N N . CYS B 1 322 ? -16.092 -42.224 14.105 1.00 43.39 446 CYS B N 1
ATOM 4871 C CA . CYS B 1 322 ? -16.500 -41.759 12.789 1.00 42.52 446 CYS B CA 1
ATOM 4872 C C . CYS B 1 322 ? -15.329 -41.595 11.829 1.00 42.21 446 CYS B C 1
ATOM 4873 O O . CYS B 1 322 ? -15.543 -41.221 10.672 1.00 43.16 446 CYS B O 1
ATOM 4876 N N . GLY B 1 323 ? -14.125 -41.888 12.280 1.00 41.75 447 GLY B N 1
ATOM 4877 C CA . GLY B 1 323 ? -12.953 -41.716 11.464 1.00 42.75 447 GLY B CA 1
ATOM 4878 C C . GLY B 1 323 ? -12.692 -40.278 11.083 1.00 43.54 447 GLY B C 1
ATOM 4879 O O . GLY B 1 323 ? -12.182 -39.995 10.027 1.00 44.63 447 GLY B O 1
ATOM 4880 N N . ALA B 1 324 ? -13.023 -39.356 11.965 1.00 43.52 448 ALA B N 1
ATOM 4881 C CA . ALA B 1 324 ? -12.804 -37.959 11.682 1.00 44.84 448 ALA B CA 1
ATOM 4882 C C . ALA B 1 324 ? -11.574 -37.399 12.388 1.00 46.73 448 ALA B C 1
ATOM 4883 O O . ALA B 1 324 ? -11.534 -37.329 13.602 1.00 47.23 448 ALA B O 1
ATOM 4885 N N . GLN B 1 325 ? -10.584 -37.002 11.602 1.00 47.54 449 GLN B N 1
ATOM 4886 C CA . GLN B 1 325 ? -9.365 -36.394 12.109 1.00 49.54 449 GLN B CA 1
ATOM 4887 C C . GLN B 1 325 ? -9.617 -35.037 12.720 1.00 48.20 449 GLN B C 1
ATOM 4888 O O . GLN B 1 325 ? -8.984 -34.651 13.677 1.00 48.81 449 GLN B O 1
ATOM 4894 N N . ASP B 1 326 ? -10.516 -34.294 12.098 1.00 46.57 450 ASP B N 1
ATOM 4895 C CA . ASP B 1 326 ? -10.858 -32.952 12.515 1.00 45.80 450 ASP B CA 1
ATOM 4896 C C . ASP B 1 326 ? -12.348 -32.708 12.367 1.00 45.13 450 ASP B C 1
ATOM 4897 O O . ASP B 1 326 ? -13.050 -33.529 11.827 1.00 44.96 450 ASP B O 1
ATOM 4902 N N . LEU B 1 327 ? -12.823 -31.596 12.898 1.00 44.93 451 LEU B N 1
ATOM 4903 C CA . LEU B 1 327 ? -14.254 -31.296 12.885 1.00 43.82 451 LEU B CA 1
ATOM 4904 C C . LEU B 1 327 ? -14.774 -31.041 11.474 1.00 43.66 451 LEU B C 1
ATOM 4905 O O . LEU B 1 327 ? -15.948 -31.309 11.193 1.00 42.72 451 LEU B O 1
ATOM 4910 N N . GLU B 1 328 ? -13.934 -30.529 10.574 1.00 43.71 452 GLU B N 1
ATOM 4911 C CA . GLU B 1 328 ? -14.398 -30.366 9.202 1.00 45.74 452 GLU B CA 1
ATOM 4912 C C . GLU B 1 328 ? -14.743 -31.713 8.588 1.00 44.40 452 GLU B C 1
ATOM 4913 O O . GLU B 1 328 ? -15.749 -31.840 7.881 1.00 44.31 452 GLU B O 1
ATOM 4919 N N . PHE B 1 329 ? -13.943 -32.742 8.867 1.00 44.36 453 PHE B N 1
ATOM 4920 C CA . PHE B 1 329 ? -14.275 -34.055 8.326 1.00 44.43 453 PHE B CA 1
ATOM 4921 C C . PHE B 1 329 ? -15.568 -34.584 8.927 1.00 43.18 453 PHE B C 1
ATOM 4922 O O . PHE B 1 329 ? -16.386 -35.187 8.225 1.00 42.46 453 PHE B O 1
ATOM 4930 N N . LEU B 1 330 ? -15.765 -34.377 10.228 1.00 43.07 454 LEU B N 1
ATOM 4931 C CA . LEU B 1 330 ? -17.004 -34.809 10.861 1.00 43.62 454 LEU B CA 1
ATOM 4932 C C . LEU B 1 330 ? -18.205 -34.109 10.233 1.00 44.45 454 LEU B C 1
ATOM 4933 O O . LEU B 1 330 ? -19.191 -34.755 9.863 1.00 44.42 454 LEU B O 1
ATOM 4938 N N . ARG B 1 331 ? -18.130 -32.782 10.089 1.00 45.16 455 ARG B N 1
ATOM 4939 C CA . ARG B 1 331 ? -19.239 -32.037 9.499 1.00 45.55 455 ARG B CA 1
ATOM 4940 C C . ARG B 1 331 ? -19.529 -32.512 8.084 1.00 46.37 455 ARG B C 1
ATOM 4941 O O . ARG B 1 331 ? -20.693 -32.644 7.686 1.00 46.97 455 ARG B O 1
ATOM 4949 N N . GLU B 1 332 ? -18.485 -32.767 7.307 1.00 47.18 456 GLU B N 1
ATOM 4950 C CA . GLU B 1 332 ? -18.657 -33.054 5.895 1.00 48.04 456 GLU B CA 1
ATOM 4951 C C . GLU B 1 332 ? -18.881 -34.529 5.588 1.00 47.58 456 GLU B C 1
ATOM 4952 O O . GLU B 1 332 ? -19.260 -34.853 4.459 1.00 48.73 456 GLU B O 1
ATOM 4958 N N . ASN B 1 333 ? -18.682 -35.434 6.545 1.00 46.64 457 ASN B N 1
ATOM 4959 C CA . ASN B 1 333 ? -18.763 -36.848 6.198 1.00 46.23 457 ASN B CA 1
ATOM 4960 C C . ASN B 1 333 ? -19.677 -37.669 7.096 1.00 43.74 457 ASN B C 1
ATOM 4961 O O . ASN B 1 333 ? -20.233 -38.672 6.642 1.00 43.85 457 ASN B O 1
ATOM 4966 N N . ALA B 1 334 ? -19.824 -37.274 8.360 1.00 42.24 458 ALA B N 1
ATOM 4967 C CA . ALA B 1 334 ? -20.533 -38.116 9.319 1.00 40.91 458 ALA B CA 1
ATOM 4968 C C . ALA B 1 334 ? -21.967 -38.383 8.873 1.00 40.58 458 ALA B C 1
ATOM 4969 O O . ALA B 1 334 ? -22.669 -37.477 8.418 1.00 40.54 458 ALA B O 1
ATOM 4971 N N . GLN B 1 335 ? -22.388 -39.640 8.994 1.00 39.08 459 GLN B N 1
ATOM 4972 C CA . GLN B 1 335 ? -23.721 -40.089 8.622 1.00 38.84 459 GLN B CA 1
ATOM 4973 C C . GLN B 1 335 ? -24.503 -40.492 9.867 1.00 38.39 459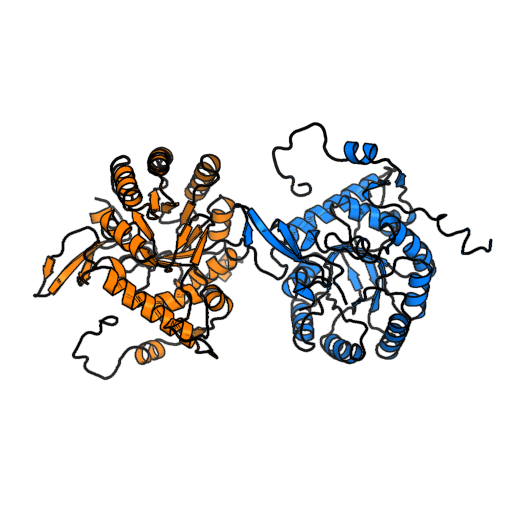 GLN B C 1
ATOM 4974 O O . GLN B 1 335 ? -23.932 -40.996 10.835 1.00 38.89 459 GLN B O 1
ATOM 4980 N N . PHE B 1 336 ? -25.816 -40.287 9.825 1.00 37.70 460 PHE B N 1
ATOM 4981 C CA . PHE B 1 336 ? -26.706 -40.643 10.921 1.00 37.22 460 PHE B CA 1
ATOM 4982 C C . PHE B 1 336 ? -27.605 -41.804 10.516 1.00 36.75 460 PHE B C 1
ATOM 4983 O O . PHE B 1 336 ? -27.802 -42.084 9.330 1.00 36.54 460 PHE B O 1
ATOM 4991 N N . ILE B 1 337 ? -28.166 -42.473 11.519 1.00 36.97 461 ILE B N 1
ATOM 4992 C CA . ILE B 1 337 ? -29.242 -43.433 11.304 1.00 36.54 461 ILE B CA 1
ATOM 4993 C C . ILE B 1 337 ? -30.385 -43.085 12.255 1.00 36.66 461 ILE B C 1
ATOM 4994 O O . ILE B 1 337 ? -30.160 -42.842 13.449 1.00 36.95 461 ILE B O 1
ATOM 4999 N N . ARG B 1 338 ? -31.605 -43.033 11.724 1.00 35.80 462 ARG B N 1
ATOM 5000 C CA . ARG B 1 338 ? -32.754 -42.649 12.540 1.00 36.32 462 ARG B CA 1
ATOM 5001 C C . ARG B 1 338 ? -33.258 -43.845 13.336 1.00 37.13 462 ARG B C 1
ATOM 5002 O O . ARG B 1 338 ? -33.187 -44.987 12.885 1.00 37.95 462 ARG B O 1
ATOM 5010 N N . MET B 1 339 ? -33.771 -43.578 14.537 1.00 36.89 463 MET B N 1
ATOM 5011 C CA . MET B 1 339 ? -34.261 -44.656 15.383 1.00 38.69 463 MET B CA 1
ATOM 5012 C C . MET B 1 339 ? -35.534 -44.219 16.089 1.00 39.68 463 MET B C 1
ATOM 5013 O O . MET B 1 339 ? -35.876 -43.035 16.132 1.00 40.20 463 MET B O 1
ATOM 5018 N N . SER B 1 340 ? -36.236 -45.202 16.653 1.00 39.44 464 SER B N 1
ATOM 5019 C CA . SER B 1 340 ? -37.451 -44.973 17.416 1.00 40.22 464 SER B CA 1
ATOM 5020 C C . SER B 1 340 ? -37.111 -44.720 18.884 1.00 41.38 464 SER B C 1
ATOM 5021 O O . SER B 1 340 ? -35.946 -44.723 19.288 1.00 41.54 464 SER B O 1
ATOM 5024 N N . GLY B 1 341 ? -38.150 -44.507 19.696 1.00 41.64 465 GLY B N 1
ATOM 5025 C CA . GLY B 1 341 ? -37.948 -44.426 21.135 1.00 42.20 465 GLY B CA 1
ATOM 5026 C C . GLY B 1 341 ? -37.426 -45.717 21.731 1.00 43.13 465 GLY B C 1
ATOM 5027 O O . GLY B 1 341 ? -36.714 -45.697 22.743 1.00 43.16 465 GLY B O 1
ATOM 5028 N N . ALA B 1 342 ? -37.770 -46.855 21.124 1.00 43.32 466 ALA B N 1
ATOM 5029 C CA . ALA B 1 342 ? -37.159 -48.114 21.536 1.00 43.29 466 ALA B CA 1
ATOM 5030 C C . ALA B 1 342 ? -35.661 -48.100 21.258 1.00 43.17 466 ALA B C 1
ATOM 5031 O O . ALA B 1 342 ? -34.867 -48.614 22.055 1.00 43.08 466 ALA B O 1
ATOM 5033 N N . GLY B 1 343 ? -35.256 -47.505 20.132 1.00 42.74 467 GLY B N 1
ATOM 5034 C CA . GLY B 1 343 ? -33.837 -47.324 19.873 1.00 42.97 467 GLY B CA 1
ATOM 5035 C C . GLY B 1 343 ? -33.161 -46.490 20.944 1.00 43.78 467 GLY B C 1
ATOM 5036 O O . GLY B 1 343 ? -32.061 -46.815 21.399 1.00 43.39 467 GLY B O 1
ATOM 5037 N N . LEU B 1 344 ? -33.819 -45.411 21.371 1.00 44.38 468 LEU B N 1
ATOM 5038 C CA . LEU B 1 344 ? -33.264 -44.565 22.421 1.00 44.13 468 LEU B CA 1
ATOM 5039 C C . LEU B 1 344 ? -33.101 -45.334 23.725 1.00 44.98 468 LEU B C 1
ATOM 5040 O O . LEU B 1 344 ? -32.110 -45.148 24.440 1.00 45.73 468 LEU B O 1
ATOM 5045 N N . LEU B 1 345 ? -34.060 -46.203 24.051 1.00 44.27 469 LEU B N 1
ATOM 5046 C CA . LEU B 1 345 ? -33.997 -46.921 25.322 1.00 44.56 469 LEU B CA 1
ATOM 5047 C C . LEU B 1 345 ? -32.871 -47.949 25.324 1.00 44.50 469 LEU B C 1
ATOM 5048 O O . LEU B 1 345 ? -32.221 -48.167 26.360 1.00 44.79 469 LEU B O 1
ATOM 5053 N N . GLU B 1 346 ? -32.642 -48.601 24.178 1.00 44.69 470 GLU B N 1
ATOM 5054 C CA . GLU B 1 346 ? -31.498 -49.496 24.031 1.00 45.19 470 GLU B CA 1
ATOM 5055 C C . GLU B 1 34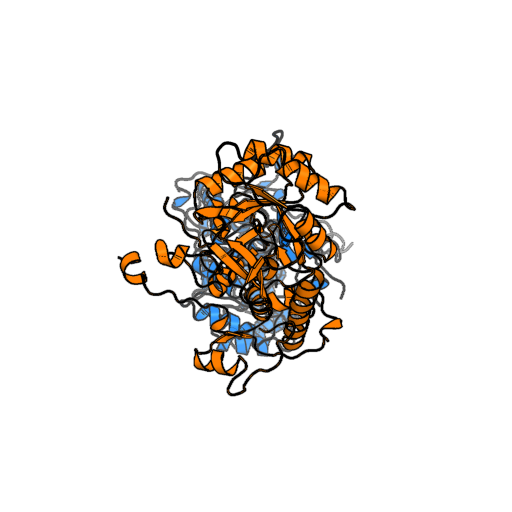6 ? -30.184 -48.729 24.106 1.00 44.84 470 GLU B C 1
ATOM 5056 O O . GLU B 1 346 ? -29.174 -49.273 24.561 1.00 44.13 470 GLU B O 1
ATOM 5062 N N . SER B 1 347 ? -30.186 -47.466 23.677 1.00 45.07 471 SER B N 1
ATOM 5063 C CA . SER B 1 347 ? -28.955 -46.686 23.633 1.00 45.51 471 SER B CA 1
ATOM 5064 C C . SER B 1 347 ? -28.510 -46.272 25.031 1.00 46.92 471 SER B C 1
ATOM 5065 O O . SER B 1 347 ? -27.312 -46.272 25.333 1.00 46.82 471 SER B O 1
ATOM 5068 N N . HIS B 1 348 ? -29.455 -45.939 25.901 1.00 47.50 472 HIS B N 1
ATOM 5069 C CA . HIS B 1 348 ? -29.122 -45.669 27.285 1.00 48.37 472 HIS B CA 1
ATOM 5070 C C . HIS B 1 348 ? -28.879 -46.983 28.015 1.00 49.22 472 HIS B C 1
ATOM 5071 O O . HIS B 1 348 ? -29.227 -48.052 27.513 1.00 49.67 472 HIS B O 1
ATOM 5078 N N . PRO B 1 349 ? -28.272 -46.945 29.198 1.00 51.02 473 PRO B N 1
ATOM 5079 C CA . PRO B 1 349 ? -28.267 -48.150 30.029 1.00 51.39 473 PRO B CA 1
ATOM 5080 C C . PRO B 1 349 ? -29.697 -48.594 30.292 1.00 51.60 473 PRO B C 1
ATOM 5081 O O . PRO B 1 349 ? -30.624 -47.782 30.329 1.00 51.24 473 PRO B O 1
ATOM 5085 N N . HIS B 1 350 ? -29.878 -49.903 30.448 1.00 52.50 474 HIS B N 1
ATOM 5086 C CA . HIS B 1 350 ? -31.222 -50.450 30.569 1.00 54.49 474 HIS B CA 1
ATOM 5087 C C . HIS B 1 350 ? -31.150 -51.790 31.280 1.00 56.40 474 HIS B C 1
ATOM 5088 O O . HIS B 1 350 ? -30.147 -52.500 31.184 1.00 56.80 474 HIS B O 1
ATOM 5095 N N . HIS B 1 351 ? -32.229 -52.123 31.987 1.00 57.73 475 HIS B N 1
ATOM 5096 C CA . HIS B 1 351 ? -32.372 -53.412 32.663 1.00 59.66 475 HIS B CA 1
ATOM 5097 C C . HIS B 1 351 ? -31.177 -53.698 33.566 1.00 60.12 475 HIS B C 1
ATOM 5098 O O . HIS B 1 351 ? -30.606 -54.791 33.571 1.00 60.62 475 HIS B O 1
ATOM 5105 N N . VAL B 1 352 ? -30.794 -52.683 34.331 1.00 60.43 476 VAL B N 1
ATOM 5106 C CA . VAL B 1 352 ? -29.709 -52.795 35.294 1.00 60.78 476 VAL B CA 1
ATOM 5107 C C . VAL B 1 352 ? -29.894 -51.688 36.318 1.00 60.38 476 VAL B C 1
ATOM 5108 O O . VAL B 1 352 ? -30.159 -50.534 35.964 1.00 59.33 476 VAL B O 1
ATOM 5112 N N . GLN B 1 353 ? -29.791 -52.032 37.597 1.00 60.86 477 GLN B N 1
ATOM 5113 C CA . GLN B 1 353 ? -29.856 -51.029 38.649 1.00 62.52 477 GLN B CA 1
ATOM 5114 C C . GLN B 1 353 ? -28.491 -50.364 38.751 1.00 62.14 477 GLN B C 1
ATOM 5115 O O . GLN B 1 353 ? -27.514 -50.999 39.158 1.00 62.22 477 GLN B O 1
ATOM 5121 N N . ILE B 1 354 ? -28.416 -49.095 38.373 1.00 61.70 478 ILE B N 1
ATOM 5122 C CA . ILE B 1 354 ? -27.152 -48.371 38.398 1.00 62.35 478 ILE B CA 1
ATOM 5123 C C . ILE B 1 354 ? -26.802 -48.026 39.839 1.00 63.54 478 ILE B C 1
ATOM 5124 O O . ILE B 1 354 ? -27.628 -47.476 40.576 1.00 63.53 478 ILE B O 1
ATOM 5129 N N . THR B 1 355 ? -25.572 -48.346 40.244 1.00 64.98 479 THR B N 1
ATOM 5130 C CA . THR B 1 355 ? -25.127 -48.119 41.617 1.00 66.74 479 THR B CA 1
ATOM 5131 C C . THR B 1 355 ? -24.276 -46.861 41.762 1.00 68.31 479 THR B C 1
ATOM 5132 O O . THR B 1 355 ? -24.573 -46.012 42.608 1.00 69.34 479 THR B O 1
ATOM 5136 N N . LYS B 1 356 ? -23.222 -46.720 40.963 1.00 68.67 480 LYS B N 1
ATOM 5137 C CA . LYS B 1 356 ? -22.388 -45.527 40.990 1.00 69.16 480 LYS B CA 1
ATOM 5138 C C . LYS B 1 356 ? -22.761 -44.596 39.843 1.00 69.40 480 LYS B C 1
ATOM 5139 O O . LYS B 1 356 ? -23.181 -45.038 38.771 1.00 69.01 480 LYS B O 1
ATOM 5145 N N . GLU B 1 357 ? -22.597 -43.297 40.077 1.00 69.40 481 GLU B N 1
ATOM 5146 C CA . GLU B 1 357 ? -22.855 -42.293 39.055 1.00 69.16 481 GLU B CA 1
ATOM 5147 C C . GLU B 1 357 ? -21.561 -42.019 38.298 1.00 66.73 481 GLU B C 1
ATOM 5148 O O . GLU B 1 357 ? -20.591 -41.517 38.875 1.00 66.72 481 GLU B O 1
ATOM 5154 N N . ALA B 1 358 ? -21.551 -42.358 37.012 1.00 63.81 482 ALA B N 1
ATOM 5155 C CA . ALA B 1 358 ? -20.383 -42.152 36.177 1.00 61.43 482 ALA B CA 1
ATOM 5156 C C . ALA B 1 358 ? -20.112 -40.658 35.992 1.00 59.25 482 ALA B C 1
ATOM 5157 O O . ALA B 1 358 ? -21.023 -39.834 36.095 1.00 58.54 482 ALA B O 1
ATOM 5159 N N . PRO B 1 359 ? -18.860 -40.283 35.704 1.00 58.30 483 PRO B N 1
ATOM 5160 C CA . PRO B 1 359 ? -18.536 -38.857 35.542 1.00 57.69 483 PRO B CA 1
ATOM 5161 C C . PRO B 1 359 ? -19.118 -38.224 34.288 1.00 57.97 483 PRO B C 1
ATOM 5162 O O . PRO B 1 359 ? -18.950 -37.014 34.097 1.00 57.84 483 PRO B O 1
ATOM 5166 N N . ASN B 1 360 ? -19.785 -38.997 33.425 1.00 58.11 484 ASN B N 1
ATOM 5167 C CA . ASN B 1 360 ? -20.429 -38.424 32.248 1.00 58.61 484 ASN B CA 1
ATOM 5168 C C . ASN B 1 360 ? -21.804 -39.036 31.992 1.00 59.13 484 ASN B C 1
ATOM 5169 O O . ASN B 1 360 ? -22.281 -39.014 30.847 1.00 58.69 484 ASN B O 1
ATOM 5174 N N . TYR B 1 361 ? -22.441 -39.589 33.022 1.00 60.24 485 TYR B N 1
ATOM 5175 C CA . TYR B 1 361 ? -23.796 -40.119 32.898 1.00 61.96 485 TYR B CA 1
ATOM 5176 C C . TYR B 1 361 ? -24.413 -40.171 34.290 1.00 65.67 485 TYR B C 1
ATOM 5177 O O . TYR B 1 361 ? -23.940 -40.926 35.144 1.00 66.03 485 TYR B O 1
ATOM 5186 N N . SER B 1 362 ? -25.458 -39.377 34.512 1.00 68.79 486 SER B N 1
ATOM 5187 C CA . SER B 1 362 ? -26.165 -39.378 35.792 1.00 71.49 486 SER B CA 1
ATOM 5188 C C . SER B 1 362 ? -26.881 -40.707 36.023 1.00 72.57 486 SER B C 1
ATOM 5189 O O . SER B 1 362 ? -28.086 -40.826 35.793 1.00 73.26 486 SER B O 1
#